Protein AF-A0A5Q4EM73-F1 (afdb_monomer)

Structure (mmCIF, N/CA/C/O backbone):
data_AF-A0A5Q4EM73-F1
#
_entry.id   AF-A0A5Q4EM73-F1
#
loop_
_atom_site.group_PDB
_atom_site.id
_atom_site.type_symbol
_atom_site.label_atom_id
_atom_site.label_alt_id
_atom_site.label_comp_id
_atom_site.label_asym_id
_atom_site.label_entity_id
_atom_site.label_seq_id
_atom_site.pdbx_PDB_ins_code
_atom_site.Cartn_x
_atom_site.Cartn_y
_atom_site.Cartn_z
_atom_site.occupancy
_atom_site.B_iso_or_equiv
_atom_site.auth_seq_id
_atom_site.auth_comp_id
_atom_site.auth_asym_id
_atom_site.auth_atom_id
_atom_site.pdbx_PDB_model_num
ATOM 1 N N . MET A 1 1 ? -38.622 -19.178 69.644 1.00 38.97 1 MET A N 1
ATOM 2 C CA . MET A 1 1 ? -37.407 -19.852 69.141 1.00 38.97 1 MET A CA 1
ATOM 3 C C . MET A 1 1 ? -37.600 -20.087 67.652 1.00 38.97 1 MET A C 1
ATOM 5 O O . MET A 1 1 ? -38.387 -20.945 67.285 1.00 38.97 1 MET A O 1
ATOM 9 N N . LYS A 1 2 ? -37.016 -19.221 66.815 1.00 32.97 2 LYS A N 1
ATOM 10 C CA . LYS A 1 2 ? -37.108 -19.261 65.348 1.00 32.97 2 LYS A CA 1
ATOM 11 C C . LYS A 1 2 ? -35.816 -19.890 64.819 1.00 32.97 2 LYS A C 1
ATOM 13 O O . LYS A 1 2 ? -34.749 -19.385 65.151 1.00 32.97 2 LYS A O 1
ATOM 18 N N . GLN A 1 3 ? -35.909 -20.966 64.044 1.00 35.38 3 GLN A N 1
ATOM 19 C CA . GLN A 1 3 ? -34.787 -21.503 63.271 1.00 35.38 3 GLN A CA 1
ATOM 20 C C . GLN A 1 3 ? -34.847 -20.900 61.864 1.00 35.38 3 GLN A C 1
ATOM 22 O O . GLN A 1 3 ? -35.831 -21.083 61.155 1.00 35.38 3 GLN A O 1
ATOM 27 N N . PHE A 1 4 ? -33.809 -20.153 61.492 1.00 36.59 4 PHE A N 1
ATOM 28 C CA . PHE A 1 4 ? -33.537 -19.743 60.117 1.00 36.59 4 PHE A CA 1
ATOM 29 C C . PHE A 1 4 ? -32.548 -20.750 59.522 1.00 36.59 4 PHE A C 1
ATOM 31 O O . PHE A 1 4 ? -31.447 -20.907 60.044 1.00 36.59 4 PHE A O 1
ATOM 38 N N . PHE A 1 5 ? -32.944 -21.431 58.448 1.00 36.12 5 PHE A N 1
ATOM 39 C CA . PHE A 1 5 ? -32.032 -22.183 57.588 1.00 36.12 5 PHE A CA 1
ATOM 40 C C . PHE A 1 5 ? -31.454 -21.206 56.555 1.00 36.12 5 PHE A C 1
ATOM 42 O O . PHE A 1 5 ? -32.193 -20.683 55.723 1.00 36.12 5 PHE A O 1
ATOM 49 N N . LEU A 1 6 ? -30.148 -20.937 56.624 1.00 33.84 6 LEU A N 1
ATOM 50 C CA . LEU A 1 6 ? -29.406 -20.305 55.533 1.00 33.84 6 LEU A CA 1
ATOM 51 C C . LEU A 1 6 ? -29.084 -21.386 54.494 1.00 33.84 6 LEU A C 1
ATOM 53 O O . LEU A 1 6 ? -28.344 -22.323 54.787 1.00 33.84 6 LEU A O 1
ATOM 57 N N . ILE A 1 7 ? -29.626 -21.244 53.287 1.00 38.78 7 ILE A N 1
ATOM 58 C CA . ILE A 1 7 ? -29.175 -21.978 52.104 1.00 38.78 7 ILE A CA 1
ATOM 59 C C . ILE A 1 7 ? -28.118 -21.097 51.439 1.00 38.78 7 ILE A C 1
ATOM 61 O O . ILE A 1 7 ? -28.426 -20.044 50.887 1.00 38.78 7 ILE A O 1
ATOM 65 N N . SER A 1 8 ? -26.858 -21.503 51.547 1.00 34.34 8 SER A N 1
ATOM 66 C CA . SER A 1 8 ? -25.734 -20.916 50.822 1.00 34.34 8 SER A CA 1
ATOM 67 C C . SER A 1 8 ? -25.813 -21.322 49.349 1.00 34.34 8 SER A C 1
ATOM 69 O O . SER A 1 8 ? -25.648 -22.498 49.022 1.00 34.34 8 SER A O 1
ATOM 71 N N . LEU A 1 9 ? -26.071 -20.351 48.472 1.00 36.38 9 LEU A N 1
ATOM 72 C CA . LEU A 1 9 ? -25.993 -20.503 47.022 1.00 36.38 9 LEU A CA 1
ATOM 73 C C . LEU A 1 9 ? -24.510 -20.592 46.621 1.00 36.38 9 LEU A C 1
ATOM 75 O O . LEU A 1 9 ? -23.767 -19.617 46.733 1.00 36.38 9 LEU A O 1
ATOM 79 N N . LEU A 1 10 ? -24.067 -21.777 46.205 1.00 33.44 10 LEU A N 1
ATOM 80 C CA . LEU A 1 10 ? -22.731 -22.006 45.663 1.00 33.44 10 LEU A CA 1
ATOM 81 C C . LEU A 1 10 ? -22.728 -21.528 44.201 1.00 33.44 10 LEU A C 1
ATOM 83 O O . LEU A 1 10 ? -23.272 -22.202 43.329 1.00 33.44 10 LEU A O 1
ATOM 87 N N . ILE A 1 11 ? -22.164 -20.349 43.938 1.00 40.94 11 ILE A N 1
ATOM 88 C CA . ILE A 1 11 ? -21.911 -19.870 42.574 1.00 40.94 11 ILE A CA 1
ATOM 89 C C . ILE A 1 11 ? -20.755 -20.705 42.018 1.00 40.94 11 ILE A C 1
ATOM 91 O O . ILE A 1 11 ? -19.607 -20.543 42.427 1.00 40.94 11 ILE A O 1
ATOM 95 N N . ILE A 1 12 ? -21.069 -21.634 41.117 1.00 41.03 12 ILE A N 1
ATOM 96 C CA . ILE A 1 12 ? -20.075 -22.361 40.328 1.00 41.03 12 ILE A CA 1
ATOM 97 C C . ILE A 1 12 ? -19.661 -21.427 39.190 1.00 41.03 12 ILE A C 1
ATOM 99 O O . ILE A 1 12 ? -20.373 -21.277 38.201 1.00 41.03 12 ILE A O 1
ATOM 103 N N . THR A 1 13 ? -18.515 -20.772 39.346 1.00 41.41 13 THR A N 1
ATOM 104 C CA . THR A 1 13 ? -17.815 -20.103 38.251 1.00 41.41 13 THR A CA 1
ATOM 105 C C . THR A 1 13 ? -17.264 -21.172 37.310 1.00 41.41 13 THR A C 1
ATOM 107 O O . THR A 1 13 ? -16.243 -21.803 37.580 1.00 41.41 13 THR A O 1
ATOM 110 N N . ILE A 1 14 ? -17.953 -21.404 36.193 1.00 44.47 14 ILE A N 1
ATOM 111 C CA . ILE A 1 14 ? -17.386 -22.153 35.070 1.00 44.47 14 ILE A CA 1
ATOM 112 C C . ILE A 1 14 ? -16.396 -21.209 34.388 1.00 44.47 14 ILE A C 1
ATOM 114 O O . ILE A 1 14 ? -16.768 -20.379 33.564 1.00 44.47 14 ILE A O 1
ATOM 118 N N . ALA A 1 15 ? -15.125 -21.305 34.775 1.00 41.47 15 ALA A N 1
ATOM 119 C CA . ALA A 1 15 ? -14.029 -20.754 33.997 1.00 41.47 15 ALA A CA 1
ATOM 120 C C . ALA A 1 15 ? -13.901 -21.589 32.716 1.00 41.47 15 ALA A C 1
ATOM 122 O O . ALA A 1 15 ? -13.253 -22.637 32.701 1.00 41.47 15 ALA A O 1
ATOM 123 N N . ALA A 1 16 ? -14.558 -21.144 31.647 1.00 36.41 16 ALA A N 1
ATOM 124 C CA . ALA A 1 16 ? -14.248 -21.596 30.303 1.00 36.41 16 ALA A CA 1
ATOM 125 C C . ALA A 1 16 ? -12.872 -21.024 29.926 1.00 36.41 16 ALA A C 1
ATOM 127 O O . ALA A 1 16 ? -12.758 -19.946 29.356 1.00 36.41 16 ALA A O 1
ATOM 128 N N . CYS A 1 17 ? -11.804 -21.735 30.291 1.00 40.22 17 CYS A N 1
ATOM 129 C CA . CYS A 1 17 ? -10.510 -21.566 29.643 1.00 40.22 17 CYS A CA 1
ATOM 130 C C . CYS A 1 17 ? -10.630 -22.110 28.214 1.00 40.22 17 CYS A C 1
ATOM 132 O O . CYS A 1 17 ? -10.231 -23.242 27.945 1.00 40.22 17 CYS A O 1
ATOM 134 N N . SER A 1 18 ? -11.175 -21.320 27.288 1.00 47.06 18 SER A N 1
ATOM 135 C CA . SER A 1 18 ? -10.705 -21.412 25.912 1.00 47.06 18 SER A CA 1
ATOM 136 C C . SER A 1 18 ? -9.288 -20.856 25.927 1.00 47.06 18 SER A C 1
ATOM 138 O O . SER A 1 18 ? -9.061 -19.714 26.323 1.00 47.06 18 SER A O 1
ATOM 140 N N . THR A 1 19 ? -8.305 -21.672 25.567 1.00 44.88 19 THR A N 1
ATOM 141 C CA . THR A 1 19 ? -6.982 -21.168 25.206 1.00 44.88 19 THR A CA 1
ATOM 142 C C . THR A 1 19 ? -7.166 -20.322 23.954 1.00 44.88 19 THR A C 1
ATOM 144 O O . THR A 1 19 ? -7.084 -20.850 22.848 1.00 44.88 19 THR A O 1
ATOM 147 N N . THR A 1 20 ? -7.507 -19.045 24.119 1.00 52.72 20 THR A N 1
ATOM 148 C CA . THR A 1 20 ? -7.550 -18.097 23.012 1.00 52.72 20 THR A CA 1
ATOM 149 C C . THR A 1 20 ? -6.156 -18.104 22.405 1.00 52.72 20 THR A C 1
ATOM 151 O O . THR A 1 20 ? -5.164 -17.863 23.101 1.00 52.72 20 THR A O 1
ATOM 154 N N . ASP A 1 21 ? -6.077 -18.522 21.145 1.00 73.19 21 ASP A N 1
ATOM 155 C CA . ASP A 1 21 ? -4.852 -18.488 20.363 1.00 73.19 21 ASP A CA 1
ATOM 156 C C . ASP A 1 21 ? -4.276 -17.072 20.470 1.00 73.19 21 ASP A C 1
ATOM 158 O O . ASP A 1 21 ? -4.942 -16.107 20.104 1.00 73.19 21 ASP A O 1
ATOM 162 N N . LYS A 1 22 ? -3.065 -16.942 21.029 1.00 73.25 22 LYS A N 1
ATOM 163 C CA . LYS A 1 22 ? -2.439 -15.638 21.314 1.00 73.25 22 LYS A CA 1
ATOM 164 C C . LYS A 1 22 ? -2.195 -14.808 20.052 1.00 73.25 22 LYS A C 1
ATOM 166 O O . LYS A 1 22 ? -1.909 -13.623 20.166 1.00 73.25 22 LYS A O 1
ATOM 171 N N . GLU A 1 23 ? -2.297 -15.425 18.879 1.00 85.62 23 GLU A N 1
ATOM 172 C CA . GLU A 1 23 ? -2.185 -14.758 17.585 1.00 85.62 23 GLU A CA 1
ATOM 173 C C . GLU A 1 23 ? -3.529 -14.202 17.085 1.00 85.62 23 GLU A C 1
ATOM 175 O O . GLU A 1 23 ? -3.541 -13.304 16.245 1.00 85.62 23 GLU A O 1
ATOM 180 N N . THR A 1 24 ? -4.656 -14.712 17.596 1.00 92.56 24 THR A N 1
ATOM 181 C CA . THR A 1 24 ? -5.999 -14.278 17.189 1.00 92.56 24 THR A CA 1
ATOM 182 C C . THR A 1 24 ? -6.386 -13.023 17.956 1.00 92.56 24 THR A C 1
ATOM 184 O O . THR A 1 24 ? -6.264 -12.973 19.180 1.00 92.56 24 THR A O 1
ATOM 187 N N . MET A 1 25 ? -6.848 -12.008 17.236 1.00 94.81 25 MET A N 1
ATOM 188 C CA . MET A 1 25 ? -7.498 -10.843 17.818 1.00 94.81 25 MET A CA 1
ATOM 189 C C . MET A 1 25 ? -9.006 -10.909 17.596 1.00 94.81 25 MET A C 1
ATOM 191 O O . MET A 1 25 ? -9.470 -11.445 16.586 1.00 94.81 25 MET A O 1
ATOM 195 N N . LEU A 1 26 ? -9.749 -10.341 18.540 1.00 95.56 26 LEU A N 1
ATOM 196 C CA . LEU A 1 26 ? -11.199 -10.228 18.463 1.00 95.56 26 LEU A CA 1
ATOM 197 C C . LEU A 1 26 ? -11.571 -8.773 18.182 1.00 95.56 26 LEU A C 1
ATOM 199 O O . LEU A 1 26 ? -11.212 -7.882 18.955 1.00 95.56 26 LEU A O 1
ATOM 203 N N . LEU A 1 27 ? -12.282 -8.548 17.080 1.00 98.25 27 LEU A N 1
ATOM 204 C CA . LEU A 1 27 ? -12.940 -7.279 16.795 1.00 98.25 27 LEU A CA 1
ATOM 205 C C . LEU A 1 27 ? -14.444 -7.460 16.977 1.00 98.25 27 LEU A C 1
ATOM 207 O O . LEU A 1 27 ? -15.071 -8.243 16.264 1.00 98.25 27 LEU A O 1
ATOM 211 N N . THR A 1 28 ? -15.010 -6.696 17.899 1.00 98.44 28 THR A N 1
ATOM 212 C CA . THR A 1 28 ? -16.451 -6.621 18.130 1.00 98.44 28 THR A CA 1
ATOM 213 C C . THR A 1 28 ? -16.960 -5.274 17.635 1.00 98.44 28 THR A C 1
ATOM 215 O O . THR A 1 28 ? -16.345 -4.243 17.901 1.00 98.44 28 THR A O 1
ATOM 218 N N . VAL A 1 29 ? -18.075 -5.262 16.910 1.00 98.44 29 VAL A N 1
ATOM 219 C CA . VAL A 1 29 ? -18.740 -4.033 16.469 1.00 98.44 29 VAL A CA 1
ATOM 220 C C . VAL A 1 29 ? -20.173 -4.054 16.984 1.00 98.44 29 VAL A C 1
ATOM 222 O O . VAL A 1 29 ? -20.982 -4.870 16.551 1.00 98.44 29 VAL A O 1
ATOM 225 N N . GLU A 1 30 ? -20.472 -3.162 17.916 1.00 97.94 30 GLU A N 1
ATOM 226 C CA . GLU A 1 30 ? -21.786 -2.964 18.519 1.00 97.94 30 GLU A CA 1
ATOM 227 C C . GLU A 1 30 ? -22.431 -1.748 17.848 1.00 97.94 30 GLU A C 1
ATOM 229 O O . GLU A 1 30 ? -21.932 -0.625 17.975 1.00 97.94 30 GLU A O 1
ATOM 234 N N . VAL A 1 31 ? -23.508 -1.968 17.089 1.00 95.75 31 VAL A N 1
ATOM 235 C CA . VAL A 1 31 ? -24.197 -0.886 16.376 1.00 95.75 31 VAL A CA 1
ATOM 236 C C . VAL A 1 31 ? -25.672 -0.800 16.726 1.00 95.75 31 VAL A C 1
ATOM 238 O O . VAL A 1 31 ? -26.395 -1.795 16.707 1.00 95.75 31 VAL A O 1
ATOM 241 N N . GLU A 1 32 ? -26.130 0.420 16.981 1.00 95.25 32 GLU A N 1
ATOM 242 C CA . GLU A 1 32 ? -27.552 0.745 17.074 1.00 95.25 32 GLU A CA 1
ATOM 243 C C . GLU A 1 32 ? -28.086 1.194 15.702 1.00 95.25 32 GLU A C 1
ATOM 245 O O . GLU A 1 32 ? -27.343 1.706 14.863 1.00 95.25 32 GLU A O 1
ATOM 250 N N . ASN A 1 33 ? -29.383 0.979 15.455 1.00 94.06 33 ASN A N 1
ATOM 251 C CA . ASN A 1 33 ? -30.091 1.423 14.242 1.00 94.06 33 ASN A CA 1
ATOM 252 C C . ASN A 1 33 ? -29.496 0.925 12.904 1.00 94.06 33 ASN A C 1
ATOM 254 O O . ASN A 1 33 ? -29.628 1.577 11.865 1.00 94.06 33 ASN A O 1
ATOM 258 N N . ALA A 1 34 ? -28.854 -0.248 12.894 1.00 94.31 34 ALA A N 1
ATOM 259 C CA . ALA A 1 34 ? -28.332 -0.844 11.667 1.00 94.31 34 ALA A CA 1
ATOM 260 C C . ALA A 1 34 ? -29.455 -1.236 10.687 1.00 94.31 34 ALA A C 1
ATOM 262 O O . ALA A 1 34 ? -30.492 -1.774 11.070 1.00 94.31 34 ALA A O 1
ATOM 263 N N . THR A 1 35 ? -29.219 -0.991 9.397 1.00 95.25 35 THR A N 1
ATOM 264 C CA . THR A 1 35 ? -30.128 -1.345 8.286 1.00 95.25 35 THR A CA 1
ATOM 265 C C . THR A 1 35 ? -29.537 -2.419 7.366 1.00 95.25 35 THR A C 1
ATOM 267 O O . THR A 1 35 ? -30.001 -2.620 6.244 1.00 95.25 35 THR A O 1
ATOM 270 N N . PHE A 1 36 ? -28.496 -3.102 7.839 1.00 95.94 36 PHE A N 1
ATOM 271 C CA . PHE A 1 36 ? -27.735 -4.131 7.137 1.00 95.94 36 PHE A CA 1
ATOM 272 C C . PHE A 1 36 ? -27.481 -5.311 8.081 1.00 95.94 36 PHE A C 1
ATOM 274 O O . PHE A 1 36 ? -27.344 -5.120 9.286 1.00 95.94 36 PHE A O 1
ATOM 281 N N . GLU A 1 37 ? -27.393 -6.517 7.522 1.00 96.44 37 GLU A N 1
ATOM 282 C CA . GLU A 1 37 ? -27.178 -7.756 8.288 1.00 96.44 37 GLU A CA 1
ATOM 283 C C . GLU A 1 37 ? -25.746 -8.295 8.154 1.00 96.44 37 GLU A C 1
ATOM 285 O O . GLU A 1 37 ? -25.356 -9.189 8.900 1.00 96.44 37 GLU A O 1
ATOM 290 N N . GLU A 1 38 ? -24.950 -7.750 7.230 1.00 97.69 38 GLU A N 1
ATOM 291 C CA . GLU A 1 38 ? -23.573 -8.171 6.964 1.00 97.69 38 GLU A CA 1
ATOM 292 C C . GLU A 1 38 ? -22.604 -6.990 7.066 1.00 97.69 38 GLU A C 1
ATOM 294 O O . GLU A 1 38 ? -22.862 -5.899 6.551 1.00 97.69 38 GLU A O 1
ATOM 299 N N . ALA A 1 39 ? -21.466 -7.236 7.707 1.00 98.12 39 ALA A N 1
ATOM 300 C CA . ALA A 1 39 ? -20.331 -6.330 7.780 1.00 98.12 39 ALA A CA 1
ATOM 301 C C . ALA A 1 39 ? -19.096 -6.994 7.162 1.00 98.12 39 ALA A C 1
ATOM 303 O O . ALA A 1 39 ? -18.912 -8.210 7.260 1.00 98.12 39 ALA A O 1
ATOM 304 N N . GLU A 1 40 ? -18.232 -6.194 6.542 1.00 98.50 40 GLU A N 1
ATOM 305 C CA . GLU A 1 40 ? -17.037 -6.680 5.846 1.00 98.50 40 GLU A CA 1
ATOM 306 C C . GLU A 1 40 ? -15.783 -6.001 6.392 1.00 98.50 40 GLU A C 1
ATOM 308 O O . GLU A 1 40 ? -15.755 -4.788 6.590 1.00 98.50 40 GLU A O 1
ATOM 313 N N . LEU A 1 41 ? -14.725 -6.780 6.588 1.00 98.31 41 LEU A N 1
ATOM 314 C CA . LEU A 1 41 ? -13.400 -6.314 6.960 1.00 98.31 41 LEU A CA 1
ATOM 315 C C . LEU A 1 41 ? -12.382 -6.781 5.916 1.00 98.31 41 LEU A C 1
ATOM 317 O O . LEU A 1 41 ? -12.256 -7.979 5.657 1.00 98.31 41 LEU A O 1
ATOM 321 N N . VAL A 1 42 ? -11.631 -5.843 5.334 1.00 98.00 42 VAL A N 1
ATOM 322 C CA . VAL A 1 42 ? -10.642 -6.128 4.282 1.00 98.00 42 VAL A CA 1
ATOM 323 C C . VAL A 1 42 ? -9.282 -5.535 4.623 1.00 98.00 42 VAL A C 1
ATOM 325 O O . VAL A 1 42 ? -9.171 -4.330 4.853 1.00 98.00 42 VAL A O 1
ATOM 328 N N . TYR A 1 43 ? -8.223 -6.341 4.574 1.00 96.25 43 TYR A N 1
ATOM 329 C CA . TYR A 1 43 ? -6.847 -5.860 4.731 1.00 96.25 43 TYR A CA 1
ATOM 330 C C . TYR A 1 43 ? -5.868 -6.570 3.799 1.00 96.25 43 TYR A C 1
ATOM 332 O O . TYR A 1 43 ? -6.089 -7.701 3.376 1.00 96.25 43 TYR A O 1
ATOM 340 N N . MET A 1 44 ? -4.777 -5.880 3.467 1.00 94.12 44 MET A N 1
ATOM 341 C CA . MET A 1 44 ? -3.710 -6.417 2.621 1.00 94.12 44 MET A CA 1
ATOM 342 C C . MET A 1 44 ? -2.864 -7.424 3.403 1.00 94.12 44 MET A C 1
ATOM 344 O O . MET A 1 44 ? -2.483 -7.156 4.542 1.00 94.12 44 MET A O 1
ATOM 348 N N . THR A 1 45 ? -2.534 -8.552 2.778 1.00 92.25 45 THR A N 1
ATOM 349 C CA . THR A 1 45 ? -1.664 -9.589 3.361 1.00 92.25 45 THR A CA 1
ATOM 350 C C . THR A 1 45 ? -0.259 -9.564 2.770 1.00 92.25 45 THR A C 1
ATOM 352 O O . THR A 1 45 ? 0.694 -9.940 3.449 1.00 92.25 45 THR A O 1
ATOM 355 N N . ASP A 1 46 ? -0.112 -9.085 1.532 1.00 91.81 46 ASP A N 1
ATOM 356 C CA . ASP A 1 46 ? 1.179 -8.775 0.925 1.00 91.81 46 ASP A CA 1
ATOM 357 C C . ASP A 1 46 ? 1.057 -7.661 -0.128 1.00 91.81 46 ASP A C 1
ATOM 359 O O . ASP A 1 46 ? -0.011 -7.418 -0.692 1.00 91.81 46 ASP A O 1
ATOM 363 N N . PHE A 1 47 ? 2.169 -6.974 -0.393 1.00 94.19 47 PHE A N 1
ATOM 364 C CA . PHE A 1 47 ? 2.222 -5.821 -1.301 1.00 94.19 47 PHE A CA 1
ATOM 365 C C . PHE A 1 47 ? 2.902 -6.120 -2.646 1.00 94.19 47 PHE A C 1
ATOM 367 O O . PHE A 1 47 ? 3.120 -5.197 -3.427 1.00 94.19 47 PHE A O 1
ATOM 374 N N . ILE A 1 48 ? 3.262 -7.380 -2.916 1.00 94.44 48 ILE A N 1
ATOM 375 C CA . ILE A 1 48 ? 3.913 -7.787 -4.175 1.00 94.44 48 ILE A CA 1
ATOM 376 C C . ILE A 1 48 ? 2.868 -8.328 -5.149 1.00 94.44 48 ILE A C 1
ATOM 378 O O . ILE A 1 48 ? 2.836 -7.923 -6.309 1.00 94.44 48 ILE A O 1
ATOM 382 N N . LEU A 1 49 ? 2.004 -9.220 -4.667 1.00 94.25 49 LEU A N 1
ATOM 383 C CA . LEU A 1 49 ? 0.869 -9.788 -5.394 1.00 94.25 49 LEU A CA 1
ATOM 384 C C . LEU A 1 49 ? -0.423 -9.015 -5.147 1.00 94.25 49 LEU A C 1
ATOM 386 O O . LEU A 1 49 ? -1.427 -9.290 -5.797 1.00 94.25 49 LEU A O 1
ATOM 390 N N . TYR A 1 50 ? -0.394 -8.050 -4.225 1.00 91.88 50 TYR A N 1
ATOM 39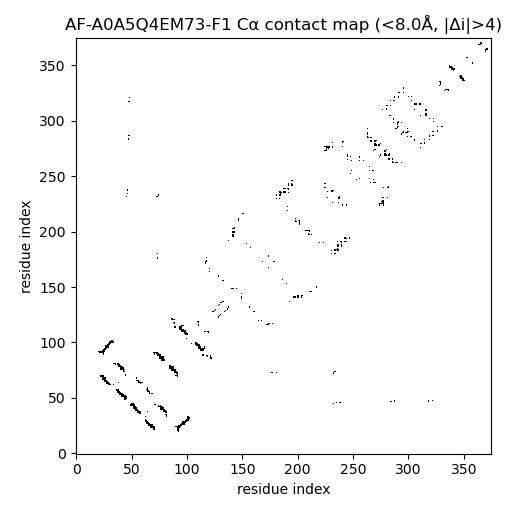1 C CA . TYR A 1 50 ? -1.564 -7.297 -3.786 1.00 91.88 50 TYR A CA 1
ATOM 392 C C . TYR A 1 50 ? -2.673 -8.199 -3.219 1.00 91.88 50 TYR A C 1
ATOM 394 O O . TYR A 1 50 ? -3.860 -7.896 -3.369 1.00 91.88 50 TYR A O 1
ATOM 402 N N . ASN A 1 51 ? -2.306 -9.304 -2.559 1.00 93.25 51 ASN A N 1
ATOM 403 C CA . ASN A 1 51 ? -3.303 -10.156 -1.925 1.00 93.25 51 ASN A CA 1
ATOM 404 C C . ASN A 1 51 ? -3.940 -9.445 -0.731 1.00 93.25 51 ASN A C 1
ATOM 406 O O . ASN A 1 51 ? -3.310 -8.663 -0.009 1.00 93.25 51 ASN A O 1
ATOM 410 N N . ARG A 1 52 ? -5.212 -9.768 -0.523 1.00 94.94 52 ARG A N 1
ATOM 411 C CA . ARG A 1 52 ? -6.027 -9.267 0.574 1.00 94.94 52 ARG A CA 1
ATOM 412 C C . ARG A 1 52 ? -6.781 -10.411 1.222 1.00 94.94 52 ARG A C 1
ATOM 414 O O . ARG A 1 52 ? -7.186 -11.354 0.544 1.00 94.94 52 ARG A O 1
ATOM 421 N N . GLU A 1 53 ? -7.021 -10.269 2.511 1.00 95.69 53 GLU A N 1
ATOM 422 C CA . GLU A 1 53 ? -7.973 -11.085 3.243 1.00 95.69 53 GLU A CA 1
ATOM 423 C C . GLU A 1 53 ? -9.295 -10.325 3.348 1.00 95.69 53 GLU A C 1
ATOM 425 O O . GLU A 1 53 ? -9.318 -9.100 3.500 1.00 95.69 53 GLU A O 1
ATOM 430 N N . THR A 1 54 ? -10.402 -11.048 3.211 1.00 97.38 54 THR A N 1
ATOM 431 C CA . THR A 1 54 ? -11.757 -10.514 3.352 1.00 97.38 54 THR A CA 1
ATOM 432 C C . THR A 1 54 ? -12.495 -11.388 4.343 1.00 97.38 54 THR A C 1
ATOM 434 O O . THR A 1 54 ? -12.653 -12.587 4.120 1.00 97.38 54 THR A O 1
ATOM 437 N N . ILE A 1 55 ? -12.918 -10.779 5.443 1.00 97.88 55 ILE A N 1
ATOM 438 C CA . ILE A 1 55 ? -13.633 -11.439 6.527 1.00 97.88 55 ILE A CA 1
ATOM 439 C C . ILE A 1 55 ? -15.006 -10.788 6.605 1.00 97.88 55 ILE A C 1
ATOM 441 O O . ILE A 1 55 ? -15.117 -9.563 6.625 1.00 97.88 55 ILE A O 1
ATOM 445 N N . THR A 1 56 ? -16.050 -11.603 6.635 1.00 97.94 56 THR A N 1
ATOM 446 C CA . THR A 1 56 ? -17.432 -11.144 6.770 1.00 97.94 56 THR A CA 1
ATOM 447 C C . THR A 1 56 ? -17.991 -11.595 8.110 1.00 97.94 56 THR A C 1
ATOM 449 O O . THR A 1 56 ? -17.636 -12.660 8.617 1.00 97.94 56 THR A O 1
ATOM 452 N N . ALA A 1 57 ? -18.851 -10.767 8.692 1.00 97.94 57 ALA A N 1
ATOM 453 C CA . ALA A 1 57 ? -19.588 -11.087 9.903 1.00 97.94 57 ALA A CA 1
ATOM 454 C C . ALA A 1 57 ? -21.071 -10.795 9.678 1.00 97.94 57 ALA A C 1
ATOM 456 O O . ALA A 1 57 ? -21.424 -9.755 9.121 1.00 97.94 57 ALA A O 1
ATOM 457 N N . THR A 1 58 ? -21.928 -11.704 10.132 1.00 97.69 58 THR A N 1
ATOM 458 C CA . THR A 1 58 ? -23.380 -11.505 10.161 1.00 97.69 58 THR A CA 1
ATOM 459 C C . THR A 1 58 ? -23.788 -10.965 11.527 1.00 97.69 58 THR A C 1
ATOM 461 O O . THR A 1 58 ? -23.209 -11.354 12.545 1.00 97.69 58 THR A O 1
ATOM 464 N N . GLN A 1 59 ? -24.774 -10.075 11.550 1.00 96.38 59 GLN A N 1
ATOM 465 C CA . GLN A 1 59 ? -25.287 -9.489 12.781 1.00 96.38 59 GLN A CA 1
ATOM 466 C C . GLN A 1 59 ? -25.894 -10.561 13.699 1.00 96.38 59 GLN A C 1
ATOM 468 O O . GLN A 1 59 ? -26.656 -11.424 13.263 1.00 96.38 59 GLN A O 1
ATOM 473 N N . SER A 1 60 ? -25.567 -10.487 14.986 1.00 95.19 60 SER A N 1
ATOM 474 C CA . SER A 1 60 ? -26.172 -11.302 16.042 1.00 95.19 60 SER A CA 1
ATOM 475 C C . SER A 1 60 ? -27.523 -10.727 16.486 1.00 95.19 60 SER A C 1
ATOM 477 O O . SER A 1 60 ? -27.840 -9.573 16.208 1.00 95.19 60 SER A O 1
ATOM 479 N N . GLU A 1 61 ? -28.324 -11.508 17.223 1.00 90.38 61 GLU A N 1
ATOM 480 C CA . GLU A 1 61 ? -29.646 -11.070 17.719 1.00 90.38 61 GLU A CA 1
ATOM 481 C C . GLU A 1 61 ? -29.591 -9.809 18.601 1.00 90.38 61 GLU A C 1
ATOM 483 O O . GLU A 1 61 ? -30.576 -9.079 18.697 1.00 90.38 61 GLU A O 1
ATOM 488 N N . ASP A 1 62 ? -28.452 -9.553 19.247 1.00 89.44 62 ASP A N 1
ATOM 489 C CA . AS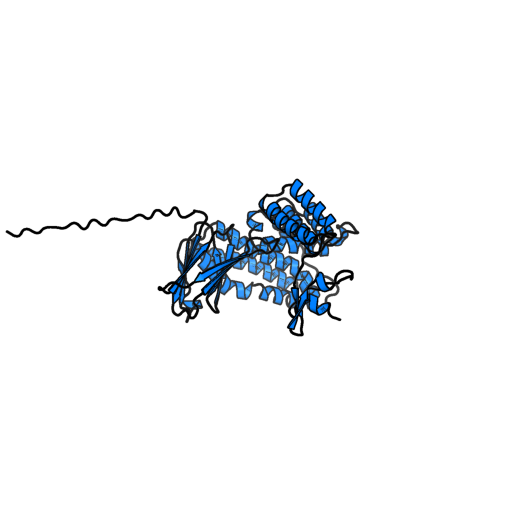P A 1 62 ? -28.208 -8.381 20.092 1.00 89.44 62 ASP A CA 1
ATOM 490 C C . ASP A 1 62 ? -27.679 -7.157 19.322 1.00 89.44 62 ASP A C 1
ATOM 492 O O . ASP A 1 62 ? -27.392 -6.131 19.932 1.00 89.44 62 ASP A O 1
ATOM 496 N N . GLY A 1 63 ? -27.575 -7.245 17.993 1.00 87.69 63 GLY A N 1
ATOM 497 C CA . GLY A 1 63 ? -27.101 -6.166 17.130 1.00 87.69 63 GLY A CA 1
ATOM 498 C C . GLY A 1 63 ? -25.591 -6.167 16.868 1.00 87.69 63 GLY A C 1
ATOM 499 O O . GLY A 1 63 ? -25.106 -5.292 16.148 1.00 87.69 63 GLY A O 1
ATOM 500 N N . THR A 1 64 ? -24.854 -7.146 17.399 1.00 96.88 64 THR A N 1
ATOM 501 C CA . THR A 1 64 ? -23.385 -7.179 17.370 1.00 96.88 64 THR A CA 1
ATOM 502 C C . THR A 1 64 ? -22.822 -7.933 16.164 1.00 96.88 64 THR A C 1
ATOM 504 O O . THR A 1 64 ? -23.320 -8.995 15.787 1.00 96.88 64 THR A O 1
ATOM 507 N N . PHE A 1 65 ? -21.714 -7.441 15.609 1.00 98.31 65 PHE A N 1
ATOM 508 C CA . PHE A 1 65 ? -20.862 -8.156 14.656 1.00 98.31 65 PHE A CA 1
ATOM 509 C C . PHE A 1 65 ? -19.562 -8.583 15.338 1.00 98.31 65 PHE A C 1
ATOM 511 O O . PHE A 1 65 ? -18.982 -7.831 16.122 1.00 98.31 65 PHE A O 1
ATOM 518 N N . THR A 1 66 ? -19.067 -9.779 15.029 1.00 97.88 66 THR A N 1
ATOM 519 C CA . THR A 1 66 ? -17.817 -10.291 15.603 1.00 97.88 66 THR A CA 1
ATOM 520 C C . THR A 1 66 ? -16.915 -10.848 14.515 1.00 97.88 66 THR A C 1
ATOM 522 O O . THR A 1 66 ? -17.333 -11.685 13.720 1.00 97.88 66 THR A O 1
ATOM 525 N N . PHE A 1 67 ? -15.663 -10.398 14.512 1.00 97.94 67 PHE A N 1
ATOM 526 C CA . PHE A 1 67 ? -14.621 -10.848 13.600 1.00 97.94 67 PHE A CA 1
ATOM 527 C C . PHE A 1 67 ? -13.493 -11.503 14.401 1.00 97.94 67 PHE A C 1
ATOM 529 O O . PHE A 1 67 ? -12.897 -10.878 15.282 1.00 97.94 67 PHE A O 1
ATOM 536 N N . GLU A 1 68 ? -13.167 -12.749 14.061 1.00 95.38 68 GLU A N 1
ATOM 537 C CA . GLU A 1 68 ? -11.936 -13.406 14.501 1.00 95.38 68 GLU A CA 1
ATOM 538 C C . GLU A 1 68 ? -10.866 -13.216 13.427 1.00 95.38 68 GLU A C 1
ATOM 540 O O . GLU A 1 68 ? -11.035 -13.647 12.288 1.00 95.38 68 GLU A O 1
ATOM 545 N N . ILE A 1 69 ? -9.772 -12.543 13.780 1.00 95.38 69 ILE A N 1
ATOM 546 C CA . ILE A 1 69 ? -8.775 -12.083 12.808 1.00 95.38 69 ILE A CA 1
ATOM 547 C C . ILE A 1 69 ? -7.394 -12.551 13.257 1.00 95.38 69 ILE A C 1
ATOM 549 O O . ILE A 1 69 ? -7.063 -12.496 14.443 1.00 95.38 69 ILE A O 1
ATOM 553 N N . LYS A 1 70 ? -6.552 -12.979 12.313 1.00 94.06 70 LYS A N 1
ATOM 554 C CA . LYS A 1 70 ? -5.158 -13.374 12.575 1.00 94.06 70 LYS A CA 1
ATOM 555 C C . LYS A 1 70 ? -4.202 -12.524 11.735 1.00 94.06 70 LYS A C 1
ATOM 557 O O . LYS A 1 70 ? -3.540 -13.054 10.843 1.00 94.06 70 LYS A O 1
ATOM 562 N N . PRO A 1 71 ? -4.118 -11.203 11.988 1.00 92.19 71 PRO A N 1
ATOM 563 C CA . PRO A 1 71 ? -3.369 -10.311 11.113 1.00 92.19 71 PRO A CA 1
ATOM 564 C C . PRO A 1 71 ? -1.884 -10.671 11.170 1.00 92.19 71 PRO A C 1
ATOM 566 O O . PRO A 1 71 ? -1.318 -10.709 12.251 1.00 92.19 71 PRO A O 1
ATOM 569 N N . HIS A 1 72 ? -1.213 -10.931 10.045 1.00 89.06 72 HIS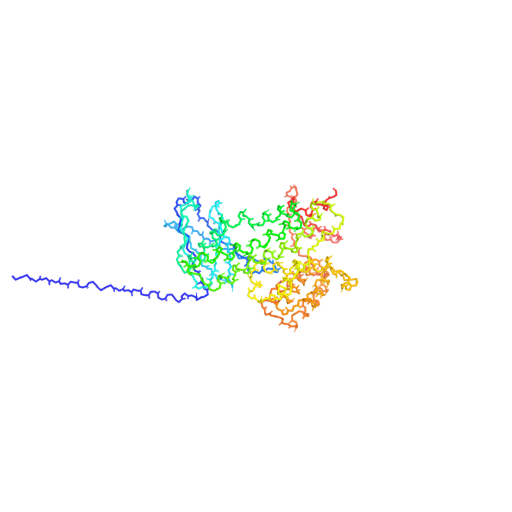 A N 1
ATOM 570 C CA . HIS A 1 72 ? 0.196 -11.369 10.056 1.00 89.06 72 HIS A CA 1
ATOM 571 C C . HIS A 1 72 ? 1.168 -10.337 10.663 1.00 89.06 72 HIS A C 1
ATOM 573 O O . HIS A 1 72 ? 2.224 -10.717 11.174 1.00 89.06 72 HIS A O 1
ATOM 579 N N . ALA A 1 73 ? 0.792 -9.059 10.650 1.00 92.44 73 ALA A N 1
ATOM 580 C CA . ALA A 1 73 ? 1.506 -7.921 11.218 1.00 92.44 73 ALA A CA 1
ATOM 581 C C . ALA A 1 73 ? 0.493 -6.834 11.629 1.00 92.44 73 ALA A C 1
ATOM 583 O O . ALA A 1 73 ? -0.673 -6.937 11.242 1.00 92.44 73 ALA A O 1
ATOM 584 N N . PRO A 1 74 ? 0.906 -5.794 12.379 1.00 95.94 74 PRO A N 1
ATOM 585 C CA . PRO A 1 74 ? 0.090 -4.598 12.556 1.00 95.94 74 PRO A CA 1
ATOM 586 C C . PRO A 1 74 ? -0.412 -4.061 11.215 1.00 95.94 74 PRO A C 1
ATOM 588 O O . PRO A 1 74 ? 0.377 -3.931 10.278 1.00 95.94 74 PRO A O 1
ATOM 591 N N . VAL A 1 75 ? -1.709 -3.776 11.116 1.00 96.38 75 VAL A N 1
ATOM 592 C CA . VAL A 1 75 ? -2.337 -3.390 9.847 1.00 96.38 75 VAL A CA 1
ATOM 593 C C . VAL A 1 75 ? -3.541 -2.490 10.081 1.00 96.38 75 VAL A C 1
ATOM 595 O O . VAL A 1 75 ? -4.237 -2.622 11.084 1.00 96.38 75 VAL A O 1
ATOM 598 N N . VAL A 1 76 ? -3.808 -1.583 9.144 1.00 97.44 76 VAL A N 1
ATOM 599 C CA . VAL A 1 76 ? -5.087 -0.870 9.066 1.00 97.44 76 VAL A CA 1
ATOM 600 C C . VAL A 1 76 ? -5.989 -1.604 8.078 1.00 97.44 76 VAL A C 1
ATOM 602 O O . VAL A 1 76 ? -5.701 -1.660 6.883 1.00 97.44 76 VAL A O 1
ATOM 605 N N . ALA A 1 77 ? -7.072 -2.186 8.581 1.00 97.75 77 ALA A N 1
ATOM 606 C CA . ALA A 1 77 ? -8.109 -2.825 7.784 1.00 97.75 77 ALA A CA 1
ATOM 607 C C . ALA A 1 77 ? -9.220 -1.836 7.428 1.00 97.75 77 ALA A C 1
ATOM 609 O O . ALA A 1 77 ? -9.516 -0.922 8.191 1.00 97.75 77 ALA A O 1
ATOM 610 N N . ASN A 1 78 ? -9.869 -2.038 6.287 1.00 98.19 78 ASN A N 1
ATOM 611 C CA . ASN A 1 78 ? -11.075 -1.314 5.909 1.00 98.19 78 ASN A CA 1
ATOM 612 C C . ASN A 1 78 ? -12.288 -2.078 6.437 1.00 98.19 78 ASN A C 1
ATOM 614 O O . ASN A 1 78 ? -12.566 -3.178 5.963 1.00 98.19 78 ASN A O 1
ATOM 618 N N . LEU A 1 79 ? -12.989 -1.494 7.404 1.00 98.56 79 LEU A N 1
ATOM 619 C CA . LEU A 1 79 ? -14.268 -1.980 7.908 1.00 98.56 79 LEU A CA 1
ATOM 620 C C . LEU A 1 79 ? -15.403 -1.287 7.147 1.00 98.56 79 LEU A C 1
ATOM 622 O O . LEU A 1 79 ? -15.448 -0.056 7.088 1.00 98.56 79 LEU A O 1
ATOM 626 N N . THR A 1 80 ? -16.319 -2.077 6.595 1.00 98.50 80 THR A N 1
ATOM 627 C CA . THR A 1 80 ? -17.535 -1.630 5.911 1.00 98.50 80 THR A CA 1
ATOM 628 C C . THR A 1 80 ? -18.760 -2.027 6.733 1.00 98.50 80 THR A C 1
ATOM 630 O O . THR A 1 80 ? -18.958 -3.205 7.027 1.00 98.50 80 THR A O 1
ATOM 633 N N . LEU A 1 81 ? -19.585 -1.034 7.073 1.00 97.25 81 LEU A N 1
ATOM 634 C CA . LEU A 1 81 ? -20.830 -1.152 7.837 1.00 97.25 81 LEU A CA 1
ATOM 635 C C . LEU A 1 81 ? -21.948 -0.468 7.038 1.00 97.25 81 LEU A C 1
ATOM 637 O O . LEU A 1 81 ? -22.113 0.751 7.112 1.00 97.25 81 LEU A O 1
ATOM 641 N N . GLY A 1 82 ? -22.668 -1.227 6.208 1.00 95.00 82 GLY A N 1
ATOM 642 C CA . GLY A 1 82 ? -23.652 -0.661 5.279 1.00 95.00 82 GLY A CA 1
ATOM 643 C C . GLY A 1 82 ? -23.020 0.328 4.288 1.00 95.00 82 GLY A C 1
ATOM 644 O O . GLY A 1 82 ? -22.191 -0.052 3.460 1.00 95.00 82 GLY A O 1
ATOM 645 N N . ASP A 1 83 ? -23.410 1.604 4.361 1.00 94.38 83 ASP A N 1
ATOM 646 C CA . ASP A 1 83 ? -22.850 2.696 3.550 1.00 94.38 83 ASP A CA 1
ATOM 647 C C . ASP A 1 83 ? -21.570 3.310 4.149 1.00 94.38 83 ASP A C 1
ATOM 649 O O . ASP A 1 83 ? -20.882 4.084 3.476 1.00 94.38 83 ASP A O 1
ATOM 653 N N . LYS A 1 84 ? -21.235 2.985 5.404 1.00 96.12 84 LYS A N 1
ATOM 654 C CA . LYS A 1 84 ? -20.071 3.533 6.107 1.00 96.12 84 LYS A CA 1
ATOM 655 C C . LYS A 1 84 ? -18.827 2.699 5.853 1.00 96.12 84 LYS A C 1
ATOM 657 O O . LYS A 1 84 ? -18.874 1.472 5.789 1.00 96.12 84 LYS A O 1
ATOM 662 N N . ARG A 1 85 ? -17.689 3.386 5.742 1.00 96.00 85 ARG A N 1
ATOM 663 C CA . ARG A 1 85 ? -16.360 2.778 5.615 1.00 96.00 85 ARG A CA 1
ATOM 664 C C . ARG A 1 85 ? -15.368 3.507 6.501 1.00 96.00 85 ARG A C 1
ATOM 666 O O . ARG A 1 85 ? -15.314 4.734 6.473 1.00 96.00 85 ARG A O 1
ATOM 673 N N . MET A 1 86 ? -14.559 2.758 7.240 1.00 96.44 86 MET A N 1
ATOM 674 C CA . MET A 1 86 ? -13.517 3.317 8.101 1.00 96.44 86 MET A CA 1
ATOM 675 C C . MET A 1 86 ? -12.278 2.428 8.145 1.00 96.44 86 MET A C 1
ATOM 677 O O . MET A 1 86 ? -12.369 1.209 8.020 1.00 96.44 86 MET A O 1
ATOM 681 N N . GLY A 1 87 ? -11.117 3.048 8.351 1.00 97.44 87 GLY A N 1
ATOM 682 C CA . GLY A 1 87 ? -9.889 2.322 8.654 1.00 97.44 87 GLY A CA 1
ATOM 683 C C . GLY A 1 87 ? -9.813 1.966 10.140 1.00 97.44 87 GLY A C 1
ATOM 684 O O . GLY A 1 87 ? -10.063 2.822 10.992 1.00 97.44 87 GLY A O 1
ATOM 685 N N . VAL A 1 88 ? -9.444 0.724 10.439 1.00 98.19 88 VAL A N 1
ATOM 686 C CA . VAL A 1 88 ? -9.336 0.160 11.789 1.00 98.19 88 VAL A CA 1
ATOM 687 C C . VAL A 1 88 ? -7.948 -0.438 11.967 1.00 98.19 88 VAL A C 1
ATOM 689 O O . VAL A 1 88 ? -7.565 -1.329 11.215 1.00 98.19 88 VAL A O 1
ATOM 692 N N . TYR A 1 89 ? -7.188 0.044 12.948 1.00 98.31 89 TYR A N 1
ATOM 693 C CA . TYR A 1 89 ? -5.894 -0.530 13.303 1.00 98.31 89 TYR A CA 1
ATOM 694 C C . TYR A 1 89 ? -6.076 -1.830 14.089 1.00 98.31 89 TYR A C 1
ATOM 696 O O . TYR A 1 89 ? -6.790 -1.875 15.096 1.00 98.31 89 TYR A O 1
ATOM 704 N N . LEU A 1 90 ? -5.379 -2.863 13.631 1.00 97.62 90 LEU A N 1
ATOM 705 C CA . LEU A 1 90 ? -5.442 -4.237 14.097 1.00 97.62 90 LEU A CA 1
ATOM 706 C C . LEU A 1 90 ? -4.049 -4.719 14.509 1.00 97.62 90 LEU A C 1
ATOM 708 O O . LEU A 1 90 ? -3.056 -4.453 13.831 1.00 97.62 90 LEU A O 1
ATOM 712 N N . GLU A 1 91 ? -3.979 -5.476 15.603 1.00 96.06 91 GLU A N 1
ATOM 713 C CA . GLU A 1 91 ? -2.745 -6.082 16.104 1.00 96.06 91 GLU A CA 1
ATOM 714 C C . GLU A 1 91 ? -3.053 -7.433 16.763 1.00 96.06 91 GLU A C 1
ATOM 716 O O . GLU A 1 91 ? -4.048 -7.587 17.472 1.00 96.06 91 GLU A O 1
ATOM 721 N N . LYS A 1 92 ? -2.188 -8.424 16.526 1.00 94.50 92 LYS A N 1
ATOM 722 C CA . LYS A 1 92 ? -2.351 -9.793 17.031 1.00 94.50 92 LYS A CA 1
ATOM 723 C C . LYS A 1 92 ? -2.507 -9.853 18.546 1.00 94.50 92 LYS A C 1
ATOM 725 O O . LYS A 1 92 ? -1.796 -9.168 19.284 1.00 94.50 92 LYS A O 1
ATOM 730 N N . GLY A 1 93 ? -3.388 -10.739 19.007 1.00 92.88 93 GLY A N 1
ATOM 731 C CA . GLY A 1 93 ? -3.586 -10.999 20.435 1.00 92.88 93 GLY A CA 1
ATOM 732 C C . GLY A 1 93 ? -4.142 -9.809 21.220 1.00 92.88 93 GLY A C 1
ATOM 733 O O . GLY A 1 93 ? -4.034 -9.785 22.448 1.00 92.88 93 GLY A O 1
ATOM 734 N N . LYS A 1 94 ? -4.682 -8.806 20.520 1.00 95.38 94 LYS A N 1
ATOM 735 C CA . LYS A 1 94 ? -5.391 -7.667 21.098 1.00 95.38 94 LYS A CA 1
ATOM 736 C C . LYS A 1 94 ? -6.898 -7.830 20.946 1.00 95.38 94 LYS A C 1
ATOM 738 O O . LYS A 1 94 ? -7.387 -8.765 20.317 1.00 95.38 94 LYS A O 1
ATOM 743 N N . ASP A 1 95 ? -7.620 -6.890 21.523 1.00 96.38 95 ASP A N 1
ATOM 744 C CA . ASP A 1 95 ? -9.064 -6.766 21.433 1.00 96.38 95 ASP A CA 1
ATOM 745 C C . ASP A 1 95 ? -9.439 -5.320 21.110 1.00 96.38 95 ASP A C 1
ATOM 747 O O . ASP A 1 95 ? -8.762 -4.367 21.519 1.00 96.38 95 ASP A O 1
ATOM 751 N N . LEU A 1 96 ? -10.514 -5.180 20.346 1.00 98.56 96 LEU A N 1
ATOM 752 C CA . LEU A 1 96 ? -11.113 -3.902 20.014 1.00 98.56 96 LEU A CA 1
ATOM 753 C C . LEU A 1 96 ? -12.628 -4.073 19.975 1.00 98.56 96 LEU A C 1
ATOM 755 O O . LEU A 1 96 ? -13.132 -4.922 19.242 1.00 98.56 96 LEU A O 1
ATOM 759 N N . THR A 1 97 ? -13.338 -3.226 20.710 1.00 98.75 97 THR A N 1
ATOM 760 C CA . THR A 1 97 ? -14.780 -3.043 20.537 1.00 98.75 97 THR A CA 1
ATOM 761 C C . THR A 1 97 ? -15.031 -1.673 19.930 1.00 98.75 97 THR A C 1
ATOM 763 O O . THR A 1 97 ? -14.536 -0.662 20.433 1.00 98.75 97 THR A O 1
ATOM 766 N N . ILE A 1 98 ? -15.792 -1.643 18.844 1.00 98.62 98 ILE A N 1
ATOM 767 C CA . ILE A 1 98 ? -16.282 -0.432 18.194 1.00 98.62 98 ILE A CA 1
ATOM 768 C C . ILE A 1 98 ? -17.751 -0.280 18.567 1.00 98.62 98 ILE A C 1
ATOM 770 O O . ILE A 1 98 ? -18.520 -1.207 18.345 1.00 98.62 98 ILE A O 1
ATOM 774 N N . VAL A 1 99 ? -18.135 0.874 19.105 1.00 98.44 99 VAL A N 1
ATOM 775 C CA . VAL A 1 99 ? -19.534 1.180 19.441 1.00 98.44 99 VAL A CA 1
ATOM 776 C C . VAL A 1 99 ? -19.975 2.395 18.639 1.00 98.44 99 VAL A C 1
ATOM 778 O O . VAL A 1 99 ? -19.268 3.402 18.671 1.00 98.44 99 VAL A O 1
ATOM 781 N N . ALA A 1 100 ? -21.100 2.321 17.927 1.00 97.44 100 ALA A N 1
ATOM 782 C CA . ALA A 1 100 ? -21.646 3.448 17.165 1.00 97.44 100 ALA A CA 1
ATOM 783 C C . ALA A 1 100 ? -23.174 3.364 16.994 1.00 97.44 100 ALA A C 1
ATOM 785 O O . ALA A 1 100 ? -23.749 2.283 16.960 1.00 97.44 100 ALA A O 1
ATOM 786 N N . ASP A 1 101 ? -23.826 4.506 16.809 1.00 97.00 101 ASP A N 1
ATOM 787 C CA . ASP A 1 101 ? -25.195 4.600 16.299 1.00 97.00 101 ASP A CA 1
ATOM 788 C C . ASP A 1 101 ? -25.138 4.880 14.795 1.00 97.00 101 ASP A C 1
ATOM 790 O O . ASP A 1 101 ? -24.507 5.847 14.367 1.00 97.00 101 ASP A O 1
ATOM 794 N N . MET A 1 102 ? -25.788 4.059 13.971 1.00 96.06 102 MET A N 1
ATOM 795 C CA . MET A 1 102 ? -25.762 4.246 12.520 1.00 96.06 102 MET A CA 1
ATOM 796 C C . MET A 1 102 ? -26.521 5.497 12.046 1.00 96.06 102 MET A C 1
ATOM 798 O O . MET A 1 102 ? -26.225 5.985 10.951 1.00 96.06 102 MET A O 1
ATOM 802 N N . GLU A 1 103 ? -27.441 6.056 12.843 1.00 96.00 103 GLU A N 1
ATOM 803 C CA . GLU A 1 103 ? -28.100 7.337 12.536 1.00 96.00 103 GLU A CA 1
ATOM 804 C C . GLU A 1 103 ? -27.180 8.548 12.780 1.00 96.00 103 GLU A C 1
ATOM 806 O O . GLU A 1 103 ? -27.318 9.568 12.100 1.00 96.00 103 GLU A O 1
ATOM 811 N N . ASP A 1 104 ? -26.209 8.427 13.693 1.00 96.44 104 ASP A N 1
ATOM 812 C CA . ASP A 1 104 ? -25.254 9.484 14.055 1.00 96.44 104 ASP A CA 1
ATOM 813 C C . ASP A 1 104 ? -23.819 8.944 14.190 1.00 96.44 104 ASP A C 1
ATOM 815 O O . ASP A 1 104 ? -23.124 9.124 15.198 1.00 96.44 104 ASP A O 1
ATOM 819 N N . PHE A 1 105 ? -23.376 8.235 13.150 1.00 95.19 105 PHE A N 1
ATOM 820 C CA . PHE A 1 105 ? -22.147 7.439 13.173 1.00 95.19 105 PHE A CA 1
ATOM 821 C C . PHE A 1 105 ? -20.914 8.257 13.576 1.00 95.19 105 PHE A C 1
ATOM 823 O O . PHE A 1 105 ? -20.171 7.885 14.484 1.00 95.19 105 PHE A O 1
ATOM 830 N N . ASP A 1 106 ? -20.714 9.413 12.943 1.00 92.25 106 ASP A N 1
ATOM 831 C CA . ASP A 1 106 ? -19.500 10.210 13.121 1.00 92.25 106 ASP A CA 1
ATOM 832 C C . ASP A 1 106 ? -19.390 10.876 14.497 1.00 92.25 106 ASP A C 1
ATOM 834 O O . ASP A 1 106 ? -18.280 11.248 14.876 1.00 92.25 106 ASP A O 1
ATOM 838 N N . ASN A 1 107 ? -20.480 11.029 15.254 1.00 95.00 107 ASN A N 1
ATOM 839 C CA . ASN A 1 107 ? -20.439 11.627 16.595 1.00 95.00 107 ASN A CA 1
ATOM 840 C C . ASN A 1 107 ? -20.503 10.581 17.713 1.00 95.00 107 ASN A C 1
ATOM 842 O O . ASN A 1 107 ? -19.991 10.826 18.805 1.00 95.00 107 ASN A O 1
ATOM 846 N N . THR A 1 108 ? -21.093 9.415 17.449 1.00 96.94 108 THR A N 1
ATOM 847 C CA . THR A 1 108 ? -21.299 8.353 18.450 1.00 96.94 108 THR A CA 1
ATOM 848 C C . THR A 1 108 ? -20.230 7.269 18.426 1.00 96.94 108 THR A C 1
ATOM 850 O O . THR A 1 108 ? -20.066 6.562 19.420 1.00 96.94 108 THR A O 1
ATOM 853 N N . LEU A 1 109 ? -19.476 7.151 17.327 1.00 97.62 109 LEU A N 1
ATOM 854 C CA . LEU A 1 109 ? -18.409 6.168 17.192 1.00 97.62 109 LEU A CA 1
ATOM 855 C C . LEU A 1 109 ? -17.410 6.291 18.359 1.00 97.62 109 LEU A C 1
ATOM 857 O O . LEU A 1 109 ? -16.864 7.364 18.621 1.00 97.62 109 LEU A O 1
ATOM 861 N N . THR A 1 110 ? -17.135 5.192 19.051 1.00 98.25 110 THR A N 1
ATOM 862 C CA . THR A 1 110 ? -16.141 5.103 20.127 1.00 98.25 110 THR A CA 1
ATOM 863 C C . THR A 1 110 ? -15.405 3.771 20.066 1.00 98.25 110 THR A C 1
ATOM 865 O O . THR A 1 110 ? -15.861 2.815 19.438 1.00 98.25 110 THR A O 1
ATOM 868 N N . PHE A 1 111 ? -14.240 3.724 20.710 1.00 98.62 111 PHE A N 1
ATOM 869 C CA . PHE A 1 111 ? -13.376 2.551 20.739 1.00 98.62 111 PHE A CA 1
ATOM 870 C C . PHE A 1 111 ? -13.126 2.120 22.181 1.00 98.62 111 PHE A C 1
ATOM 872 O O . PHE A 1 111 ? -12.854 2.951 23.048 1.00 98.62 111 PHE A O 1
ATOM 879 N N . GLN A 1 112 ? -13.189 0.818 22.430 1.00 98.50 112 GLN A N 1
ATOM 880 C CA . GLN A 1 112 ? -12.911 0.194 23.721 1.00 98.50 112 GLN A CA 1
ATOM 881 C C . GLN A 1 112 ? -11.974 -1.006 23.530 1.00 98.50 112 GLN A C 1
ATOM 883 O O . GLN A 1 112 ? -11.754 -1.461 22.410 1.00 98.50 112 GLN A O 1
ATOM 888 N N . GLY A 1 113 ? -11.412 -1.517 24.624 1.00 97.19 113 GLY A N 1
ATOM 889 C CA . GLY A 1 113 ? -10.459 -2.628 24.584 1.00 97.19 113 GLY A CA 1
ATOM 890 C C . GLY A 1 113 ? -8.999 -2.183 24.511 1.00 97.19 113 GLY A C 1
ATOM 891 O O . GLY A 1 113 ? -8.669 -1.009 24.708 1.00 97.19 113 GLY A O 1
ATOM 892 N N . THR A 1 114 ? -8.096 -3.131 24.266 1.00 96.75 114 THR A N 1
ATOM 893 C CA . THR A 1 114 ? -6.645 -2.870 24.309 1.00 96.75 114 THR A CA 1
ATOM 894 C C . THR A 1 114 ? -6.108 -2.010 23.164 1.00 96.75 114 THR A C 1
ATOM 896 O O . THR A 1 114 ? -5.002 -1.491 23.307 1.00 96.75 114 THR A O 1
ATOM 899 N N . LEU A 1 115 ? -6.865 -1.826 22.074 1.00 98.00 115 LEU A N 1
ATOM 900 C CA . LEU A 1 115 ? -6.522 -0.945 20.941 1.00 98.00 115 LEU A CA 1
ATOM 901 C C . LEU A 1 115 ? -7.360 0.344 20.872 1.00 98.00 115 LEU A C 1
ATOM 903 O O . LEU A 1 115 ? -7.410 0.999 19.823 1.00 98.00 115 LEU A O 1
ATOM 907 N N . ALA A 1 116 ? -8.046 0.704 21.962 1.00 98.56 116 ALA A N 1
ATOM 908 C CA . ALA A 1 116 ? -8.945 1.855 21.998 1.00 98.56 116 ALA A CA 1
ATOM 909 C C . ALA A 1 116 ? -8.240 3.177 21.658 1.00 98.56 116 ALA A C 1
ATOM 911 O O . ALA A 1 116 ? -8.714 3.937 20.812 1.00 98.56 116 ALA A O 1
ATOM 912 N N . ASN A 1 117 ? -7.088 3.445 22.281 1.00 98.56 117 ASN A N 1
ATOM 913 C CA . ASN A 1 117 ? -6.360 4.703 22.095 1.00 98.56 117 ASN A CA 1
ATOM 914 C C . ASN A 1 117 ? -5.760 4.805 20.689 1.00 98.56 117 ASN A C 1
ATOM 916 O O . ASN A 1 117 ? -5.831 5.862 20.069 1.00 98.56 117 ASN A O 1
ATOM 920 N N . GLU A 1 118 ? -5.205 3.712 20.167 1.00 98.56 118 GLU A N 1
ATOM 921 C CA . GLU A 1 118 ? -4.651 3.623 18.816 1.00 98.56 118 GLU A CA 1
ATOM 922 C C . GLU A 1 118 ? -5.703 3.939 17.747 1.00 98.56 118 GLU A C 1
ATOM 924 O O . GLU A 1 118 ? -5.465 4.755 16.856 1.00 98.56 118 GLU A O 1
ATOM 929 N N . ASN A 1 119 ? -6.893 3.344 17.856 1.00 98.69 119 ASN A N 1
ATOM 930 C CA . ASN A 1 119 ? -7.978 3.585 16.904 1.00 98.69 119 ASN A CA 1
ATOM 931 C C . ASN A 1 119 ? -8.631 4.962 17.087 1.00 98.69 119 ASN A C 1
ATOM 933 O O . ASN A 1 119 ? -9.003 5.602 16.101 1.00 98.69 119 ASN A O 1
ATOM 937 N N . THR A 1 120 ? -8.684 5.463 18.325 1.00 98.50 120 THR A N 1
ATOM 938 C CA . THR A 1 120 ? -9.089 6.848 18.605 1.00 98.50 120 THR A CA 1
ATOM 939 C C . THR A 1 120 ? -8.144 7.832 17.919 1.00 98.50 120 THR A C 1
ATOM 941 O O . THR A 1 120 ? -8.605 8.731 17.216 1.00 98.50 120 THR A O 1
ATOM 944 N N . TYR A 1 121 ? -6.828 7.632 18.042 1.00 98.38 121 TYR A N 1
ATOM 945 C CA . TYR A 1 121 ? -5.840 8.473 17.371 1.00 98.38 121 TYR A CA 1
ATOM 946 C C . TYR A 1 121 ? -5.921 8.367 15.848 1.00 98.38 121 TYR A C 1
ATOM 948 O O . TYR A 1 121 ? -5.900 9.387 15.163 1.00 98.38 121 TYR A O 1
ATOM 956 N N . HIS A 1 122 ? -6.043 7.147 15.312 1.00 98.06 122 HIS A N 1
ATOM 957 C CA . HIS A 1 122 ? -6.186 6.924 13.874 1.00 98.06 122 HIS A CA 1
ATOM 958 C C . HIS A 1 122 ? -7.357 7.734 13.303 1.00 98.06 122 HIS A C 1
ATOM 960 O O . HIS A 1 122 ? -7.197 8.462 12.325 1.00 98.06 122 HIS A O 1
ATOM 966 N N . ARG A 1 123 ? -8.524 7.685 13.954 1.00 97.06 123 ARG A N 1
ATOM 967 C CA . ARG A 1 123 ? -9.679 8.494 13.552 1.00 97.06 123 ARG A CA 1
ATOM 968 C C . ARG A 1 123 ? -9.429 9.992 13.697 1.00 97.06 123 ARG A C 1
ATOM 970 O O . ARG A 1 123 ? -9.762 10.729 12.773 1.00 97.06 123 ARG A O 1
ATOM 977 N N . LEU A 1 124 ? -8.849 10.436 14.812 1.00 97.06 124 LEU A N 1
ATOM 978 C CA . LEU A 1 124 ? -8.531 11.848 15.033 1.00 97.06 124 LEU A CA 1
ATOM 979 C C . LEU A 1 124 ? -7.624 12.388 13.918 1.00 97.06 124 LEU A C 1
ATO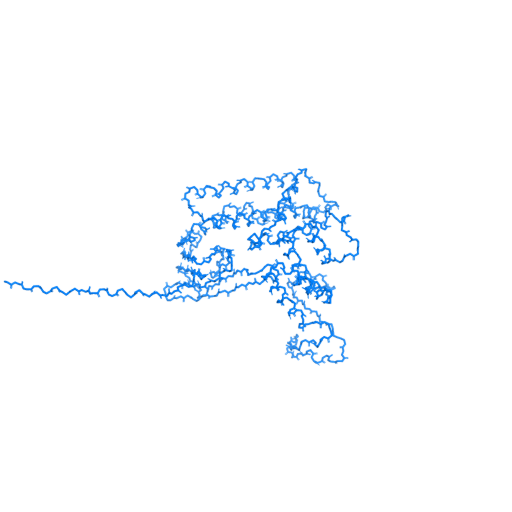M 981 O O . LEU A 1 124 ? -7.903 13.432 13.337 1.00 97.06 124 LEU A O 1
ATOM 985 N N . TYR A 1 125 ? -6.590 11.630 13.543 1.00 97.12 125 TYR A N 1
ATOM 986 C CA . TYR A 1 125 ? -5.734 11.949 12.402 1.00 97.12 125 TYR A CA 1
ATOM 987 C C . TYR A 1 125 ? -6.541 12.058 11.098 1.00 97.12 125 TYR A C 1
ATOM 989 O O . TYR A 1 125 ? -6.376 13.017 10.342 1.00 97.12 125 TYR A O 1
ATOM 997 N N . MET A 1 126 ? -7.446 11.111 10.836 1.00 95.56 126 MET A N 1
ATOM 998 C CA . MET A 1 126 ? -8.290 11.140 9.637 1.00 95.56 126 MET A CA 1
ATOM 999 C C . MET A 1 126 ? -9.255 12.335 9.601 1.00 95.56 126 MET A C 1
ATOM 1001 O O . MET A 1 126 ? -9.601 12.794 8.513 1.00 95.56 126 MET A O 1
ATOM 1005 N N . GLN A 1 127 ? -9.676 12.850 10.756 1.00 95.50 127 GLN A N 1
ATOM 1006 C CA . GLN A 1 127 ? -10.568 14.007 10.864 1.00 95.50 127 GLN A CA 1
ATOM 1007 C C . GLN A 1 127 ? -9.820 15.343 10.780 1.00 95.50 127 GLN A C 1
ATOM 1009 O O . GLN A 1 127 ? -10.313 16.275 10.149 1.00 95.50 127 GLN A O 1
ATOM 1014 N N . GLU A 1 128 ? -8.642 15.445 11.394 1.00 96.75 128 GLU A N 1
ATOM 1015 C CA . GLU A 1 128 ? -7.939 16.723 11.561 1.00 96.75 128 GLU A CA 1
ATOM 1016 C C . GLU A 1 128 ? -6.795 16.913 10.560 1.00 96.75 128 GLU A C 1
ATOM 1018 O O . GLU A 1 128 ? -6.639 17.990 9.989 1.00 96.75 128 GLU A O 1
ATOM 1023 N N . MET A 1 129 ? -6.011 15.863 10.308 1.00 96.44 129 MET A N 1
ATOM 1024 C CA . MET A 1 129 ? -4.791 15.946 9.501 1.00 96.44 129 MET A CA 1
ATOM 1025 C C . MET A 1 129 ? -5.037 15.558 8.044 1.00 96.44 129 MET A C 1
ATOM 1027 O O . MET A 1 129 ? -4.560 16.238 7.139 1.00 96.44 129 MET A O 1
ATOM 1031 N N . ASN A 1 130 ? -5.798 14.493 7.779 1.00 94.50 130 ASN A N 1
ATOM 1032 C CA . ASN A 1 130 ? -6.027 14.010 6.412 1.00 94.50 130 ASN A CA 1
ATOM 1033 C C . ASN A 1 130 ? -6.726 15.035 5.480 1.00 94.50 130 ASN A C 1
ATOM 1035 O O . ASN A 1 130 ? -6.370 15.087 4.304 1.00 94.50 130 ASN A O 1
ATOM 1039 N N . PRO A 1 131 ? -7.647 15.911 5.930 1.00 96.62 131 PRO A N 1
ATOM 1040 C CA . PRO A 1 131 ? -8.176 16.975 5.069 1.00 96.62 131 PRO A CA 1
ATOM 1041 C C . PRO A 1 131 ? -7.136 18.027 4.654 1.00 96.62 131 PRO A C 1
ATOM 1043 O O . PRO A 1 131 ? -7.346 18.726 3.665 1.00 96.62 131 PRO A O 1
ATOM 1046 N N . VAL A 1 132 ? -6.027 18.141 5.394 1.00 96.56 132 VAL A N 1
ATOM 1047 C CA . VAL A 1 132 ? -4.948 19.117 5.160 1.00 96.56 132 VAL A CA 1
ATOM 1048 C C . VAL A 1 132 ? -3.743 18.478 4.460 1.00 96.56 132 VAL A C 1
ATOM 1050 O O . VAL A 1 132 ? -3.125 19.104 3.604 1.00 96.56 132 VAL A O 1
ATOM 1053 N N . TYR A 1 133 ? -3.435 17.220 4.776 1.00 96.00 133 TYR A N 1
ATOM 1054 C CA . TYR A 1 133 ? -2.225 16.510 4.341 1.00 96.00 133 TYR A CA 1
ATOM 1055 C C . TYR A 1 133 ? -2.502 15.161 3.671 1.00 96.00 133 TYR A C 1
ATOM 1057 O O . TYR A 1 133 ? -1.587 14.386 3.410 1.00 96.00 133 TYR A O 1
ATOM 1065 N N . GLY A 1 134 ? -3.763 14.852 3.386 1.00 93.69 134 GLY A N 1
ATOM 1066 C CA . GLY A 1 134 ? -4.142 13.615 2.721 1.00 93.69 134 GLY A CA 1
ATOM 1067 C C . GLY A 1 134 ? -3.751 13.591 1.247 1.00 93.69 134 GLY A C 1
ATOM 1068 O O . GLY A 1 134 ? -3.442 14.610 0.620 1.00 93.69 134 GLY A O 1
ATOM 1069 N N . ARG A 1 135 ? -3.848 12.400 0.651 1.00 91.06 135 ARG A N 1
ATOM 1070 C CA . ARG A 1 135 ? -3.470 12.124 -0.745 1.00 91.06 135 ARG A CA 1
ATOM 1071 C C . ARG A 1 135 ? -4.046 13.129 -1.751 1.00 91.06 135 ARG A C 1
ATOM 1073 O O . ARG A 1 135 ? -3.334 13.569 -2.647 1.00 91.06 135 ARG A O 1
ATOM 1080 N N . GLN A 1 136 ? -5.318 13.507 -1.605 1.00 92.25 136 GLN A N 1
ATOM 1081 C CA . GLN A 1 136 ? -5.976 14.453 -2.519 1.00 92.25 136 GLN A CA 1
ATOM 1082 C C . GLN A 1 136 ? -5.363 15.857 -2.453 1.00 92.25 136 GLN A C 1
ATOM 1084 O O . GLN A 1 136 ? -5.236 16.522 -3.481 1.00 92.25 136 GLN A O 1
ATOM 1089 N N . VAL A 1 137 ? -4.925 16.292 -1.267 1.00 96.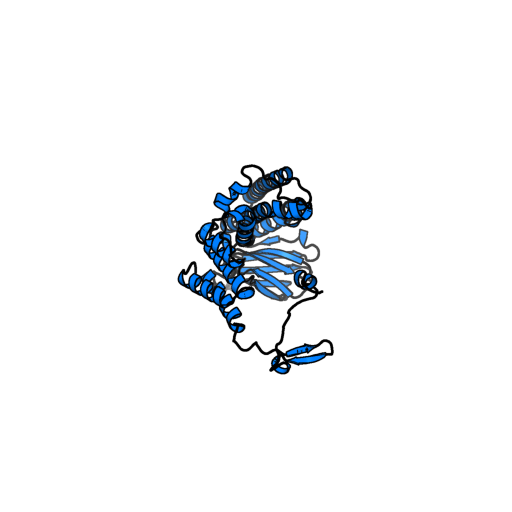94 137 VAL A N 1
ATOM 1090 C CA . VAL A 1 137 ? -4.253 17.584 -1.114 1.00 96.94 137 VAL A CA 1
ATOM 1091 C C . VAL A 1 137 ? -2.891 17.551 -1.793 1.00 96.94 137 VAL A C 1
ATOM 1093 O O . VAL A 1 137 ? -2.580 18.467 -2.548 1.00 96.94 137 VAL A O 1
ATOM 1096 N N . PHE A 1 138 ? -2.118 16.475 -1.620 1.00 96.19 138 PHE A N 1
ATOM 1097 C CA . PHE A 1 138 ? -0.852 16.297 -2.337 1.00 96.19 138 PHE A CA 1
ATOM 1098 C C . PHE A 1 138 ? -1.030 16.336 -3.857 1.00 96.19 138 PHE A C 1
ATOM 1100 O O . PHE A 1 138 ? -0.330 17.095 -4.521 1.00 96.19 138 PHE A O 1
ATOM 1107 N N . PHE A 1 139 ? -2.013 15.612 -4.406 1.00 93.75 139 PHE A N 1
ATOM 1108 C CA . PHE A 1 139 ? -2.318 15.673 -5.842 1.00 93.75 139 PHE A CA 1
ATOM 1109 C C . PHE A 1 139 ? -2.665 17.089 -6.309 1.00 93.75 139 PHE A C 1
ATOM 1111 O O . PHE A 1 139 ? -2.163 17.529 -7.344 1.00 93.75 139 PHE A O 1
ATOM 1118 N N . SER A 1 140 ? -3.462 17.829 -5.533 1.00 96.38 140 SER A N 1
ATOM 1119 C CA . SER A 1 140 ? -3.729 19.239 -5.827 1.00 96.38 140 SER A CA 1
ATOM 1120 C C . SER A 1 140 ? -2.443 20.068 -5.797 1.00 96.38 140 SER A C 1
ATOM 1122 O O . SER A 1 140 ? -2.223 20.872 -6.698 1.00 96.38 140 SER A O 1
ATOM 1124 N N . LYS A 1 141 ? -1.573 19.874 -4.799 1.00 97.44 141 LYS A N 1
ATOM 1125 C CA . LYS A 1 141 ? -0.302 20.603 -4.677 1.00 97.44 141 LYS A CA 1
ATOM 1126 C C . LYS A 1 141 ? 0.655 20.297 -5.824 1.00 97.44 141 LYS A C 1
ATOM 1128 O O . LYS A 1 141 ? 1.329 21.212 -6.278 1.00 97.44 141 LYS A O 1
ATOM 1133 N N . PHE A 1 142 ? 0.672 19.069 -6.344 1.00 96.81 142 PHE A N 1
ATOM 1134 C CA . PHE A 1 142 ? 1.458 18.731 -7.535 1.00 96.81 142 PHE A CA 1
ATOM 1135 C C . PHE A 1 142 ? 1.065 19.603 -8.734 1.00 96.81 142 PHE A C 1
ATOM 1137 O O . PHE A 1 142 ? 1.926 20.012 -9.509 1.00 96.81 142 PHE A O 1
ATOM 1144 N N . GLN A 1 143 ? -0.225 19.926 -8.857 1.00 95.75 143 GLN A N 1
ATOM 1145 C CA . GLN A 1 143 ? -0.741 20.831 -9.879 1.00 95.75 143 GLN A CA 1
ATOM 1146 C C . GLN A 1 143 ? -0.428 22.298 -9.586 1.00 95.75 143 GLN A C 1
ATOM 1148 O O . GLN A 1 143 ? 0.012 23.010 -10.484 1.00 95.75 143 GLN A O 1
ATOM 1153 N N . THR A 1 144 ? -0.689 22.755 -8.360 1.00 96.69 144 THR A N 1
ATOM 1154 C CA . THR A 1 144 ? -0.856 24.189 -8.085 1.00 96.69 144 THR A CA 1
ATOM 1155 C C . THR A 1 144 ? 0.311 24.862 -7.374 1.00 96.69 144 THR A C 1
ATOM 1157 O O . THR A 1 144 ? 0.368 26.085 -7.393 1.00 96.69 144 THR A O 1
ATOM 1160 N N . ALA A 1 145 ? 1.166 24.117 -6.670 1.00 97.56 145 ALA A N 1
ATOM 1161 C CA . ALA A 1 145 ? 2.224 24.701 -5.845 1.00 97.56 145 ALA A CA 1
ATOM 1162 C C . ALA A 1 145 ? 3.495 24.972 -6.660 1.00 97.56 145 ALA A C 1
ATOM 1164 O O . ALA A 1 145 ? 3.856 24.164 -7.516 1.00 97.56 145 ALA A O 1
ATOM 1165 N N . SER A 1 146 ? 4.208 26.058 -6.347 1.00 97.12 146 SER A N 1
ATOM 1166 C CA . SER A 1 146 ? 5.613 26.203 -6.749 1.00 97.12 146 SER A CA 1
ATOM 1167 C C . SER A 1 146 ? 6.497 25.168 -6.039 1.00 97.12 146 SER A C 1
ATOM 1169 O O . SER A 1 146 ? 6.079 24.520 -5.074 1.00 97.12 146 SER A O 1
ATOM 1171 N N . VAL A 1 147 ? 7.748 25.025 -6.488 1.00 97.69 147 VAL A N 1
ATOM 1172 C CA . VAL A 1 147 ? 8.737 24.161 -5.824 1.00 97.69 147 VAL A CA 1
ATOM 1173 C C . VAL A 1 147 ? 8.931 24.578 -4.364 1.00 97.69 147 VAL A C 1
ATOM 1175 O O . VAL A 1 147 ? 8.877 23.737 -3.470 1.00 97.69 147 VAL A O 1
ATOM 1178 N N . GLU A 1 148 ? 9.111 25.872 -4.108 1.00 97.50 148 GLU A N 1
ATOM 1179 C CA . GLU A 1 148 ? 9.325 26.428 -2.770 1.00 97.50 148 GLU A CA 1
ATOM 1180 C C . GLU A 1 148 ? 8.097 26.235 -1.876 1.00 97.50 148 GLU A C 1
ATOM 1182 O O . GLU A 1 148 ? 8.229 25.847 -0.716 1.00 97.50 148 GLU A O 1
ATOM 1187 N N . GLU A 1 149 ? 6.898 26.461 -2.419 1.00 98.06 149 GLU A N 1
ATOM 1188 C CA . GLU A 1 149 ? 5.642 26.250 -1.697 1.00 98.06 149 GLU A CA 1
ATOM 1189 C C . GLU A 1 149 ? 5.440 24.778 -1.332 1.00 98.06 149 GLU A C 1
ATOM 1191 O O . GLU A 1 149 ? 5.001 24.474 -0.222 1.00 98.06 149 GLU A O 1
ATOM 1196 N N . PHE A 1 150 ? 5.766 23.857 -2.244 1.00 98.25 150 PHE A N 1
ATOM 1197 C CA . PHE A 1 150 ? 5.673 22.425 -1.982 1.00 98.25 150 PHE A CA 1
ATOM 1198 C C . PHE A 1 150 ? 6.671 21.984 -0.908 1.00 98.25 150 PHE A C 1
ATOM 1200 O O . PHE A 1 150 ? 6.300 21.262 0.016 1.00 98.25 150 PHE A O 1
ATOM 1207 N N . VAL A 1 151 ? 7.921 22.445 -0.989 1.00 97.44 151 VAL A N 1
ATOM 1208 C CA . VAL A 1 151 ? 8.955 22.147 0.012 1.00 97.44 151 VAL A CA 1
ATOM 1209 C C . VAL A 1 151 ? 8.520 22.631 1.393 1.00 97.44 151 VAL A C 1
ATOM 1211 O O . VAL A 1 151 ? 8.461 21.827 2.325 1.00 97.44 151 VAL A O 1
ATOM 1214 N N . ALA A 1 152 ? 8.099 23.893 1.507 1.00 97.50 152 ALA A N 1
ATOM 1215 C CA . ALA A 1 152 ? 7.602 24.445 2.764 1.00 97.50 152 ALA A CA 1
ATOM 1216 C C . ALA A 1 152 ? 6.382 23.669 3.292 1.00 97.50 152 ALA A C 1
ATOM 1218 O O . ALA A 1 152 ? 6.305 23.367 4.481 1.00 97.50 152 ALA A O 1
ATOM 1219 N N . PHE A 1 153 ? 5.449 23.285 2.414 1.00 98.00 153 PHE A N 1
ATOM 1220 C CA . PHE A 1 153 ? 4.290 22.469 2.783 1.00 98.00 153 PHE A CA 1
ATOM 1221 C C . PHE A 1 153 ? 4.699 21.119 3.390 1.00 98.00 153 PHE A C 1
ATOM 1223 O O . PHE A 1 153 ? 4.148 20.718 4.415 1.00 98.00 153 PHE A O 1
ATOM 1230 N N . THR A 1 154 ? 5.690 20.439 2.804 1.00 96.50 154 THR A N 1
ATOM 1231 C CA . THR A 1 154 ? 6.182 19.157 3.331 1.00 96.50 154 THR A CA 1
ATOM 1232 C C . THR A 1 154 ? 6.869 19.286 4.690 1.00 96.50 154 THR A C 1
ATOM 1234 O O . THR A 1 154 ? 6.662 18.439 5.555 1.00 96.50 154 THR A O 1
ATOM 1237 N N . GLU A 1 155 ? 7.628 20.358 4.920 1.00 94.56 155 GLU A N 1
ATOM 1238 C CA . GLU A 1 155 ? 8.287 20.614 6.210 1.00 94.56 155 GLU A CA 1
ATOM 1239 C C . GLU A 1 155 ? 7.280 20.947 7.317 1.00 94.56 155 GLU A C 1
ATOM 1241 O O . GLU A 1 155 ? 7.425 20.507 8.461 1.00 94.56 155 GLU A O 1
ATOM 1246 N N . ILE A 1 156 ? 6.232 21.708 6.989 1.00 96.88 156 ILE A N 1
ATOM 1247 C CA . ILE A 1 156 ? 5.152 22.016 7.932 1.00 96.88 156 ILE A CA 1
ATOM 1248 C C . ILE A 1 156 ? 4.413 20.728 8.314 1.00 96.88 156 ILE A C 1
ATOM 1250 O O . ILE A 1 156 ? 4.217 20.483 9.504 1.00 96.88 156 ILE A O 1
ATOM 1254 N N . MET A 1 157 ? 4.086 19.872 7.338 1.00 95.56 157 MET A N 1
ATOM 1255 C CA . MET A 1 157 ? 3.415 18.592 7.587 1.00 95.56 157 MET A CA 1
ATOM 1256 C C . MET A 1 157 ? 4.170 17.720 8.598 1.00 95.56 157 MET A C 1
ATOM 1258 O O . MET A 1 157 ? 3.550 17.186 9.517 1.00 95.56 157 MET A O 1
ATOM 1262 N N . GLU A 1 158 ? 5.490 17.557 8.443 1.00 92.44 158 GLU A N 1
ATOM 1263 C CA . GLU A 1 158 ? 6.296 16.733 9.359 1.00 92.44 158 GLU A CA 1
ATOM 1264 C C . GLU A 1 158 ? 6.214 17.252 10.802 1.00 92.44 158 GLU A C 1
ATOM 1266 O O . GLU A 1 158 ? 5.995 16.478 11.740 1.00 92.44 158 GLU A O 1
ATOM 1271 N N . ASN A 1 159 ? 6.345 18.570 10.974 1.00 95.00 159 ASN A N 1
ATOM 1272 C CA . ASN A 1 159 ? 6.301 19.217 12.282 1.00 95.00 159 ASN A CA 1
ATOM 1273 C C . ASN A 1 159 ? 4.908 19.137 12.919 1.00 95.00 159 ASN A C 1
ATOM 1275 O O . ASN A 1 159 ? 4.792 18.818 14.105 1.00 95.00 159 ASN A O 1
ATOM 1279 N N . GLU A 1 160 ? 3.851 19.394 12.146 1.00 97.31 160 GLU A N 1
ATOM 1280 C CA . GLU A 1 160 ? 2.474 19.325 12.635 1.00 97.31 160 GLU A CA 1
ATOM 1281 C C . GLU A 1 160 ? 2.070 17.896 12.988 1.00 97.31 160 GLU A C 1
ATOM 1283 O O . GLU A 1 160 ? 1.481 17.685 14.044 1.00 97.31 160 GLU A O 1
ATOM 1288 N N . PHE A 1 161 ? 2.456 16.898 12.189 1.00 96.56 161 PHE A N 1
ATOM 1289 C CA . PHE A 1 161 ? 2.219 15.495 12.524 1.00 96.56 161 PHE A CA 1
ATOM 1290 C C . PHE A 1 161 ? 2.916 15.084 13.826 1.00 96.56 161 PHE A C 1
ATOM 1292 O O . PHE A 1 161 ? 2.294 14.471 14.698 1.00 96.56 161 PHE A O 1
ATOM 1299 N N . ALA A 1 162 ? 4.190 15.450 13.996 1.00 94.75 162 ALA A N 1
ATOM 1300 C CA . ALA A 1 162 ? 4.924 15.152 15.222 1.00 94.75 162 ALA A CA 1
ATOM 1301 C C . ALA A 1 162 ? 4.281 15.818 16.451 1.00 94.75 162 ALA A C 1
ATOM 1303 O O . ALA A 1 162 ? 4.143 15.178 17.497 1.00 94.75 162 ALA A O 1
ATOM 1304 N N . ALA A 1 163 ? 3.857 17.080 16.324 1.00 97.00 163 ALA A N 1
ATOM 1305 C CA . ALA A 1 163 ? 3.172 17.809 17.387 1.00 97.00 163 ALA A CA 1
ATOM 1306 C C . ALA A 1 163 ? 1.793 17.210 17.708 1.00 97.00 163 ALA A C 1
ATOM 1308 O O . ALA A 1 163 ? 1.472 17.032 18.883 1.00 97.00 163 ALA A O 1
ATOM 1309 N N . HIS A 1 164 ? 1.019 16.850 16.682 1.00 97.31 164 HIS A N 1
ATOM 1310 C CA . HIS A 1 164 ? -0.312 16.247 16.792 1.00 97.31 164 HIS A CA 1
ATOM 1311 C C . HIS A 1 164 ? -0.271 14.910 17.536 1.00 97.31 164 HIS A C 1
ATOM 1313 O O . HIS A 1 164 ? -0.947 14.738 18.550 1.00 97.31 164 HIS A O 1
ATOM 1319 N N . MET A 1 165 ? 0.609 13.998 17.105 1.00 96.19 165 MET A N 1
ATOM 1320 C CA . MET A 1 165 ? 0.832 12.718 17.783 1.00 96.19 165 MET A CA 1
ATOM 1321 C C . MET A 1 165 ? 1.263 12.928 19.235 1.00 96.19 165 MET A C 1
ATOM 1323 O O . MET A 1 165 ? 0.724 12.303 20.148 1.00 96.19 165 MET A O 1
ATOM 1327 N N . LYS A 1 166 ? 2.232 13.822 19.470 1.00 96.31 166 LYS A N 1
ATOM 1328 C CA . LYS A 1 166 ? 2.738 14.087 20.819 1.00 96.31 166 LYS A CA 1
ATOM 1329 C C . LYS A 1 166 ? 1.633 14.620 21.740 1.00 96.31 166 LYS A C 1
ATOM 1331 O O . LYS A 1 166 ? 1.538 14.160 22.873 1.00 96.31 166 LYS A O 1
ATOM 1336 N N . ALA A 1 167 ? 0.813 15.555 21.265 1.00 97.25 167 ALA A N 1
ATOM 1337 C CA . ALA A 1 167 ? -0.279 16.130 22.046 1.00 97.25 167 ALA A CA 1
ATOM 1338 C C . ALA A 1 167 ? -1.288 15.058 22.482 1.00 97.25 167 ALA A C 1
ATOM 1340 O O . ALA A 1 167 ? -1.657 15.009 23.651 1.00 97.25 167 ALA A O 1
ATOM 1341 N N . PHE A 1 168 ? -1.662 14.143 21.582 1.00 97.81 168 PHE A N 1
ATOM 1342 C CA . PHE A 1 168 ? -2.536 13.023 21.937 1.00 97.81 168 PHE A CA 1
ATOM 1343 C C . PHE A 1 168 ? -1.889 12.091 22.974 1.00 97.81 168 PHE A C 1
ATOM 1345 O O . PHE A 1 168 ? -2.532 11.690 23.946 1.00 97.81 168 PHE A O 1
ATOM 1352 N N . MET A 1 169 ? -0.602 11.781 22.790 1.00 96.38 169 MET A N 1
ATOM 1353 C CA . MET A 1 169 ? 0.164 10.887 23.662 1.00 96.38 169 MET A CA 1
ATOM 1354 C C . MET A 1 169 ? 0.363 11.399 25.091 1.00 96.38 169 MET A C 1
ATOM 1356 O O . MET A 1 169 ? 0.590 10.583 25.986 1.00 96.38 169 MET A O 1
ATOM 1360 N N . ASP A 1 170 ? 0.327 12.716 25.308 1.00 95.44 170 ASP A N 1
ATOM 1361 C CA . ASP A 1 170 ? 0.510 13.308 26.638 1.00 95.44 170 ASP A CA 1
ATOM 1362 C C . ASP A 1 170 ? -0.630 12.899 27.600 1.00 95.44 170 ASP A C 1
ATOM 1364 O O . ASP A 1 170 ? -0.412 12.814 28.811 1.00 95.44 170 ASP A O 1
ATOM 1368 N N . GLU A 1 171 ? -1.813 12.576 27.065 1.00 96.19 171 GLU A N 1
ATOM 1369 C CA . GLU A 1 171 ? -2.996 12.158 27.834 1.00 96.19 171 GLU A CA 1
ATOM 1370 C C . GLU A 1 171 ? -3.411 10.701 27.564 1.00 96.19 171 GLU A C 1
ATOM 1372 O O . GLU A 1 171 ? -4.006 10.056 28.429 1.00 96.19 171 GLU A O 1
ATOM 1377 N N . ASN A 1 172 ? -3.059 10.152 26.395 1.00 97.06 172 ASN A N 1
ATOM 1378 C CA . ASN A 1 172 ? -3.531 8.850 25.926 1.00 97.06 172 ASN A CA 1
ATOM 1379 C C . ASN A 1 172 ? -2.344 7.938 25.577 1.00 97.06 172 ASN A C 1
ATOM 1381 O O . ASN A 1 172 ? -1.718 8.102 24.524 1.00 9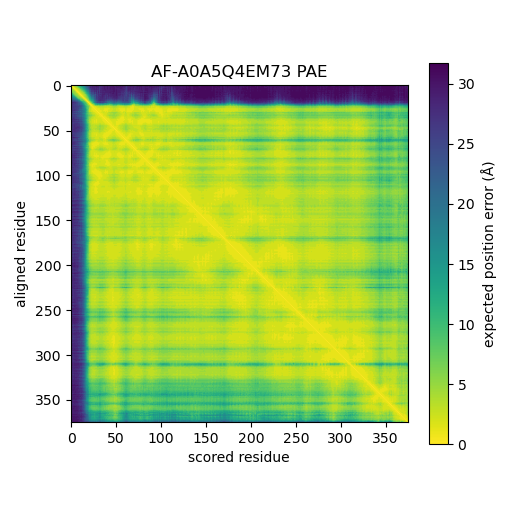7.06 172 ASN A O 1
ATOM 1385 N N . PRO A 1 173 ? -2.002 6.947 26.422 1.00 94.75 173 PRO A N 1
ATOM 1386 C CA . PRO A 1 173 ? -0.906 6.042 26.117 1.00 94.75 173 PRO A CA 1
ATOM 1387 C C . PRO A 1 173 ? -1.251 5.192 24.893 1.00 94.75 173 PRO A C 1
ATOM 1389 O O . PRO A 1 173 ? -2.251 4.480 24.884 1.00 94.75 173 PRO A O 1
ATOM 1392 N N . ILE A 1 174 ? -0.380 5.233 23.891 1.00 95.75 174 ILE A N 1
ATOM 1393 C CA . ILE A 1 174 ? -0.405 4.350 22.720 1.00 95.75 174 ILE A CA 1
ATOM 1394 C C . ILE A 1 174 ? 0.824 3.444 22.736 1.00 95.75 174 ILE A C 1
ATOM 1396 O O . ILE A 1 174 ? 1.883 3.807 23.265 1.00 95.75 174 ILE A O 1
ATOM 1400 N N . SER A 1 175 ? 0.710 2.254 22.162 1.00 96.25 175 SER A N 1
ATOM 1401 C CA . SER A 1 175 ? 1.796 1.278 22.114 1.00 96.25 175 SER A CA 1
ATOM 1402 C C . SER A 1 175 ? 2.986 1.750 21.267 1.00 96.25 175 SER A C 1
ATOM 1404 O O . SER A 1 175 ? 2.881 2.602 20.383 1.00 96.25 175 SER A O 1
ATOM 1406 N N . ARG A 1 176 ? 4.172 1.184 21.529 1.00 96.12 176 ARG A N 1
ATOM 1407 C CA . ARG A 1 176 ? 5.355 1.423 20.684 1.00 96.12 176 ARG A CA 1
ATOM 1408 C C . ARG A 1 176 ? 5.132 0.906 19.259 1.00 96.12 176 ARG A C 1
ATOM 1410 O O . ARG A 1 176 ? 5.530 1.593 18.324 1.00 96.12 176 ARG A O 1
ATOM 1417 N N . THR A 1 177 ? 4.496 -0.257 19.127 1.00 96.31 177 THR A N 1
ATOM 1418 C CA . THR A 1 177 ? 4.171 -0.899 17.850 1.00 96.31 177 THR A CA 1
ATOM 1419 C C . THR A 1 177 ? 3.353 0.032 16.966 1.00 96.31 177 THR A C 1
ATOM 1421 O O . THR A 1 177 ? 3.787 0.356 15.863 1.00 96.31 177 THR A O 1
ATOM 1424 N N . PHE A 1 178 ? 2.243 0.561 17.491 1.00 97.38 178 PHE A N 1
ATOM 1425 C CA . PHE A 1 178 ? 1.399 1.497 16.757 1.00 97.38 178 PHE A CA 1
ATOM 1426 C C . PHE A 1 178 ? 2.146 2.772 16.367 1.00 97.38 178 PHE A C 1
ATOM 1428 O O . PHE A 1 178 ? 2.063 3.197 15.220 1.00 97.38 178 PHE A O 1
ATOM 1435 N N . ARG A 1 179 ? 2.941 3.359 17.277 1.00 96.44 179 ARG A N 1
ATOM 1436 C CA . ARG A 1 179 ? 3.746 4.546 16.937 1.00 96.44 179 ARG A CA 1
ATOM 1437 C C . ARG A 1 179 ? 4.677 4.286 15.766 1.00 96.44 179 ARG A C 1
ATOM 1439 O O . ARG A 1 179 ? 4.722 5.092 14.849 1.00 96.44 179 ARG A O 1
ATOM 1446 N N . GLN A 1 180 ? 5.401 3.170 15.790 1.00 96.69 180 GLN A N 1
ATOM 1447 C CA . GLN A 1 180 ? 6.328 2.820 14.716 1.00 96.69 180 GLN A CA 1
ATOM 1448 C C . GLN A 1 180 ? 5.587 2.556 13.402 1.00 96.69 180 GLN A C 1
ATOM 1450 O O . GLN A 1 180 ? 6.012 3.071 12.370 1.00 96.69 180 GLN A O 1
ATOM 1455 N N . TYR A 1 181 ? 4.477 1.812 13.446 1.00 97.69 181 TYR A N 1
ATOM 1456 C CA . TYR A 1 181 ? 3.626 1.553 12.284 1.00 97.69 181 TYR A CA 1
ATOM 1457 C C . TYR A 1 181 ? 3.109 2.861 11.678 1.00 97.69 181 TYR A C 1
ATOM 1459 O O . TYR A 1 181 ? 3.353 3.142 10.509 1.00 97.69 181 TYR A O 1
ATOM 1467 N N . PHE A 1 182 ? 2.459 3.696 12.487 1.00 97.31 182 PHE A N 1
ATOM 1468 C CA . PHE A 1 182 ? 1.779 4.892 12.008 1.00 97.31 182 PHE A CA 1
ATOM 1469 C C . PHE A 1 182 ? 2.762 5.978 11.559 1.00 97.31 182 PHE A C 1
ATOM 1471 O O . PHE A 1 182 ? 2.570 6.592 10.516 1.00 97.31 182 PHE A O 1
ATOM 1478 N N . GLN A 1 183 ? 3.871 6.175 12.282 1.00 96.44 183 GLN A N 1
ATOM 1479 C CA . GLN A 1 183 ? 4.937 7.079 11.834 1.00 96.44 183 GLN A CA 1
ATOM 1480 C C . GLN A 1 183 ? 5.568 6.607 10.523 1.00 96.44 183 GLN A C 1
ATOM 1482 O O . GLN A 1 183 ? 5.837 7.434 9.657 1.00 96.44 183 GLN A O 1
ATOM 1487 N N . THR A 1 184 ? 5.782 5.295 10.365 1.00 97.75 184 THR A N 1
ATOM 1488 C CA . THR A 1 184 ? 6.248 4.723 9.095 1.00 97.75 184 THR A CA 1
ATOM 1489 C C . THR A 1 184 ? 5.234 5.002 7.992 1.00 97.75 184 THR A C 1
ATOM 1491 O O . THR A 1 184 ? 5.621 5.470 6.926 1.00 97.75 184 THR A O 1
ATOM 1494 N N . ASP A 1 185 ? 3.944 4.784 8.248 1.00 97.06 185 ASP A N 1
ATOM 1495 C CA . ASP A 1 185 ? 2.922 4.988 7.229 1.00 97.06 185 ASP A CA 1
ATOM 1496 C C . ASP A 1 185 ? 2.925 6.435 6.710 1.00 97.06 185 ASP A C 1
ATOM 1498 O O . ASP A 1 185 ? 3.108 6.675 5.515 1.00 97.06 185 ASP A O 1
ATOM 1502 N N . ILE A 1 186 ? 2.841 7.407 7.620 1.00 95.88 186 ILE A N 1
ATOM 1503 C CA . ILE A 1 186 ? 2.776 8.826 7.257 1.00 95.88 186 ILE A CA 1
ATOM 1504 C C . ILE A 1 186 ? 4.076 9.315 6.604 1.00 95.88 186 ILE A C 1
ATOM 1506 O O . ILE A 1 186 ? 4.028 10.002 5.580 1.00 95.88 186 ILE A O 1
ATOM 1510 N N . ILE A 1 187 ? 5.246 8.949 7.141 1.00 96.19 187 ILE A N 1
ATOM 1511 C CA . ILE A 1 187 ? 6.522 9.458 6.615 1.00 96.19 187 ILE A CA 1
ATOM 1512 C C . ILE A 1 187 ? 6.820 8.917 5.212 1.00 96.19 187 ILE A C 1
ATOM 1514 O O . ILE A 1 187 ? 7.343 9.643 4.370 1.00 96.19 187 ILE A O 1
ATOM 1518 N N . TYR A 1 188 ? 6.437 7.673 4.911 1.00 97.81 188 TYR A N 1
ATOM 1519 C CA . TYR A 1 188 ? 6.655 7.108 3.582 1.00 97.81 188 TYR A CA 1
ATOM 1520 C C . TYR A 1 188 ? 5.605 7.553 2.557 1.00 97.81 188 TYR A C 1
ATOM 1522 O O . TYR A 1 188 ? 5.935 7.640 1.371 1.00 97.81 188 TYR A O 1
ATOM 1530 N N . GLN A 1 189 ? 4.392 7.938 2.975 1.00 96.62 189 GLN A N 1
ATOM 1531 C CA . GLN A 1 189 ? 3.467 8.680 2.103 1.00 96.62 189 GLN A CA 1
ATOM 1532 C C . GLN A 1 189 ? 4.056 10.041 1.709 1.00 96.62 189 GLN A C 1
ATOM 1534 O O . GLN A 1 189 ? 4.013 10.430 0.536 1.00 96.62 189 GLN A O 1
ATOM 1539 N N . LEU A 1 190 ? 4.671 10.737 2.668 1.00 96.69 190 LEU A N 1
ATOM 1540 C CA . LEU A 1 190 ? 5.361 11.997 2.423 1.00 96.69 190 LEU A CA 1
ATOM 1541 C C . LEU A 1 190 ? 6.566 11.821 1.489 1.00 96.69 190 LEU A C 1
ATOM 1543 O O . LEU A 1 190 ? 6.679 12.531 0.492 1.00 96.69 190 LEU A O 1
ATOM 1547 N N . TYR A 1 191 ? 7.449 10.861 1.766 1.00 97.44 191 TYR A N 1
ATOM 1548 C CA . TYR A 1 191 ? 8.619 10.587 0.926 1.00 97.44 191 TYR A CA 1
ATOM 1549 C C . TYR A 1 191 ? 8.233 10.201 -0.501 1.00 97.44 191 TYR A C 1
ATOM 1551 O O . TYR A 1 191 ? 8.820 10.720 -1.450 1.00 97.44 191 TYR A O 1
ATOM 1559 N N . SER A 1 192 ? 7.205 9.366 -0.664 1.00 97.19 192 SER A N 1
ATOM 1560 C CA . SER A 1 192 ? 6.654 9.033 -1.982 1.00 97.19 192 SER A CA 1
ATOM 1561 C C . SER A 1 192 ? 6.141 10.283 -2.699 1.00 97.19 192 SER A C 1
ATOM 1563 O O . SER A 1 192 ? 6.445 10.500 -3.871 1.00 97.19 192 SER A O 1
ATOM 1565 N N . SER A 1 193 ? 5.447 11.170 -1.980 1.00 96.62 193 SER A N 1
ATOM 1566 C CA . SER A 1 193 ? 4.959 12.437 -2.536 1.00 96.62 193 SER A CA 1
ATOM 1567 C C . SER A 1 193 ? 6.094 13.377 -2.952 1.00 96.62 193 SER A C 1
ATOM 1569 O O . SER A 1 193 ? 5.994 14.023 -3.994 1.00 96.62 193 SER A O 1
ATOM 1571 N N . LYS A 1 194 ? 7.199 13.418 -2.193 1.00 96.62 194 LYS A N 1
ATOM 1572 C CA . LYS A 1 194 ? 8.409 14.173 -2.559 1.00 96.62 194 LYS A CA 1
ATOM 1573 C C . LYS A 1 194 ? 9.062 13.627 -3.834 1.00 96.62 194 LYS A C 1
ATOM 1575 O O . LYS A 1 194 ? 9.444 14.403 -4.702 1.00 96.62 194 LYS A O 1
ATOM 1580 N N . LEU A 1 195 ? 9.150 12.304 -3.995 1.00 96.06 195 LEU A N 1
ATOM 1581 C CA . LEU A 1 195 ? 9.681 11.702 -5.228 1.00 96.06 195 LEU A CA 1
ATOM 1582 C C . LEU A 1 195 ? 8.773 11.931 -6.441 1.00 96.06 195 LEU A C 1
ATOM 1584 O O . LEU A 1 195 ? 9.257 12.164 -7.548 1.00 96.06 195 LEU A O 1
ATOM 1588 N N . SER A 1 196 ? 7.460 11.901 -6.225 1.00 94.94 196 SER A N 1
ATOM 1589 C CA . SER A 1 196 ? 6.452 12.103 -7.264 1.00 94.94 196 SER A CA 1
ATOM 1590 C C . SER A 1 196 ? 6.346 13.560 -7.735 1.00 94.94 196 SER A C 1
ATOM 1592 O O . SER A 1 196 ? 6.106 13.800 -8.921 1.00 94.94 196 SER A O 1
ATOM 1594 N N . PHE A 1 197 ? 6.530 14.541 -6.844 1.00 96.62 197 PHE A N 1
ATOM 1595 C CA . PHE A 1 197 ? 6.246 15.951 -7.131 1.00 96.62 197 PHE A CA 1
ATOM 1596 C C . PHE A 1 197 ? 6.880 16.478 -8.429 1.00 96.62 197 PHE A C 1
ATOM 1598 O O . PHE A 1 197 ? 6.117 16.963 -9.263 1.00 96.62 197 PHE A O 1
ATOM 1605 N N . PRO A 1 198 ? 8.198 16.349 -8.695 1.00 95.25 198 PRO A N 1
ATOM 1606 C CA . PRO A 1 198 ? 8.797 16.906 -9.913 1.00 95.25 198 PRO A CA 1
ATOM 1607 C C . PRO A 1 198 ? 8.165 16.361 -11.199 1.00 95.25 198 PRO A C 1
ATOM 1609 O O . PRO A 1 198 ? 7.968 17.095 -12.169 1.00 95.25 198 PRO A O 1
ATOM 1612 N N . LEU A 1 199 ? 7.805 15.073 -11.196 1.00 92.50 199 LEU A N 1
ATOM 1613 C CA . LEU A 1 199 ? 7.225 14.387 -12.347 1.00 92.50 199 LEU A CA 1
ATOM 1614 C C . LEU A 1 199 ? 5.799 14.853 -12.623 1.00 92.50 199 LEU A C 1
ATOM 1616 O O . LEU A 1 199 ? 5.475 15.226 -13.753 1.00 92.50 199 LEU A O 1
ATOM 1620 N N . TYR A 1 200 ? 4.955 14.836 -11.591 1.00 94.31 200 TYR A N 1
ATOM 1621 C CA . TYR A 1 200 ? 3.567 15.270 -11.714 1.00 94.31 200 TYR A CA 1
ATOM 1622 C C . TYR A 1 200 ? 3.480 16.771 -11.969 1.00 94.31 200 TYR A C 1
ATOM 1624 O O . TYR A 1 200 ? 2.680 17.194 -12.799 1.00 94.31 200 TYR A O 1
ATOM 1632 N N . HIS A 1 201 ? 4.339 17.567 -11.335 1.00 95.56 201 HIS A N 1
ATOM 1633 C CA . HIS A 1 201 ? 4.394 19.005 -11.553 1.00 95.56 201 HIS A CA 1
ATOM 1634 C C . HIS A 1 201 ? 4.750 19.339 -13.004 1.00 95.56 201 HIS A C 1
ATOM 1636 O O . HIS A 1 201 ? 4.031 20.116 -13.633 1.00 95.56 201 HIS A O 1
ATOM 1642 N N . ARG A 1 202 ? 5.771 18.678 -13.577 1.00 94.56 202 ARG A N 1
ATOM 1643 C CA . ARG A 1 202 ? 6.092 18.776 -15.011 1.00 94.56 202 ARG A CA 1
ATOM 1644 C C . ARG A 1 202 ? 4.899 18.385 -15.880 1.00 94.56 202 ARG A C 1
ATOM 1646 O O . ARG A 1 202 ? 4.553 19.119 -16.799 1.00 94.56 202 ARG A O 1
ATOM 1653 N N . HIS A 1 203 ? 4.275 17.241 -15.595 1.00 93.19 203 HIS A N 1
ATOM 1654 C CA . HIS A 1 203 ? 3.159 16.720 -16.386 1.00 93.19 203 HIS A CA 1
ATOM 1655 C C . HIS A 1 203 ? 1.957 17.674 -16.397 1.00 93.19 203 HIS A C 1
ATOM 1657 O O . HIS A 1 203 ? 1.459 18.030 -17.462 1.00 93.19 203 HIS A O 1
ATOM 1663 N N . PHE A 1 204 ? 1.505 18.113 -15.223 1.00 94.19 204 PHE A N 1
ATOM 1664 C CA . PHE A 1 204 ? 0.314 18.945 -15.101 1.00 94.19 204 PHE A CA 1
ATOM 1665 C C . PHE A 1 204 ? 0.512 20.375 -15.605 1.00 94.19 204 PHE A C 1
ATOM 1667 O O . PHE A 1 204 ? -0.436 20.965 -16.119 1.00 94.19 204 PHE A O 1
ATOM 1674 N N . ASN A 1 205 ? 1.730 20.909 -15.495 1.00 94.25 205 ASN A N 1
ATOM 1675 C CA . ASN A 1 205 ? 2.065 22.257 -15.954 1.00 94.25 205 ASN A CA 1
ATOM 1676 C C . ASN A 1 205 ? 2.691 22.284 -17.356 1.00 94.25 205 ASN A C 1
ATOM 1678 O O . ASN A 1 205 ? 3.079 23.350 -17.823 1.00 94.25 205 ASN A O 1
ATOM 1682 N N . GLN A 1 206 ? 2.759 21.132 -18.037 1.00 95.06 206 GLN A N 1
ATOM 1683 C CA . GLN A 1 206 ? 3.279 20.991 -19.404 1.00 95.06 206 GLN A CA 1
ATOM 1684 C C . GLN A 1 206 ? 4.695 21.572 -19.566 1.00 95.06 206 GLN A C 1
ATOM 1686 O O . GLN A 1 206 ? 5.005 22.218 -20.566 1.00 95.06 206 GLN A O 1
ATOM 1691 N N . LEU A 1 207 ? 5.552 21.361 -18.563 1.00 93.56 207 LEU A N 1
ATOM 1692 C CA . LEU A 1 207 ? 6.938 21.828 -18.601 1.00 93.56 207 LEU A CA 1
ATOM 1693 C C . LEU A 1 207 ? 7.778 20.904 -19.498 1.00 93.56 207 LEU A C 1
ATOM 1695 O O . LEU A 1 207 ? 7.580 19.687 -19.500 1.00 93.56 207 LEU A O 1
ATOM 1699 N N . GLU A 1 208 ? 8.726 21.474 -20.245 1.00 92.38 208 GLU A N 1
ATOM 1700 C CA . GLU A 1 208 ? 9.641 20.699 -21.101 1.00 92.38 208 GLU A CA 1
ATOM 1701 C C . GLU A 1 208 ? 10.620 19.863 -20.262 1.00 92.38 208 GLU A C 1
ATOM 1703 O O . GLU A 1 208 ? 10.826 18.676 -20.519 1.00 92.38 208 GLU A O 1
ATOM 1708 N N . GLU A 1 209 ? 11.170 20.466 -19.209 1.00 90.88 209 GLU A N 1
ATOM 1709 C CA . GLU A 1 209 ? 12.127 19.843 -18.295 1.00 90.88 209 GLU A CA 1
ATOM 1710 C C . GLU A 1 209 ? 11.524 19.644 -16.897 1.00 90.88 209 GLU A C 1
ATOM 1712 O O . GLU A 1 209 ? 10.471 20.191 -16.554 1.00 90.88 209 GLU A O 1
ATOM 1717 N N . LEU A 1 210 ? 12.178 18.817 -16.076 1.00 90.75 210 LEU A N 1
ATOM 1718 C CA . LEU A 1 210 ? 11.817 18.696 -14.663 1.00 90.75 210 LEU A CA 1
ATOM 1719 C C . LEU A 1 210 ? 12.108 20.014 -13.930 1.00 90.75 210 LEU A C 1
ATOM 1721 O O . LEU A 1 210 ? 13.104 20.670 -14.240 1.00 90.75 210 LEU A O 1
ATOM 1725 N N . PRO A 1 211 ? 11.282 20.402 -12.942 1.00 93.38 211 PRO A N 1
ATOM 1726 C CA . PRO A 1 211 ? 11.568 21.585 -12.143 1.00 93.38 211 PRO A CA 1
ATOM 1727 C C . PRO A 1 211 ? 12.897 21.422 -11.392 1.00 93.38 211 PRO A C 1
ATOM 1729 O O . PRO A 1 211 ? 13.225 20.337 -10.903 1.00 93.38 211 PRO A O 1
ATOM 1732 N N . GLN A 1 212 ? 13.654 22.514 -11.277 1.00 93.38 212 GLN A N 1
ATOM 1733 C CA . GLN A 1 212 ? 14.876 22.526 -10.481 1.00 93.38 212 GLN A CA 1
ATOM 1734 C C . GLN A 1 212 ? 14.519 22.424 -8.995 1.00 93.38 212 GLN A C 1
ATOM 1736 O O . GLN A 1 212 ? 13.829 23.284 -8.452 1.00 93.38 212 GLN A O 1
ATOM 1741 N N . MET A 1 213 ? 15.020 21.381 -8.335 1.00 95.31 213 MET A N 1
ATOM 1742 C CA . MET A 1 213 ? 14.799 21.167 -6.906 1.00 95.31 213 MET A CA 1
ATOM 1743 C C . MET A 1 213 ? 15.888 21.859 -6.074 1.00 95.31 213 MET A C 1
ATOM 1745 O O . MET A 1 213 ? 17.038 21.924 -6.524 1.00 95.31 213 MET A O 1
ATOM 1749 N N . PRO A 1 214 ? 15.561 22.370 -4.872 1.00 96.62 214 PRO A N 1
ATOM 1750 C CA . PRO A 1 214 ? 16.550 23.003 -4.011 1.00 96.62 214 PRO A CA 1
ATOM 1751 C C . PRO A 1 214 ? 17.605 22.001 -3.531 1.00 96.62 214 PRO A C 1
ATOM 1753 O O . PRO A 1 214 ? 17.381 20.786 -3.493 1.00 96.62 214 PRO A O 1
ATOM 1756 N N . GLU A 1 215 ? 18.765 22.526 -3.138 1.00 95.88 215 GLU A N 1
ATOM 1757 C CA . GLU A 1 215 ? 19.819 21.731 -2.511 1.00 95.88 215 GLU A CA 1
ATOM 1758 C C . GLU A 1 215 ? 19.277 21.016 -1.263 1.00 95.88 215 GLU A C 1
ATOM 1760 O O . GLU A 1 215 ? 18.486 21.574 -0.504 1.00 95.88 215 GLU A O 1
ATOM 1765 N N . GLY A 1 216 ? 19.663 19.754 -1.082 1.00 94.75 216 GLY A N 1
ATOM 1766 C CA . GLY A 1 216 ? 19.220 18.926 0.039 1.00 94.75 216 GLY A CA 1
ATOM 1767 C C . GLY A 1 216 ? 17.811 18.331 -0.089 1.00 94.75 216 GLY A C 1
ATOM 1768 O O . GLY A 1 216 ? 17.409 17.529 0.754 1.00 94.75 216 GLY A O 1
ATOM 1769 N N . TYR A 1 217 ? 17.055 18.636 -1.155 1.00 95.88 217 TYR A N 1
ATOM 1770 C CA . TYR A 1 217 ? 15.681 18.131 -1.328 1.00 95.88 217 TYR A CA 1
ATOM 1771 C C . TYR A 1 217 ? 15.567 16.601 -1.199 1.00 95.88 217 TYR A C 1
ATOM 1773 O O . TYR A 1 217 ? 14.606 16.087 -0.619 1.00 95.88 217 TYR A O 1
ATOM 1781 N N . TYR A 1 218 ? 16.568 15.879 -1.713 1.00 95.81 218 TYR A N 1
ATOM 1782 C CA . TYR A 1 218 ? 16.628 14.417 -1.742 1.00 95.81 218 TYR A CA 1
ATOM 1783 C C . TYR A 1 218 ? 17.434 13.793 -0.588 1.00 95.81 218 TYR A C 1
ATOM 1785 O O . TYR A 1 218 ? 17.602 12.575 -0.570 1.00 95.81 218 TYR A O 1
ATOM 1793 N N . ASP A 1 219 ? 17.903 14.568 0.396 1.00 95.75 219 ASP A N 1
ATOM 1794 C CA . ASP A 1 219 ? 18.779 14.061 1.471 1.00 95.75 219 ASP A CA 1
ATOM 1795 C C . ASP A 1 219 ? 18.121 12.957 2.311 1.00 95.75 219 ASP A C 1
ATOM 1797 O O . ASP A 1 219 ? 18.794 12.056 2.817 1.00 95.75 219 ASP A O 1
ATOM 1801 N N . PHE A 1 220 ? 16.787 12.959 2.397 1.00 95.50 220 PHE A N 1
ATOM 1802 C CA . PHE A 1 220 ? 16.025 11.910 3.077 1.00 95.50 220 PHE A CA 1
ATOM 1803 C C . PHE A 1 220 ? 16.287 10.508 2.494 1.00 95.50 220 PHE A C 1
ATOM 1805 O O . PHE A 1 220 ? 16.201 9.518 3.223 1.00 95.50 220 PHE A O 1
ATOM 1812 N N . LEU A 1 221 ? 16.676 10.402 1.215 1.00 96.44 221 LEU A N 1
ATOM 1813 C CA . LEU A 1 221 ? 16.985 9.131 0.552 1.00 96.44 221 LEU A CA 1
ATOM 1814 C C . LEU A 1 221 ? 18.205 8.416 1.130 1.00 96.44 221 LEU A C 1
ATOM 1816 O O . LEU A 1 221 ? 18.316 7.202 0.960 1.00 96.44 221 LEU A O 1
ATOM 1820 N N . VAL A 1 222 ? 19.099 9.125 1.830 1.00 92.12 222 VAL A N 1
ATOM 1821 C CA . VAL A 1 222 ? 20.253 8.510 2.507 1.00 92.12 222 VAL A CA 1
ATOM 1822 C C . VAL A 1 222 ? 19.788 7.428 3.486 1.00 92.12 222 VAL A C 1
ATOM 1824 O O . VAL A 1 222 ? 20.395 6.358 3.566 1.00 92.12 222 VAL A O 1
ATOM 1827 N N . THR A 1 223 ? 18.672 7.678 4.173 1.00 91.81 223 THR A N 1
ATOM 1828 C CA . THR A 1 223 ? 18.099 6.760 5.163 1.00 91.81 223 THR A CA 1
ATOM 1829 C C . THR A 1 223 ? 16.872 6.032 4.618 1.00 91.81 223 THR A C 1
ATOM 1831 O O . THR A 1 223 ? 16.771 4.817 4.774 1.00 91.81 223 THR A O 1
ATOM 1834 N N . ALA A 1 224 ? 15.964 6.740 3.938 1.00 95.50 224 ALA A N 1
ATOM 1835 C CA . ALA A 1 224 ? 14.644 6.228 3.560 1.00 95.50 224 ALA A CA 1
ATOM 1836 C C . ALA A 1 224 ? 14.682 5.000 2.638 1.00 95.50 224 ALA A C 1
ATOM 1838 O O . ALA A 1 224 ? 13.776 4.176 2.669 1.00 95.50 224 ALA A O 1
ATOM 1839 N N . LYS A 1 225 ? 15.729 4.837 1.820 1.00 93.94 225 LYS A N 1
ATOM 1840 C CA . LYS A 1 225 ? 15.830 3.693 0.899 1.00 93.94 225 LYS A CA 1
ATOM 1841 C C . LYS A 1 225 ? 16.203 2.369 1.579 1.00 93.94 225 LYS A C 1
ATOM 1843 O O . LYS A 1 225 ? 16.049 1.310 0.979 1.00 93.94 225 LYS A O 1
ATOM 1848 N N . ASN A 1 226 ? 16.698 2.404 2.816 1.00 89.38 226 ASN A N 1
ATOM 1849 C CA . ASN A 1 226 ? 17.169 1.220 3.540 1.00 89.38 226 ASN A CA 1
ATOM 1850 C C . ASN A 1 226 ? 16.112 0.731 4.541 1.00 89.38 226 ASN A C 1
ATOM 1852 O O . ASN A 1 226 ? 16.330 0.755 5.753 1.00 89.38 226 ASN A O 1
ATOM 1856 N N . LEU A 1 227 ? 14.954 0.309 4.027 1.00 95.38 227 LEU A N 1
ATOM 1857 C CA . LEU A 1 227 ? 13.825 -0.122 4.854 1.00 95.38 227 LEU A CA 1
ATOM 1858 C C . LEU A 1 227 ? 14.099 -1.435 5.596 1.00 95.38 227 LEU A C 1
ATOM 1860 O O . LEU A 1 227 ? 14.656 -2.387 5.040 1.00 95.38 227 LEU A O 1
ATOM 1864 N N . SER A 1 228 ? 13.643 -1.498 6.848 1.00 93.81 228 SER A N 1
ATOM 1865 C CA . SER A 1 228 ? 13.610 -2.737 7.625 1.00 93.81 228 SER A CA 1
ATOM 1866 C C . SER A 1 228 ? 12.472 -3.661 7.176 1.00 93.81 228 SER A C 1
ATOM 1868 O O . SER A 1 228 ? 11.537 -3.250 6.490 1.00 93.81 228 SER A O 1
ATOM 1870 N N . GLU A 1 229 ? 12.519 -4.922 7.611 1.00 92.25 229 GLU A N 1
ATOM 1871 C CA . GLU A 1 229 ? 11.424 -5.871 7.376 1.00 92.25 229 GLU A CA 1
ATOM 1872 C C . GLU A 1 229 ? 10.096 -5.394 7.982 1.00 92.25 229 GLU A C 1
ATOM 1874 O O . GLU A 1 229 ? 9.052 -5.522 7.354 1.00 92.25 229 GLU A O 1
ATOM 1879 N N . GLU A 1 230 ? 10.134 -4.801 9.178 1.00 93.38 230 GLU A N 1
ATOM 1880 C CA . GLU A 1 230 ? 8.951 -4.248 9.846 1.00 93.38 230 GLU A CA 1
ATOM 1881 C C . GLU A 1 230 ? 8.343 -3.091 9.044 1.00 93.38 230 GLU A C 1
ATOM 1883 O O . GLU A 1 230 ? 7.127 -3.019 8.896 1.00 93.38 230 GLU A O 1
ATOM 1888 N N . GLN A 1 231 ? 9.180 -2.215 8.477 1.00 96.31 231 GLN A N 1
ATOM 1889 C CA . GLN A 1 231 ? 8.708 -1.102 7.653 1.00 96.31 231 GLN A CA 1
ATOM 1890 C C . GLN A 1 231 ? 8.092 -1.591 6.342 1.00 96.31 231 GLN A C 1
ATOM 1892 O O . GLN A 1 231 ? 7.066 -1.070 5.929 1.00 96.31 231 GLN A O 1
ATOM 1897 N N . LEU A 1 232 ? 8.651 -2.629 5.717 1.00 95.44 232 LEU A N 1
ATOM 1898 C CA . LEU A 1 232 ? 8.102 -3.217 4.487 1.00 95.44 232 LEU A CA 1
ATOM 1899 C C . LEU A 1 232 ? 6.743 -3.909 4.685 1.00 95.44 232 LEU A C 1
ATOM 1901 O O . LEU A 1 232 ? 6.081 -4.238 3.704 1.00 95.44 232 LEU A O 1
ATOM 1905 N N . ARG A 1 233 ? 6.303 -4.109 5.934 1.00 93.56 233 ARG A N 1
ATOM 1906 C CA . ARG A 1 233 ? 4.943 -4.565 6.267 1.00 93.56 233 ARG A CA 1
ATOM 1907 C C . ARG A 1 233 ? 3.931 -3.408 6.338 1.00 93.56 233 ARG A C 1
ATOM 1909 O O . ARG A 1 233 ? 2.743 -3.659 6.503 1.00 93.56 233 ARG A O 1
ATOM 1916 N N . VAL A 1 234 ? 4.373 -2.162 6.152 1.00 97.00 234 VAL A N 1
ATOM 1917 C CA . VAL A 1 234 ? 3.518 -0.971 6.048 1.00 97.00 234 VAL A CA 1
ATOM 1918 C C . VAL A 1 234 ? 3.331 -0.597 4.578 1.00 97.00 234 VAL A C 1
ATOM 1920 O O . VAL A 1 234 ? 4.302 -0.462 3.833 1.00 97.00 234 VAL A O 1
ATOM 1923 N N . GLN A 1 235 ? 2.079 -0.398 4.159 1.00 94.94 235 GLN A N 1
ATOM 1924 C CA . GLN A 1 235 ? 1.718 -0.226 2.748 1.00 94.94 235 GLN A CA 1
ATOM 1925 C C . GLN A 1 235 ? 2.479 0.915 2.059 1.00 94.94 235 GLN A C 1
ATOM 1927 O O . GLN A 1 235 ? 2.985 0.732 0.951 1.00 94.94 235 GLN A O 1
ATOM 1932 N N . SER A 1 236 ? 2.572 2.090 2.686 1.00 96.88 236 SER A N 1
ATOM 1933 C CA . SER A 1 236 ? 3.241 3.241 2.071 1.00 96.88 236 SER A CA 1
ATOM 1934 C C . SER A 1 236 ? 4.752 3.052 1.937 1.00 96.88 236 SER A C 1
ATOM 1936 O O . SER A 1 236 ? 5.335 3.461 0.938 1.00 96.88 236 SER A O 1
ATOM 1938 N N . ALA A 1 237 ? 5.384 2.383 2.900 1.00 97.75 237 ALA A N 1
ATOM 1939 C CA . ALA A 1 237 ? 6.805 2.063 2.897 1.00 97.75 237 ALA A CA 1
ATOM 1940 C C . ALA A 1 237 ? 7.153 0.999 1.845 1.00 97.75 237 ALA A C 1
ATOM 1942 O O . ALA A 1 237 ? 8.133 1.147 1.117 1.00 97.75 237 ALA A O 1
ATOM 1943 N N . ALA A 1 238 ? 6.317 -0.032 1.703 1.00 96.50 238 ALA A N 1
ATOM 1944 C CA . ALA A 1 238 ? 6.420 -0.983 0.600 1.00 96.50 238 ALA A CA 1
ATOM 1945 C C . ALA A 1 238 ? 6.239 -0.288 -0.764 1.00 96.50 238 ALA A C 1
ATOM 1947 O O . ALA A 1 238 ? 7.037 -0.492 -1.678 1.00 96.50 238 ALA A O 1
ATOM 1948 N N . GLY A 1 239 ? 5.236 0.590 -0.884 1.00 96.38 239 GLY A N 1
ATOM 1949 C CA . GLY A 1 239 ? 4.995 1.388 -2.090 1.00 96.38 239 GLY A CA 1
ATOM 1950 C C . GLY A 1 239 ? 6.156 2.324 -2.441 1.00 96.38 239 GLY A C 1
ATOM 1951 O O . GLY A 1 239 ? 6.515 2.446 -3.611 1.00 96.38 239 GLY A O 1
ATOM 1952 N N . PHE A 1 240 ? 6.805 2.912 -1.435 1.00 98.12 240 PHE A N 1
ATOM 1953 C CA . PHE A 1 240 ? 7.955 3.793 -1.619 1.00 98.12 240 PHE A CA 1
ATOM 1954 C C . PHE A 1 240 ? 9.134 3.107 -2.319 1.00 98.12 240 PHE A C 1
ATOM 1956 O O . PHE A 1 240 ? 9.858 3.764 -3.063 1.00 98.12 240 PHE A O 1
ATOM 1963 N N . VAL A 1 241 ? 9.328 1.794 -2.141 1.00 97.38 241 VAL A N 1
ATOM 1964 C CA . VAL A 1 241 ? 10.381 1.063 -2.867 1.00 97.38 241 VAL A CA 1
ATOM 1965 C C . VAL A 1 241 ? 10.188 1.208 -4.378 1.00 97.38 241 VAL A C 1
ATOM 1967 O O . VAL A 1 241 ? 11.145 1.487 -5.098 1.00 97.38 241 VAL A O 1
ATOM 1970 N N . ASN A 1 242 ? 8.949 1.100 -4.857 1.00 94.19 242 ASN A N 1
ATOM 1971 C CA . ASN A 1 242 ? 8.629 1.233 -6.278 1.00 94.19 242 ASN A CA 1
ATOM 1972 C C . ASN A 1 242 ? 8.817 2.672 -6.773 1.00 94.19 242 ASN A C 1
ATOM 1974 O O . ASN A 1 242 ? 9.380 2.886 -7.850 1.00 94.19 242 ASN A O 1
ATOM 1978 N N . GLU A 1 243 ? 8.417 3.653 -5.961 1.00 96.12 243 GLU A N 1
ATOM 1979 C CA . GLU A 1 243 ? 8.648 5.077 -6.236 1.00 96.12 243 GLU A CA 1
ATOM 1980 C C . GLU A 1 243 ? 10.145 5.401 -6.303 1.00 96.12 243 GLU A C 1
ATOM 1982 O O . GLU A 1 243 ? 10.584 6.151 -7.174 1.00 96.12 243 GLU A O 1
ATOM 1987 N N . TYR A 1 244 ? 10.965 4.780 -5.450 1.00 97.25 244 TYR A N 1
ATOM 1988 C CA . TYR A 1 244 ? 12.417 4.919 -5.497 1.00 97.25 244 TYR A CA 1
ATOM 1989 C C . TYR A 1 244 ? 13.015 4.347 -6.788 1.00 97.25 244 TYR A C 1
ATOM 1991 O O . TYR A 1 244 ? 13.862 4.997 -7.407 1.00 97.25 244 TYR A O 1
ATOM 1999 N N . LEU A 1 245 ? 12.562 3.167 -7.233 1.00 96.12 245 LEU A N 1
ATOM 2000 C CA . LEU A 1 245 ? 12.992 2.595 -8.514 1.00 96.12 245 LEU A CA 1
ATOM 2001 C C . LEU A 1 245 ? 12.651 3.543 -9.674 1.00 96.12 245 LEU A C 1
ATOM 2003 O O . LEU A 1 245 ? 13.492 3.788 -10.539 1.00 96.12 245 LEU A O 1
ATOM 2007 N N . GLN A 1 246 ? 11.442 4.116 -9.683 1.00 93.31 246 GLN A N 1
ATOM 2008 C CA . GLN A 1 246 ? 11.037 5.099 -10.689 1.00 93.31 246 GLN A CA 1
ATOM 2009 C C . GLN A 1 246 ? 11.879 6.370 -10.635 1.00 93.31 246 GLN A C 1
ATOM 2011 O O . GLN A 1 246 ? 12.391 6.802 -11.668 1.00 93.31 246 GLN A O 1
ATOM 2016 N N . TYR A 1 247 ? 12.053 6.940 -9.445 1.00 94.31 247 TYR A N 1
ATOM 2017 C CA . TYR A 1 247 ? 12.906 8.099 -9.227 1.00 94.31 247 TYR A CA 1
ATOM 2018 C C . TYR A 1 247 ? 14.305 7.868 -9.801 1.00 94.31 247 TYR A C 1
ATOM 2020 O O . TYR A 1 247 ? 14.797 8.706 -10.559 1.00 94.31 247 TYR A O 1
ATOM 2028 N N . PHE A 1 248 ? 14.922 6.723 -9.493 1.00 95.25 248 PHE A N 1
ATOM 2029 C CA . PHE A 1 248 ? 16.276 6.426 -9.940 1.00 95.25 248 PHE A CA 1
ATOM 2030 C C . PHE A 1 248 ? 16.354 6.320 -11.467 1.00 95.25 248 PHE A C 1
ATOM 2032 O O . PHE A 1 248 ? 17.214 6.962 -12.065 1.00 95.25 248 PHE A O 1
ATOM 2039 N N . ARG A 1 249 ? 15.422 5.598 -12.113 1.00 92.44 249 ARG A N 1
ATOM 2040 C CA . ARG A 1 249 ? 15.364 5.510 -13.587 1.00 92.44 249 ARG A CA 1
ATOM 2041 C C . ARG A 1 249 ? 15.294 6.878 -14.251 1.00 92.44 249 ARG A C 1
ATOM 2043 O O . ARG A 1 249 ? 15.935 7.095 -15.267 1.00 92.44 249 ARG A O 1
ATOM 2050 N N . MET A 1 250 ? 14.517 7.792 -13.679 1.00 86.88 250 MET A N 1
ATOM 2051 C CA . MET A 1 250 ? 14.249 9.086 -14.303 1.00 86.88 250 MET A CA 1
ATOM 2052 C C . MET A 1 250 ? 15.323 10.144 -14.045 1.00 86.88 250 MET A C 1
ATOM 2054 O O . MET A 1 250 ? 15.433 11.082 -14.826 1.00 86.88 250 MET A O 1
ATOM 2058 N N . ASN A 1 251 ? 16.083 10.028 -12.953 1.00 87.19 251 ASN A N 1
ATOM 2059 C CA . ASN A 1 251 ? 17.055 11.050 -12.541 1.00 87.19 251 ASN A CA 1
ATOM 2060 C C . ASN A 1 251 ? 18.513 10.595 -12.677 1.00 87.19 251 ASN A C 1
ATOM 2062 O O . ASN A 1 251 ? 19.424 11.412 -12.540 1.00 87.19 251 ASN A O 1
ATOM 2066 N N . HIS A 1 252 ? 18.743 9.302 -12.903 1.00 90.88 252 HIS A N 1
ATOM 2067 C CA . HIS A 1 252 ? 20.071 8.696 -12.970 1.00 90.88 252 HIS A CA 1
ATOM 2068 C C . HIS A 1 252 ? 20.198 7.714 -14.140 1.00 90.88 252 HIS A C 1
ATOM 2070 O O . HIS A 1 252 ? 20.894 6.705 -14.026 1.00 90.88 252 HIS A O 1
ATOM 2076 N N . GLU A 1 253 ? 19.516 7.992 -15.256 1.00 89.00 253 GLU A N 1
ATOM 2077 C CA . GLU A 1 253 ? 19.601 7.191 -16.486 1.00 89.00 253 GLU A CA 1
ATOM 2078 C C . GLU A 1 253 ? 21.053 7.040 -16.966 1.00 89.00 253 GLU A C 1
ATOM 2080 O O . GLU A 1 253 ? 21.454 5.962 -17.385 1.00 89.00 253 GLU A O 1
ATOM 2085 N N . ASP A 1 254 ? 21.881 8.072 -16.772 1.00 92.94 254 ASP A N 1
ATOM 2086 C CA . ASP A 1 254 ? 23.316 8.086 -17.081 1.00 92.94 254 ASP A CA 1
ATOM 2087 C C . ASP A 1 254 ? 24.132 7.012 -16.339 1.00 92.94 254 ASP A C 1
ATOM 2089 O O . ASP A 1 254 ? 25.241 6.671 -16.754 1.00 92.94 254 ASP A O 1
ATOM 2093 N N . LYS A 1 255 ? 23.600 6.483 -15.233 1.00 95.38 255 LYS A N 1
ATOM 2094 C CA . LYS A 1 255 ? 24.241 5.432 -14.433 1.00 95.38 255 LYS A CA 1
ATOM 2095 C C . LYS A 1 255 ? 23.754 4.034 -14.793 1.00 95.38 255 LYS A C 1
ATOM 2097 O O . LYS A 1 255 ? 24.361 3.066 -14.337 1.00 95.38 255 LYS A O 1
ATOM 2102 N N . ILE A 1 256 ? 22.655 3.921 -15.535 1.00 95.75 256 ILE A N 1
ATOM 2103 C CA . ILE A 1 256 ? 22.021 2.646 -15.863 1.00 95.75 256 ILE A CA 1
ATOM 2104 C C . ILE A 1 256 ? 22.694 2.076 -17.120 1.00 95.75 256 I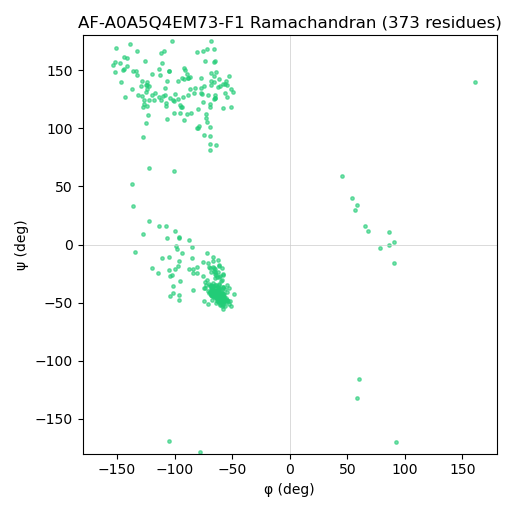LE A C 1
ATOM 2106 O O . ILE A 1 256 ? 22.900 2.812 -18.084 1.00 95.75 256 ILE A O 1
ATOM 2110 N N . PRO A 1 257 ? 23.055 0.778 -17.144 1.00 96.38 257 PRO A N 1
ATOM 2111 C CA . PRO A 1 257 ? 23.586 0.152 -18.348 1.00 96.38 257 PRO A CA 1
ATOM 2112 C C . PRO A 1 257 ? 22.611 0.250 -19.527 1.00 96.38 257 PRO A C 1
ATOM 2114 O O . PRO A 1 257 ? 21.413 0.008 -19.378 1.00 96.38 257 PRO A O 1
ATOM 2117 N N . GLU A 1 258 ? 23.137 0.552 -20.712 1.00 94.69 258 GLU A N 1
ATOM 2118 C CA . GLU A 1 258 ? 22.343 0.558 -21.941 1.00 94.69 258 GLU A CA 1
ATOM 2119 C C . GLU A 1 258 ? 21.822 -0.848 -22.283 1.00 94.69 258 GLU A C 1
ATOM 2121 O O . GLU A 1 258 ? 22.485 -1.857 -22.037 1.00 94.69 258 GLU A O 1
ATOM 2126 N N . GLY A 1 259 ? 20.645 -0.907 -22.913 1.00 92.44 259 GLY A N 1
ATOM 2127 C CA . GLY A 1 259 ? 20.072 -2.144 -23.452 1.00 92.44 259 GLY A CA 1
ATOM 2128 C C . GLY A 1 259 ? 19.250 -2.980 -22.469 1.00 92.44 259 GLY A C 1
ATOM 2129 O O . GLY A 1 259 ? 18.717 -4.002 -22.886 1.00 92.44 259 GLY A O 1
ATOM 2130 N N . LEU A 1 260 ? 19.107 -2.550 -21.211 1.00 92.56 260 LEU A N 1
ATOM 2131 C CA . LEU A 1 260 ? 18.225 -3.205 -20.243 1.00 92.56 260 LEU A CA 1
ATOM 2132 C C . LEU A 1 260 ? 16.752 -2.846 -20.494 1.00 92.56 260 LEU A C 1
ATOM 2134 O O . LEU A 1 260 ? 16.392 -1.677 -20.643 1.00 92.56 260 LEU A O 1
ATOM 2138 N N . GLY A 1 261 ? 15.879 -3.849 -20.469 1.00 91.06 261 GLY A N 1
ATOM 2139 C CA . GLY A 1 261 ? 14.434 -3.682 -20.400 1.00 91.06 261 GLY A CA 1
ATOM 2140 C C . GLY A 1 261 ? 13.975 -3.109 -19.054 1.00 91.06 261 GLY A C 1
ATOM 2141 O O . GLY A 1 261 ? 14.752 -2.937 -18.112 1.00 91.06 261 GLY A O 1
ATOM 2142 N N . PHE A 1 262 ? 12.677 -2.817 -18.931 1.00 91.25 262 PHE A N 1
ATOM 2143 C CA . PHE A 1 262 ? 12.116 -2.176 -17.732 1.00 91.25 262 PHE A CA 1
ATOM 2144 C C . PHE A 1 262 ? 12.378 -2.966 -16.438 1.00 91.25 262 PHE A C 1
ATOM 2146 O O . PHE A 1 262 ? 12.825 -2.400 -15.439 1.00 91.25 262 PHE A O 1
ATOM 2153 N N . ALA A 1 263 ? 12.106 -4.273 -16.442 1.00 92.00 263 ALA A N 1
ATOM 2154 C CA . ALA A 1 263 ? 12.264 -5.102 -15.251 1.00 92.00 263 ALA A CA 1
ATOM 2155 C C . ALA A 1 263 ? 13.737 -5.391 -14.930 1.00 92.00 263 ALA A C 1
ATOM 2157 O O . ALA A 1 263 ? 14.125 -5.346 -13.765 1.00 92.00 263 ALA A O 1
ATOM 2158 N N . GLU A 1 264 ? 14.568 -5.599 -15.951 1.00 94.06 264 GLU A N 1
ATOM 2159 C CA . GLU A 1 264 ? 16.018 -5.776 -15.801 1.00 94.06 264 GLU A CA 1
ATOM 2160 C C . GLU A 1 264 ? 16.669 -4.516 -15.226 1.00 94.06 264 GLU A C 1
ATOM 2162 O O . GLU A 1 264 ? 17.501 -4.592 -14.323 1.00 94.06 264 GLU A O 1
ATOM 2167 N N . THR A 1 265 ? 16.218 -3.343 -15.676 1.00 96.38 265 THR A N 1
ATOM 2168 C CA . THR A 1 265 ? 16.612 -2.056 -15.100 1.00 96.38 265 THR A CA 1
ATOM 2169 C C . THR A 1 265 ? 16.252 -1.993 -13.615 1.00 96.38 265 THR A C 1
ATOM 2171 O O . THR A 1 265 ? 17.078 -1.590 -12.798 1.00 96.38 265 THR A O 1
ATOM 2174 N N . ASN A 1 266 ? 15.049 -2.426 -13.224 1.00 96.38 266 ASN A N 1
ATOM 2175 C CA . ASN A 1 266 ? 14.641 -2.435 -11.815 1.00 96.38 266 ASN A CA 1
ATOM 2176 C C . ASN A 1 266 ? 15.456 -3.412 -10.967 1.00 96.38 266 ASN A C 1
ATOM 2178 O O . ASN A 1 266 ? 15.835 -3.064 -9.849 1.00 96.38 266 ASN A O 1
ATOM 2182 N N . LEU A 1 267 ? 15.770 -4.596 -11.500 1.00 96.62 267 LEU A N 1
ATOM 2183 C CA . LEU A 1 267 ? 16.663 -5.555 -10.850 1.00 96.62 267 LEU A CA 1
ATOM 2184 C C . LEU A 1 267 ? 18.062 -4.967 -10.664 1.00 96.62 267 LEU A C 1
ATOM 2186 O O . LEU A 1 267 ? 18.623 -5.057 -9.572 1.00 96.62 267 LEU A O 1
ATOM 2190 N N . TRP A 1 268 ? 18.597 -4.301 -11.687 1.00 97.44 268 TRP A N 1
ATOM 2191 C CA . TRP A 1 268 ? 19.892 -3.638 -11.598 1.00 97.44 268 TRP A CA 1
ATOM 2192 C C . TRP A 1 268 ? 19.890 -2.525 -10.541 1.00 97.44 268 TRP A C 1
ATOM 2194 O O . TRP A 1 268 ? 20.809 -2.455 -9.724 1.00 97.44 268 TRP A O 1
ATOM 2204 N N . ILE A 1 269 ? 18.848 -1.687 -10.493 1.00 97.81 269 ILE A N 1
ATOM 2205 C CA . ILE A 1 269 ? 18.719 -0.641 -9.467 1.00 97.81 269 ILE A CA 1
ATOM 2206 C C . ILE A 1 269 ? 18.622 -1.270 -8.077 1.00 97.81 269 ILE A C 1
ATOM 2208 O O . ILE A 1 269 ? 19.309 -0.821 -7.163 1.00 97.81 269 ILE A O 1
ATOM 2212 N N . ALA A 1 270 ? 17.813 -2.316 -7.903 1.00 96.81 270 ALA A N 1
ATOM 2213 C CA . ALA A 1 270 ? 17.702 -3.017 -6.629 1.00 96.81 270 ALA A CA 1
ATOM 2214 C C . ALA A 1 270 ? 19.066 -3.549 -6.159 1.00 96.81 270 ALA A C 1
ATOM 2216 O O . ALA A 1 270 ? 19.443 -3.342 -5.006 1.00 96.81 270 ALA A O 1
ATOM 2217 N N . GLU A 1 271 ? 19.834 -4.166 -7.058 1.00 96.06 271 GLU A N 1
ATOM 2218 C CA . GLU A 1 271 ? 21.143 -4.740 -6.743 1.00 96.06 271 GLU A CA 1
ATOM 2219 C C . GLU A 1 271 ? 22.191 -3.668 -6.391 1.00 96.06 271 GLU A C 1
ATOM 2221 O O . GLU A 1 271 ? 22.996 -3.854 -5.483 1.00 96.06 271 GLU A O 1
ATOM 2226 N N . ASN A 1 272 ? 22.161 -2.516 -7.067 1.00 96.69 272 ASN A N 1
ATOM 2227 C CA . ASN A 1 272 ? 23.222 -1.508 -6.959 1.00 96.69 272 ASN A CA 1
ATOM 2228 C C . ASN A 1 272 ? 22.894 -0.341 -6.017 1.00 96.69 272 ASN A C 1
ATOM 2230 O O . ASN A 1 272 ? 23.800 0.374 -5.587 1.00 96.69 272 ASN A O 1
ATOM 2234 N N . GLN A 1 273 ? 21.615 -0.094 -5.733 1.00 96.38 273 GLN A N 1
ATOM 2235 C CA . GLN A 1 273 ? 21.165 1.112 -5.029 1.00 96.38 273 GLN A CA 1
ATOM 2236 C C . GLN A 1 273 ? 20.443 0.823 -3.719 1.00 96.38 273 GLN A C 1
ATOM 2238 O O . GLN A 1 273 ? 20.378 1.710 -2.862 1.00 96.38 273 GLN A O 1
ATOM 2243 N N . LEU A 1 274 ? 19.929 -0.391 -3.543 1.00 96.19 274 LEU A N 1
ATOM 2244 C CA . LEU A 1 274 ? 19.281 -0.835 -2.317 1.00 96.19 274 LEU A CA 1
ATOM 2245 C C . LEU A 1 274 ? 20.155 -1.861 -1.600 1.00 96.19 274 LEU A C 1
ATOM 2247 O O . LEU A 1 274 ? 21.122 -2.381 -2.147 1.00 96.19 274 LEU A O 1
ATOM 2251 N N . SER A 1 275 ? 19.818 -2.145 -0.345 1.00 94.19 275 SER A N 1
ATOM 2252 C CA . SER A 1 275 ? 20.485 -3.188 0.429 1.00 94.19 275 SER A CA 1
ATOM 2253 C C . SER A 1 275 ? 19.502 -3.911 1.347 1.00 94.19 275 SER A C 1
ATOM 2255 O O . SER A 1 275 ? 18.405 -3.414 1.628 1.00 94.19 275 SER A O 1
ATOM 2257 N N . GLY A 1 276 ? 19.883 -5.104 1.806 1.00 94.12 276 GLY A N 1
ATOM 2258 C CA . GLY A 1 276 ? 19.122 -5.866 2.793 1.00 94.12 276 GLY A CA 1
ATOM 2259 C C . GLY A 1 276 ? 17.689 -6.174 2.349 1.00 94.12 276 GLY A C 1
ATOM 2260 O O . GLY A 1 276 ? 17.447 -6.640 1.237 1.00 94.12 276 GLY A O 1
ATOM 2261 N N . LYS A 1 277 ? 16.718 -5.925 3.234 1.00 94.75 277 LYS A N 1
ATOM 2262 C CA . LYS A 1 277 ? 15.312 -6.289 3.001 1.00 94.75 277 LYS A CA 1
ATOM 2263 C C . LYS A 1 277 ? 14.645 -5.443 1.916 1.00 94.75 277 LYS A C 1
ATOM 2265 O O . LYS A 1 277 ? 13.850 -5.984 1.154 1.00 94.75 277 LYS A O 1
ATOM 2270 N N . ALA A 1 278 ? 15.011 -4.168 1.786 1.00 95.88 278 ALA A N 1
ATOM 2271 C CA . ALA A 1 278 ? 14.513 -3.311 0.710 1.00 95.88 278 ALA A CA 1
ATOM 2272 C C . ALA A 1 278 ? 14.979 -3.796 -0.673 1.00 95.88 278 ALA A C 1
ATOM 2274 O O . ALA A 1 278 ? 14.183 -3.838 -1.608 1.00 95.88 278 ALA A O 1
ATOM 2275 N N . GLN A 1 279 ? 16.240 -4.232 -0.790 1.00 96.56 279 GLN A N 1
ATOM 2276 C CA . GLN A 1 279 ? 16.762 -4.847 -2.017 1.00 96.56 279 GLN A CA 1
ATOM 2277 C C . GLN A 1 279 ? 16.004 -6.130 -2.363 1.00 96.56 279 GLN A C 1
ATOM 2279 O O . GLN A 1 279 ? 15.533 -6.278 -3.488 1.00 96.56 279 GLN A O 1
ATOM 2284 N N . ALA A 1 280 ? 15.840 -7.034 -1.395 1.00 96.81 280 ALA A N 1
ATOM 2285 C CA . ALA A 1 280 ? 15.091 -8.271 -1.597 1.00 96.81 280 ALA A CA 1
ATOM 2286 C C . ALA A 1 280 ? 13.644 -8.010 -2.042 1.00 96.81 280 ALA A C 1
ATOM 2288 O O . ALA A 1 280 ? 13.160 -8.642 -2.977 1.00 96.81 280 ALA A O 1
ATOM 2289 N N . PHE A 1 281 ? 12.967 -7.050 -1.410 1.00 96.88 281 PHE A N 1
ATOM 2290 C CA . PHE A 1 281 ? 11.610 -6.658 -1.778 1.00 96.88 281 PHE A CA 1
ATOM 2291 C C . PHE A 1 281 ? 11.545 -6.095 -3.205 1.00 96.88 281 PHE A C 1
ATOM 2293 O O . PHE A 1 281 ? 10.705 -6.523 -3.990 1.00 96.88 281 PHE A O 1
ATOM 2300 N N . ALA A 1 282 ? 12.462 -5.194 -3.574 1.00 97.12 282 ALA A N 1
ATOM 2301 C CA . ALA A 1 282 ? 12.532 -4.625 -4.921 1.00 97.12 282 ALA A CA 1
ATOM 2302 C C . ALA A 1 282 ? 12.805 -5.686 -6.000 1.00 97.12 282 ALA A C 1
ATOM 2304 O O . ALA A 1 282 ? 12.182 -5.659 -7.067 1.00 97.12 282 ALA A O 1
ATOM 2305 N N . LYS A 1 283 ? 13.699 -6.648 -5.718 1.00 97.50 283 LYS A N 1
ATOM 2306 C CA . LYS A 1 283 ? 13.944 -7.802 -6.597 1.00 97.50 283 LYS A CA 1
ATOM 2307 C C . LYS A 1 283 ? 12.679 -8.643 -6.739 1.00 97.50 283 LYS A C 1
ATOM 2309 O O . LYS A 1 283 ? 12.267 -8.917 -7.860 1.00 97.50 283 LYS A O 1
ATOM 2314 N N . ALA A 1 284 ? 12.018 -8.974 -5.630 1.00 97.19 284 ALA A N 1
ATOM 2315 C CA . ALA A 1 284 ? 10.794 -9.767 -5.654 1.00 97.19 284 ALA A CA 1
ATOM 2316 C C . ALA A 1 284 ? 9.658 -9.083 -6.431 1.00 97.19 284 ALA A C 1
ATOM 2318 O O . ALA A 1 284 ? 9.015 -9.709 -7.270 1.00 97.19 284 ALA A O 1
ATOM 2319 N N . PHE A 1 285 ? 9.462 -7.781 -6.229 1.00 95.75 285 PHE A N 1
ATOM 2320 C CA . PHE A 1 285 ? 8.511 -6.990 -7.006 1.00 95.75 285 PHE A CA 1
ATOM 2321 C C . PHE A 1 285 ? 8.827 -7.020 -8.511 1.00 95.75 285 PHE A C 1
ATOM 2323 O O . PHE A 1 285 ? 7.937 -7.239 -9.333 1.00 95.75 285 PHE A O 1
ATOM 2330 N N . SER A 1 286 ? 10.102 -6.863 -8.877 1.00 96.81 286 SER A N 1
ATOM 2331 C CA . SER A 1 286 ? 10.542 -6.861 -10.279 1.00 96.81 286 SER A CA 1
ATOM 2332 C C . SER A 1 286 ? 10.387 -8.232 -10.940 1.00 96.81 286 SER A C 1
ATOM 2334 O O . SER A 1 286 ? 9.919 -8.308 -12.071 1.00 96.81 286 SER A O 1
ATOM 2336 N N . ILE A 1 287 ? 10.697 -9.319 -10.228 1.00 97.62 287 ILE A N 1
ATOM 2337 C CA . ILE A 1 287 ? 10.499 -10.694 -10.714 1.00 97.62 287 ILE A CA 1
ATOM 2338 C C . ILE A 1 287 ? 9.009 -10.986 -10.897 1.00 97.62 287 ILE A C 1
ATOM 2340 O O . ILE A 1 287 ? 8.620 -11.536 -11.922 1.00 97.62 287 ILE A O 1
ATOM 2344 N N . ASN A 1 288 ? 8.155 -10.572 -9.954 1.00 97.00 288 ASN A N 1
ATOM 2345 C CA . ASN A 1 288 ? 6.709 -10.698 -10.125 1.00 97.00 288 ASN A CA 1
ATOM 2346 C C . ASN A 1 288 ? 6.224 -9.953 -11.381 1.00 97.00 288 ASN A C 1
ATOM 2348 O O . ASN A 1 288 ? 5.417 -10.487 -12.137 1.00 97.00 288 ASN A O 1
ATOM 2352 N N . TYR A 1 289 ? 6.752 -8.756 -11.653 1.00 95.38 289 TYR A N 1
ATOM 2353 C CA . TYR A 1 289 ? 6.454 -8.049 -12.899 1.00 95.38 289 TYR A CA 1
ATOM 2354 C C . TYR A 1 289 ? 6.891 -8.855 -14.134 1.00 95.38 289 TYR A C 1
ATOM 2356 O O . TYR A 1 289 ? 6.106 -8.998 -15.068 1.00 95.38 289 TYR A O 1
ATOM 2364 N N . MET A 1 290 ? 8.099 -9.433 -14.133 1.00 95.94 290 MET A N 1
ATOM 2365 C CA . MET A 1 290 ? 8.577 -10.282 -15.237 1.00 95.94 290 MET A CA 1
ATOM 2366 C C . MET A 1 290 ? 7.675 -11.500 -15.457 1.00 95.94 290 MET A C 1
ATOM 2368 O O . MET A 1 290 ? 7.331 -11.800 -16.593 1.00 95.94 290 MET A O 1
ATOM 2372 N N . LEU A 1 291 ? 7.232 -12.159 -14.383 1.00 96.19 291 LEU A N 1
ATOM 2373 C CA . LEU A 1 291 ? 6.344 -13.323 -14.463 1.00 96.19 291 LEU A CA 1
ATOM 2374 C C . LEU A 1 291 ? 4.976 -12.998 -15.086 1.00 96.19 291 LEU A C 1
ATOM 2376 O O . LEU A 1 291 ? 4.357 -13.883 -15.670 1.00 96.19 291 LEU A O 1
ATOM 2380 N N . ASN A 1 292 ? 4.502 -11.754 -14.958 1.00 92.94 292 ASN A N 1
ATOM 2381 C CA . ASN A 1 292 ? 3.201 -11.328 -15.483 1.00 92.94 292 ASN A CA 1
ATOM 2382 C C . ASN A 1 292 ? 3.285 -10.667 -16.868 1.00 92.94 292 ASN A C 1
ATOM 2384 O O . ASN A 1 292 ? 2.333 -10.761 -17.638 1.00 92.94 292 ASN A O 1
ATOM 2388 N N . PHE A 1 293 ? 4.389 -9.979 -17.178 1.00 91.38 293 PHE A N 1
ATOM 2389 C CA . PHE A 1 293 ? 4.476 -9.088 -18.343 1.00 91.38 293 PHE A CA 1
ATOM 2390 C C . PHE A 1 293 ? 5.752 -9.249 -19.186 1.00 91.38 293 PHE A C 1
ATOM 2392 O O . PHE A 1 293 ? 5.878 -8.584 -20.213 1.00 91.38 293 PHE A O 1
ATOM 2399 N N . GLY A 1 294 ? 6.717 -10.059 -18.746 1.00 90.88 294 GLY A N 1
ATOM 2400 C CA . GLY A 1 294 ? 8.010 -10.253 -19.408 1.00 90.88 294 GLY A CA 1
ATOM 2401 C C . GLY A 1 294 ? 8.125 -11.580 -20.158 1.00 90.88 294 GLY A C 1
ATOM 2402 O O . GLY A 1 294 ? 7.147 -12.307 -20.337 1.00 90.88 294 GLY A O 1
ATOM 2403 N N . ASP A 1 295 ? 9.347 -11.904 -20.589 1.00 92.56 295 ASP A N 1
ATOM 2404 C CA . ASP A 1 295 ? 9.663 -13.243 -21.084 1.00 92.56 295 ASP A CA 1
ATOM 2405 C C . ASP A 1 295 ? 9.668 -14.244 -19.919 1.00 92.56 295 ASP A C 1
ATOM 2407 O O . ASP A 1 295 ? 10.317 -14.037 -18.889 1.00 92.56 295 ASP A O 1
ATOM 2411 N N . PHE A 1 296 ? 8.926 -15.342 -20.075 1.00 94.94 296 PHE A N 1
ATOM 2412 C CA . PHE A 1 296 ? 8.772 -16.332 -19.012 1.00 94.94 296 PHE A CA 1
ATOM 2413 C C . PHE A 1 296 ? 10.107 -16.980 -18.617 1.00 94.94 296 PHE A C 1
ATOM 2415 O O . PHE A 1 296 ? 10.313 -17.261 -17.439 1.00 94.94 296 PHE A O 1
ATOM 2422 N N . TYR A 1 297 ? 10.999 -17.262 -19.571 1.00 95.06 297 TYR A N 1
ATOM 2423 C CA . TYR A 1 297 ? 12.244 -17.978 -19.288 1.00 95.06 297 TYR A CA 1
ATOM 2424 C C . TYR A 1 297 ? 13.248 -17.084 -18.559 1.00 95.06 297 TYR A C 1
ATOM 2426 O O . TYR A 1 297 ? 13.900 -17.546 -17.624 1.00 95.06 297 TYR A O 1
ATOM 2434 N N . GLU A 1 298 ? 13.310 -15.800 -18.913 1.00 94.94 298 GLU A N 1
ATOM 2435 C CA . GLU A 1 298 ? 14.080 -14.803 -18.157 1.00 94.94 298 GLU A CA 1
ATOM 2436 C C . GLU A 1 298 ? 13.523 -14.630 -16.734 1.00 94.94 298 GLU A C 1
ATOM 2438 O O . GLU A 1 298 ? 14.275 -14.571 -15.759 1.00 94.94 298 GLU A O 1
ATOM 2443 N N . ALA A 1 299 ? 12.192 -14.602 -16.590 1.00 96.69 299 ALA A N 1
ATOM 2444 C CA . ALA A 1 299 ? 11.536 -14.533 -15.286 1.00 96.69 299 ALA A CA 1
ATOM 2445 C C . ALA A 1 299 ? 11.807 -15.782 -14.427 1.00 96.69 299 ALA A C 1
ATOM 2447 O O . ALA A 1 299 ? 12.026 -15.667 -13.220 1.00 96.69 299 ALA A O 1
ATOM 2448 N N . GLU A 1 300 ? 11.806 -16.968 -15.043 1.00 97.44 300 GLU A N 1
ATOM 2449 C CA . GLU A 1 300 ? 12.122 -18.254 -14.411 1.00 97.44 300 GLU A CA 1
ATOM 2450 C C . GLU A 1 300 ? 13.573 -18.278 -13.912 1.00 97.44 300 GLU A C 1
ATOM 2452 O O . GLU A 1 300 ? 13.809 -18.638 -12.759 1.00 97.44 300 GLU A O 1
ATOM 2457 N N . GLU A 1 301 ? 14.534 -17.816 -14.716 1.00 97.12 301 GLU A N 1
ATOM 2458 C CA . GLU A 1 301 ? 15.931 -17.682 -14.286 1.00 97.12 301 GLU A CA 1
ATOM 2459 C C . GLU A 1 301 ? 16.071 -16.713 -13.100 1.00 97.12 301 GLU A C 1
ATOM 2461 O O . GLU A 1 301 ? 16.708 -17.040 -12.094 1.00 97.12 301 GLU A O 1
ATOM 2466 N N . ALA A 1 302 ? 15.435 -15.540 -13.175 1.00 97.12 302 ALA A N 1
ATOM 2467 C CA . ALA A 1 302 ? 15.474 -14.554 -12.100 1.00 97.12 302 ALA A CA 1
ATOM 2468 C C . ALA A 1 302 ? 14.844 -15.085 -10.796 1.00 97.12 302 ALA A C 1
ATOM 2470 O O . ALA A 1 302 ? 15.393 -14.870 -9.712 1.00 97.12 302 ALA A O 1
ATOM 2471 N N . TYR A 1 303 ? 13.729 -15.816 -10.892 1.00 97.81 303 TYR A N 1
ATOM 2472 C CA . TYR A 1 303 ? 13.089 -16.487 -9.759 1.00 97.81 303 TYR A CA 1
ATOM 2473 C C . TYR A 1 303 ? 13.987 -17.564 -9.133 1.00 97.81 303 TYR A C 1
ATOM 2475 O O . TYR A 1 303 ? 14.146 -17.589 -7.910 1.00 97.81 303 TYR A O 1
ATOM 2483 N N . GLU A 1 304 ? 14.598 -18.436 -9.939 1.00 97.88 304 GLU A N 1
ATOM 2484 C CA . GLU A 1 304 ? 15.483 -19.491 -9.431 1.00 97.88 304 GLU A CA 1
ATOM 2485 C C . GLU A 1 304 ? 16.716 -18.905 -8.733 1.00 97.88 304 GLU A C 1
ATOM 2487 O O . GLU A 1 304 ? 17.075 -19.355 -7.641 1.00 97.88 304 GLU A O 1
ATOM 2492 N N . ASN A 1 305 ? 17.304 -17.843 -9.294 1.00 96.88 305 ASN A N 1
ATOM 2493 C CA . ASN A 1 305 ? 18.397 -17.106 -8.660 1.00 96.88 305 ASN A CA 1
ATOM 2494 C C . ASN A 1 305 ? 17.956 -16.479 -7.329 1.00 96.88 305 ASN A C 1
ATOM 2496 O O . ASN A 1 305 ? 18.625 -16.657 -6.311 1.00 96.88 305 ASN A O 1
ATOM 2500 N N . PHE A 1 306 ? 16.793 -15.823 -7.296 1.00 97.12 306 PHE A N 1
ATOM 2501 C CA . PHE A 1 306 ? 16.240 -15.243 -6.069 1.00 97.12 306 PHE A CA 1
ATOM 2502 C C . PHE A 1 306 ? 16.018 -16.299 -4.978 1.00 97.12 306 PHE A C 1
ATOM 2504 O O . PHE A 1 306 ? 16.378 -16.094 -3.819 1.00 97.12 306 PHE A O 1
ATOM 2511 N N . LYS A 1 307 ? 15.460 -17.457 -5.342 1.00 96.88 307 LYS A N 1
ATOM 2512 C CA . LYS A 1 307 ? 15.254 -18.583 -4.423 1.00 96.88 307 LYS A CA 1
ATOM 2513 C C . LYS A 1 307 ? 16.584 -19.145 -3.911 1.00 96.88 307 LYS A C 1
ATOM 2515 O O . LYS A 1 307 ? 16.687 -19.476 -2.732 1.00 96.88 307 LYS A O 1
ATOM 2520 N N . ALA A 1 308 ? 17.602 -19.236 -4.770 1.00 96.25 308 ALA A N 1
ATOM 2521 C CA . ALA A 1 308 ? 18.934 -19.713 -4.400 1.00 96.25 308 ALA A CA 1
ATOM 2522 C C . ALA A 1 308 ? 19.663 -18.759 -3.435 1.00 96.25 308 ALA A C 1
ATOM 2524 O O . ALA A 1 308 ? 20.363 -19.222 -2.533 1.00 96.25 308 ALA A O 1
ATOM 2525 N N . GLU A 1 309 ? 19.470 -17.446 -3.585 1.00 94.50 309 GLU A N 1
ATOM 2526 C CA . GLU A 1 309 ? 19.983 -16.427 -2.657 1.00 94.50 309 GLU A CA 1
ATOM 2527 C C . GLU A 1 309 ? 19.291 -16.472 -1.280 1.00 94.50 309 GLU A C 1
ATOM 2529 O O . GLU A 1 309 ? 19.872 -16.041 -0.284 1.00 94.50 309 GLU A O 1
ATOM 2534 N N . ASN A 1 310 ? 18.066 -17.009 -1.217 1.00 87.19 310 ASN A N 1
ATOM 2535 C CA . ASN A 1 310 ? 17.224 -17.127 -0.022 1.00 87.19 310 ASN A CA 1
ATOM 2536 C C . ASN A 1 310 ? 17.160 -15.840 0.842 1.00 87.19 310 ASN A C 1
ATOM 2538 O O . ASN A 1 310 ? 17.494 -15.855 2.033 1.00 87.19 310 ASN A O 1
ATOM 2542 N N . PRO A 1 311 ? 16.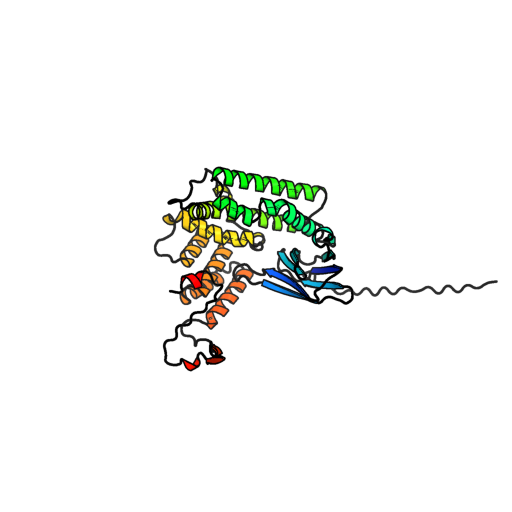711 -14.701 0.283 1.00 85.88 311 PRO A N 1
ATOM 2543 C CA . PRO A 1 311 ? 16.710 -13.412 0.985 1.00 85.88 311 PRO A CA 1
ATOM 2544 C C . PRO A 1 311 ? 15.655 -13.306 2.114 1.00 85.88 311 PRO A C 1
ATOM 2546 O O . PRO A 1 311 ? 15.623 -12.340 2.894 1.00 85.88 311 PRO A O 1
ATOM 2549 N N . GLY A 1 312 ? 14.780 -14.307 2.223 1.00 87.19 312 GLY A N 1
ATOM 2550 C CA . GLY A 1 312 ? 13.767 -14.460 3.262 1.00 87.19 312 GLY A CA 1
ATOM 2551 C C . GLY A 1 312 ? 12.669 -15.425 2.821 1.00 87.19 312 GLY A C 1
ATOM 2552 O O . GLY A 1 312 ? 12.242 -15.382 1.665 1.00 87.19 312 GLY A O 1
ATOM 2553 N N . GLN A 1 313 ? 12.200 -16.267 3.745 1.00 89.44 313 GLN A N 1
ATOM 2554 C CA . GLN A 1 313 ? 11.184 -17.280 3.447 1.00 89.44 313 GLN A CA 1
ATOM 2555 C C . GLN A 1 313 ? 9.873 -16.638 2.969 1.00 89.44 313 GLN A C 1
ATOM 2557 O O . GLN A 1 313 ? 9.399 -17.001 1.901 1.00 89.44 313 GLN A O 1
ATOM 2562 N N . ASP A 1 314 ? 9.373 -15.608 3.663 1.00 90.81 314 ASP A N 1
ATOM 2563 C CA . ASP A 1 314 ? 8.123 -14.913 3.309 1.00 90.81 314 ASP A CA 1
ATOM 2564 C C . ASP A 1 314 ? 8.112 -14.420 1.847 1.00 90.81 314 ASP A C 1
ATOM 2566 O O . ASP A 1 314 ? 7.170 -14.676 1.101 1.00 90.81 314 ASP A O 1
ATOM 2570 N N . LEU A 1 315 ? 9.183 -13.751 1.399 1.00 94.12 315 LEU A N 1
ATOM 2571 C CA . LEU A 1 315 ? 9.289 -13.259 0.017 1.00 94.12 315 LEU A CA 1
ATOM 2572 C C . LEU A 1 315 ? 9.432 -14.402 -0.994 1.00 94.12 315 LEU A C 1
ATOM 2574 O O . LEU A 1 315 ? 8.902 -14.319 -2.101 1.00 94.12 315 LEU A O 1
ATOM 2578 N N . THR A 1 316 ? 10.139 -15.466 -0.613 1.00 95.38 316 THR A N 1
ATOM 2579 C CA . THR A 1 316 ? 10.312 -16.657 -1.452 1.00 95.38 316 THR A CA 1
ATOM 2580 C C . THR A 1 316 ? 8.986 -17.392 -1.640 1.00 95.38 316 THR A C 1
ATOM 2582 O O . THR A 1 316 ? 8.689 -17.829 -2.750 1.00 95.38 316 THR A O 1
ATOM 2585 N N . ASP A 1 317 ? 8.157 -17.482 -0.601 1.00 95.44 317 ASP A N 1
ATOM 2586 C CA . ASP A 1 317 ? 6.834 -18.112 -0.654 1.00 95.44 317 ASP A CA 1
ATOM 2587 C C . ASP A 1 317 ? 5.863 -17.300 -1.522 1.00 95.44 317 ASP A C 1
ATOM 2589 O O . ASP A 1 317 ? 5.163 -17.858 -2.376 1.00 95.44 317 ASP A O 1
ATOM 2593 N N . ILE A 1 318 ? 5.884 -15.970 -1.373 1.00 95.19 318 ILE A N 1
ATOM 2594 C CA . ILE A 1 318 ? 5.126 -15.045 -2.224 1.00 95.19 318 ILE A CA 1
ATOM 2595 C C . ILE A 1 318 ? 5.523 -15.236 -3.694 1.00 95.19 318 ILE A C 1
ATOM 2597 O O . ILE A 1 318 ? 4.667 -15.479 -4.547 1.00 95.19 318 ILE A O 1
ATOM 2601 N N . LEU A 1 319 ? 6.820 -15.202 -4.008 1.00 96.75 319 LEU A N 1
ATOM 2602 C CA . LEU A 1 319 ? 7.282 -15.390 -5.383 1.00 96.75 319 LEU A CA 1
ATOM 2603 C C . LEU A 1 319 ? 7.031 -16.795 -5.923 1.00 96.75 319 LEU A C 1
ATOM 2605 O O . LEU A 1 319 ? 6.738 -16.946 -7.103 1.00 96.75 319 LEU A O 1
ATOM 2609 N N . THR A 1 320 ? 7.097 -17.822 -5.082 1.00 97.25 320 THR A N 1
ATOM 2610 C CA . THR A 1 320 ? 6.765 -19.193 -5.490 1.00 97.25 320 THR A CA 1
ATOM 2611 C C . THR A 1 320 ? 5.294 -19.300 -5.880 1.00 97.25 320 THR A C 1
ATOM 2613 O O . THR A 1 320 ? 4.961 -19.970 -6.856 1.00 97.25 320 THR A O 1
ATOM 2616 N N . THR A 1 321 ? 4.408 -18.587 -5.180 1.00 96.81 321 THR A N 1
ATOM 2617 C CA . THR A 1 321 ? 2.995 -18.473 -5.568 1.00 96.81 321 THR A CA 1
ATOM 2618 C C . THR A 1 321 ? 2.851 -17.801 -6.936 1.00 96.81 321 THR A C 1
ATOM 2620 O O . THR A 1 321 ? 2.151 -18.325 -7.803 1.00 96.81 321 THR A O 1
ATOM 2623 N N . ALA A 1 322 ? 3.563 -16.693 -7.165 1.00 97.06 322 ALA A N 1
ATOM 2624 C CA . ALA A 1 322 ? 3.580 -15.995 -8.453 1.00 97.06 322 ALA A CA 1
ATOM 2625 C C . ALA A 1 322 ? 4.080 -16.895 -9.596 1.00 97.06 322 ALA A C 1
ATOM 2627 O O . ALA A 1 322 ? 3.428 -17.019 -10.632 1.00 97.06 322 ALA A O 1
ATOM 2628 N N . TYR A 1 323 ? 5.207 -17.576 -9.376 1.00 98.00 323 TYR A N 1
ATOM 2629 C CA . TYR A 1 323 ? 5.824 -18.483 -10.338 1.00 98.00 323 TYR A CA 1
ATOM 2630 C C . TYR A 1 323 ? 4.900 -19.654 -10.679 1.00 98.00 323 TYR A C 1
ATOM 2632 O O . TYR A 1 323 ? 4.676 -19.936 -11.853 1.00 98.00 323 TYR A O 1
ATOM 2640 N N . ASN A 1 324 ? 4.287 -20.291 -9.677 1.00 97.06 324 ASN A N 1
ATOM 2641 C CA . ASN A 1 324 ? 3.342 -21.384 -9.901 1.00 97.06 324 ASN A CA 1
ATOM 2642 C C . ASN A 1 324 ? 2.116 -20.936 -10.709 1.00 97.06 324 ASN A C 1
ATOM 2644 O O . ASN A 1 324 ? 1.609 -21.707 -11.523 1.00 97.06 324 ASN A O 1
ATOM 2648 N N . ASN A 1 325 ? 1.649 -19.699 -10.521 1.00 94.75 325 ASN A N 1
ATOM 2649 C CA . ASN A 1 325 ? 0.573 -19.137 -11.335 1.00 94.75 325 ASN A CA 1
ATOM 2650 C C . ASN A 1 325 ? 1.017 -18.920 -12.786 1.00 94.75 325 ASN A C 1
ATOM 2652 O O . ASN A 1 325 ? 0.323 -19.371 -13.698 1.00 94.75 325 ASN A O 1
ATOM 2656 N N . ALA A 1 326 ? 2.186 -18.313 -13.006 1.00 95.88 326 ALA A N 1
ATOM 2657 C CA . ALA A 1 326 ? 2.744 -18.107 -14.343 1.00 95.88 326 ALA A CA 1
ATOM 2658 C C . ALA A 1 326 ? 3.024 -19.440 -15.065 1.00 95.88 326 ALA A C 1
ATOM 2660 O O . ALA A 1 326 ? 2.766 -19.577 -16.260 1.00 95.88 326 ALA A O 1
ATOM 2661 N N . LEU A 1 327 ? 3.468 -20.467 -14.333 1.00 95.31 327 LEU A N 1
ATOM 2662 C CA . LEU A 1 327 ? 3.758 -21.800 -14.867 1.00 95.31 327 LEU A CA 1
ATOM 2663 C C . LEU A 1 327 ? 2.533 -22.446 -15.538 1.00 95.31 327 LEU A C 1
ATOM 2665 O O . LEU A 1 327 ? 2.679 -23.187 -16.512 1.00 95.31 327 LEU A O 1
ATOM 2669 N N . ARG A 1 328 ? 1.315 -22.135 -15.070 1.00 93.25 328 ARG A N 1
ATOM 2670 C CA . ARG A 1 328 ? 0.057 -22.643 -15.651 1.00 93.25 328 ARG A CA 1
ATOM 2671 C C . ARG A 1 328 ? -0.188 -22.150 -17.076 1.00 93.25 328 ARG A C 1
ATOM 2673 O O . ARG A 1 328 ? -0.913 -22.810 -17.812 1.00 93.25 328 ARG A O 1
ATOM 2680 N N . VAL A 1 329 ? 0.408 -21.021 -17.454 1.00 92.62 329 VAL A N 1
ATOM 2681 C CA . VAL A 1 329 ? 0.270 -20.380 -18.773 1.00 92.62 329 VAL A CA 1
ATOM 2682 C C . VAL A 1 329 ? 1.623 -20.204 -19.477 1.00 92.62 329 VAL A C 1
ATOM 2684 O O . VAL A 1 329 ? 1.747 -19.404 -20.401 1.00 92.62 329 VAL A O 1
ATOM 2687 N N . LYS A 1 330 ? 2.643 -20.974 -19.063 1.00 93.88 330 LYS A N 1
ATOM 2688 C CA . LYS A 1 330 ? 3.992 -20.963 -19.650 1.00 93.88 330 LYS A CA 1
ATOM 2689 C C . LYS A 1 330 ? 3.948 -21.198 -21.172 1.00 93.88 330 LYS A C 1
ATOM 2691 O O . LYS A 1 330 ? 3.259 -22.123 -21.616 1.00 93.88 330 LYS A O 1
ATOM 2696 N N . PRO A 1 331 ? 4.729 -20.453 -21.979 1.00 93.38 331 PRO A N 1
ATOM 2697 C CA . PRO A 1 331 ? 4.860 -20.711 -23.410 1.00 93.38 331 PRO A CA 1
ATOM 2698 C C . PRO A 1 331 ? 5.199 -22.175 -23.725 1.00 93.38 331 PRO A C 1
ATOM 2700 O O . PRO A 1 331 ? 6.076 -22.781 -23.111 1.00 93.38 331 PRO A O 1
ATOM 2703 N N . GLY A 1 332 ? 4.491 -22.748 -24.699 1.00 92.88 332 GLY A N 1
ATOM 2704 C CA . GLY A 1 332 ? 4.615 -24.158 -25.082 1.00 92.88 332 GLY A CA 1
ATOM 2705 C C . GLY A 1 332 ? 3.672 -25.108 -24.335 1.00 92.88 332 GLY A C 1
ATOM 2706 O O . GLY A 1 332 ? 3.456 -26.217 -24.824 1.00 92.88 332 GLY A O 1
ATOM 2707 N N . ASN A 1 333 ? 3.063 -24.685 -23.219 1.00 93.31 333 ASN A N 1
ATOM 2708 C CA . ASN A 1 333 ? 1.967 -25.434 -22.607 1.00 93.31 333 ASN A CA 1
ATOM 2709 C C . ASN A 1 333 ? 0.680 -25.298 -23.428 1.00 93.31 333 ASN A C 1
ATOM 2711 O O . ASN A 1 333 ? 0.483 -24.348 -24.189 1.00 93.31 333 ASN A O 1
ATOM 2715 N N . GLU A 1 334 ? -0.222 -26.258 -23.244 1.00 92.56 334 GLU A N 1
ATOM 2716 C CA . GLU A 1 334 ? -1.586 -26.122 -23.733 1.00 92.56 334 GLU A CA 1
ATOM 2717 C C . GLU A 1 334 ? -2.292 -24.973 -22.998 1.00 92.56 334 GLU A C 1
ATOM 2719 O O . GLU A 1 334 ? -2.273 -24.915 -21.767 1.00 92.56 334 GLU A O 1
ATOM 2724 N N . ALA A 1 335 ? -2.897 -24.051 -23.753 1.00 92.62 335 ALA A N 1
ATOM 2725 C CA . ALA A 1 335 ? -3.666 -22.954 -23.176 1.00 92.62 335 ALA A CA 1
ATOM 2726 C C . ALA A 1 335 ? -4.847 -23.509 -22.349 1.00 92.62 335 ALA A C 1
ATOM 2728 O O . ALA A 1 335 ? -5.514 -24.432 -22.825 1.00 92.62 335 ALA A O 1
ATOM 2729 N N . PRO A 1 336 ? -5.128 -22.976 -21.142 1.00 93.44 336 PRO A N 1
ATOM 2730 C CA . PRO A 1 336 ? -6.235 -23.450 -20.318 1.00 93.44 336 PRO A CA 1
ATOM 2731 C C . PRO A 1 336 ? -7.573 -23.375 -21.056 1.00 93.44 336 PRO A C 1
ATOM 2733 O O . PRO A 1 336 ? -7.917 -22.3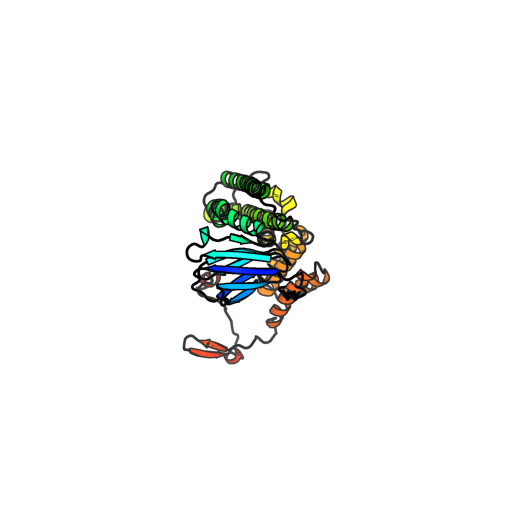33 -21.613 1.00 93.44 336 PRO A O 1
ATOM 2736 N N . GLU A 1 337 ? -8.337 -24.467 -21.035 1.00 95.00 337 GLU A N 1
ATOM 2737 C CA . GLU A 1 337 ? -9.669 -24.486 -21.639 1.00 95.00 337 GLU A CA 1
ATOM 2738 C C . GLU A 1 337 ? -10.631 -23.601 -20.838 1.00 95.00 337 GLU A C 1
ATOM 2740 O O . GLU A 1 337 ? -10.660 -23.639 -19.604 1.00 95.00 337 GLU A O 1
ATOM 2745 N N . PHE A 1 338 ? -11.445 -22.831 -21.556 1.00 95.38 338 PHE A N 1
ATOM 2746 C CA . PHE A 1 338 ? -12.555 -22.070 -21.004 1.00 95.38 338 PHE A CA 1
ATOM 2747 C C . PHE A 1 338 ? -13.692 -21.973 -22.026 1.00 95.38 338 PHE A C 1
ATOM 2749 O O . PHE A 1 338 ? -13.462 -22.035 -23.237 1.00 95.38 338 PHE A O 1
ATOM 2756 N N . THR A 1 339 ? -14.903 -21.761 -21.516 1.00 97.50 339 THR A N 1
ATOM 2757 C CA . THR A 1 339 ? -16.111 -21.478 -22.296 1.00 97.50 339 THR A CA 1
ATOM 2758 C C . THR A 1 339 ? -16.703 -20.172 -21.791 1.00 97.50 339 THR A C 1
ATOM 2760 O O . THR A 1 339 ? -16.840 -19.982 -20.581 1.00 97.50 339 THR A O 1
ATOM 2763 N N . LEU A 1 340 ? -17.021 -19.260 -22.706 1.00 96.25 340 LEU A N 1
ATOM 2764 C CA . LEU A 1 340 ? -17.639 -17.970 -22.406 1.00 96.25 340 LEU A CA 1
ATOM 2765 C C . LEU A 1 340 ? -18.912 -17.800 -23.230 1.00 96.25 340 LEU A C 1
ATOM 2767 O O . LEU A 1 340 ? -19.074 -18.416 -24.280 1.00 96.25 340 LEU A O 1
ATOM 2771 N N . THR A 1 341 ? -19.806 -16.938 -22.762 1.00 97.44 341 THR A N 1
ATOM 2772 C CA . THR A 1 341 ? -20.986 -16.526 -23.524 1.00 97.44 341 THR A CA 1
ATOM 2773 C C . THR A 1 341 ? -20.635 -15.324 -24.396 1.00 97.44 341 THR A C 1
ATOM 2775 O O . THR A 1 341 ? -20.086 -14.340 -23.898 1.00 97.44 341 THR A O 1
ATOM 2778 N N . ASP A 1 342 ? -20.935 -15.399 -25.690 1.00 95.50 342 ASP A N 1
ATOM 2779 C CA . ASP A 1 342 ? -20.727 -14.299 -26.629 1.00 95.50 342 ASP A CA 1
ATOM 2780 C C . ASP A 1 342 ? -21.823 -13.215 -26.521 1.00 95.50 342 ASP A C 1
ATOM 2782 O O . ASP A 1 342 ? -22.756 -13.297 -25.719 1.00 95.50 342 ASP A O 1
ATOM 2786 N N . ILE A 1 343 ? -21.733 -12.176 -27.358 1.00 95.69 343 ILE A N 1
ATOM 2787 C CA . ILE A 1 343 ? -22.704 -11.066 -27.376 1.00 95.69 343 ILE A CA 1
ATOM 2788 C C . ILE A 1 343 ? -24.117 -11.468 -27.839 1.00 95.69 343 ILE A C 1
ATOM 2790 O O . ILE A 1 343 ? -25.055 -10.693 -27.656 1.00 95.69 343 ILE A O 1
ATOM 2794 N N . ASN A 1 344 ? -24.276 -12.644 -28.448 1.00 97.38 344 ASN A N 1
ATOM 2795 C CA . ASN A 1 344 ? -25.551 -13.181 -28.920 1.00 97.38 344 ASN A CA 1
ATOM 2796 C C . ASN A 1 344 ? -26.170 -14.172 -27.922 1.00 97.38 344 ASN A C 1
ATOM 2798 O O . ASN A 1 344 ? -27.294 -14.628 -28.135 1.00 97.38 344 ASN A O 1
ATOM 2802 N N . GLY A 1 345 ? -25.472 -14.477 -26.824 1.00 97.25 345 GLY A N 1
ATOM 2803 C CA . GLY A 1 345 ? -25.904 -15.455 -25.832 1.00 97.25 345 GLY A CA 1
ATOM 2804 C C . GLY A 1 345 ? -25.494 -16.893 -26.159 1.00 97.25 345 GLY A C 1
ATOM 2805 O O . GLY A 1 345 ? -25.987 -17.811 -25.506 1.00 97.25 345 GLY A O 1
ATOM 2806 N N . GLU A 1 346 ? -24.627 -17.106 -27.150 1.00 97.50 346 GLU A N 1
ATOM 2807 C CA . GLU A 1 346 ? -24.127 -18.431 -27.519 1.00 97.50 346 GLU A CA 1
ATOM 2808 C C . GLU A 1 346 ? -22.872 -18.780 -26.710 1.00 97.50 346 GLU A C 1
ATOM 2810 O O . GLU A 1 346 ? -22.042 -17.921 -26.410 1.00 97.50 346 GLU A O 1
ATOM 2815 N N . GLU A 1 347 ? -22.727 -20.052 -26.336 1.00 98.12 347 GLU A N 1
ATOM 2816 C CA . GLU A 1 347 ? -21.502 -20.542 -25.703 1.00 98.12 347 GLU A CA 1
ATOM 2817 C C . GLU A 1 347 ? -20.402 -20.728 -26.753 1.00 98.12 347 GLU A C 1
ATOM 2819 O O . GLU A 1 347 ? -20.607 -21.377 -27.778 1.00 98.12 347 GLU A O 1
ATOM 2824 N N . VAL A 1 348 ? -19.221 -20.182 -26.470 1.00 96.69 348 VAL A N 1
ATOM 2825 C CA . VAL A 1 348 ? -18.023 -20.280 -27.304 1.00 96.69 348 VAL A CA 1
ATOM 2826 C C . VAL A 1 348 ? -16.879 -20.798 -26.443 1.00 96.69 348 VAL A C 1
ATOM 2828 O O . VAL A 1 348 ? -16.551 -20.213 -25.408 1.00 96.69 348 VAL A O 1
ATOM 2831 N N . SER A 1 349 ? -16.260 -21.896 -26.868 1.00 97.31 349 SER A N 1
ATOM 2832 C CA . SER A 1 349 ? -15.142 -22.532 -26.168 1.00 97.31 349 SER A CA 1
ATOM 2833 C C . SER A 1 349 ? -13.820 -22.260 -26.880 1.00 97.31 349 SER A C 1
ATOM 2835 O O . SER A 1 349 ? -13.767 -22.147 -28.106 1.00 97.31 349 SER A O 1
ATOM 2837 N N . LEU A 1 350 ? -12.714 -22.193 -26.134 1.00 95.88 350 LEU A N 1
ATOM 2838 C CA . LEU A 1 350 ? -11.387 -22.011 -26.738 1.00 95.88 350 LEU A CA 1
ATOM 2839 C C . LEU A 1 350 ? -11.065 -23.135 -27.742 1.00 95.88 350 LEU A C 1
ATOM 2841 O O . LEU A 1 350 ? -10.484 -22.892 -28.806 1.00 95.88 350 LEU A O 1
ATOM 2845 N N . SER A 1 351 ? -11.499 -24.360 -27.440 1.00 96.19 351 SER A N 1
ATOM 2846 C CA . SER A 1 351 ? -11.362 -25.524 -28.316 1.00 96.19 351 SER A CA 1
ATOM 2847 C C . SER A 1 351 ? -12.087 -25.406 -29.667 1.00 96.19 351 SER A C 1
ATOM 2849 O O . SER A 1 351 ? -11.678 -26.079 -30.620 1.00 96.19 351 SER A O 1
ATOM 2851 N N . ASP A 1 352 ? -13.057 -24.502 -29.824 1.00 96.12 352 ASP A N 1
ATOM 2852 C CA . ASP A 1 352 ? -13.722 -24.247 -31.112 1.00 96.12 352 ASP A CA 1
ATOM 2853 C C . ASP A 1 352 ? -12.767 -23.619 -32.145 1.00 96.12 352 ASP A C 1
ATOM 2855 O O . ASP A 1 352 ? -12.980 -23.698 -33.360 1.00 96.12 352 ASP A O 1
ATOM 2859 N N . PHE A 1 353 ? -11.661 -23.030 -31.680 1.00 95.75 353 PHE A N 1
ATOM 2860 C CA . PHE A 1 353 ? -10.659 -22.371 -32.516 1.00 95.75 353 PHE A CA 1
ATOM 2861 C C . PHE A 1 353 ? -9.414 -23.227 -32.800 1.00 95.75 353 PHE A C 1
ATOM 2863 O O . PHE A 1 353 ? -8.420 -22.715 -33.325 1.00 95.75 353 PHE A O 1
ATOM 2870 N N . ARG A 1 354 ? -9.435 -24.533 -32.494 1.00 93.94 354 ARG A N 1
ATOM 2871 C CA . ARG A 1 354 ? -8.291 -25.432 -32.740 1.00 93.94 354 ARG A CA 1
ATOM 2872 C C . ARG A 1 354 ? -7.800 -25.353 -34.189 1.00 93.94 354 ARG A C 1
ATOM 2874 O O . ARG A 1 354 ? -8.577 -25.234 -35.136 1.00 93.94 354 ARG A O 1
ATOM 2881 N N . ASN A 1 355 ? -6.484 -25.490 -34.355 1.00 93.62 355 ASN A N 1
ATOM 2882 C CA . ASN A 1 355 ? -5.759 -25.388 -35.632 1.00 93.62 355 ASN A CA 1
ATOM 2883 C C . ASN A 1 355 ? -5.735 -23.985 -36.266 1.00 93.62 355 ASN A C 1
ATOM 2885 O O . ASN A 1 355 ? -5.315 -23.845 -37.415 1.00 93.62 355 ASN A O 1
ATOM 2889 N N . LYS A 1 356 ? -6.149 -22.947 -35.532 1.00 95.25 356 LYS A N 1
ATOM 2890 C CA . LYS A 1 356 ? -5.952 -21.543 -35.906 1.00 95.25 356 LYS A CA 1
ATOM 2891 C C . LYS A 1 356 ? -4.957 -20.887 -34.957 1.00 95.25 356 LYS A C 1
ATOM 2893 O O . LYS A 1 356 ? -4.790 -21.318 -33.819 1.00 95.25 356 LYS A O 1
ATOM 2898 N N . VAL A 1 357 ? -4.325 -19.817 -35.429 1.00 94.44 357 VAL A N 1
ATOM 2899 C CA . VAL A 1 357 ? -3.683 -18.857 -34.530 1.00 94.44 357 VAL A CA 1
ATOM 2900 C C . VAL A 1 357 ? -4.798 -18.032 -33.899 1.00 94.44 357 VAL A C 1
ATOM 2902 O O . VAL A 1 357 ? -5.599 -17.434 -34.617 1.00 94.44 357 VAL A O 1
ATOM 2905 N N . VAL A 1 358 ? -4.864 -18.041 -32.571 1.00 94.44 358 VAL A N 1
ATOM 2906 C CA . VAL A 1 358 ? -5.863 -17.311 -31.788 1.00 94.44 358 VAL A CA 1
ATOM 2907 C C . VAL A 1 358 ? -5.142 -16.226 -31.009 1.00 94.44 358 VAL A C 1
ATOM 2909 O O . VAL A 1 358 ? -4.176 -16.510 -30.306 1.00 94.44 358 VAL A O 1
ATOM 2912 N N . TYR A 1 359 ? -5.609 -14.991 -31.153 1.00 93.00 359 TYR A N 1
ATOM 2913 C CA . TYR A 1 359 ? -5.184 -13.868 -30.331 1.00 93.00 359 TYR A CA 1
ATOM 2914 C C . TYR A 1 359 ? -6.265 -13.616 -29.280 1.00 93.00 359 TYR A C 1
ATOM 2916 O O . TYR A 1 359 ? -7.435 -13.468 -29.635 1.00 93.00 359 TYR A O 1
ATOM 2924 N N . LEU A 1 360 ? -5.877 -13.627 -28.007 1.00 91.94 360 LEU A N 1
ATOM 2925 C CA . LEU A 1 360 ? -6.764 -13.360 -26.880 1.00 91.94 360 LEU A CA 1
ATOM 2926 C C . LEU A 1 360 ? -6.417 -11.991 -26.304 1.00 91.94 360 LEU A C 1
ATOM 2928 O O . LEU A 1 360 ? -5.257 -11.735 -25.992 1.00 91.94 360 LEU A O 1
ATOM 2932 N N . ASP A 1 361 ? -7.434 -11.152 -26.153 1.00 90.81 361 ASP A N 1
ATOM 2933 C CA . ASP A 1 361 ? -7.335 -9.830 -25.548 1.00 90.81 361 ASP A CA 1
ATOM 2934 C C . ASP A 1 361 ? -8.333 -9.743 -24.387 1.00 90.81 361 ASP A C 1
ATOM 2936 O O . ASP A 1 361 ? -9.540 -9.933 -24.570 1.00 90.81 361 ASP A O 1
ATOM 2940 N N . PHE A 1 362 ? -7.813 -9.512 -23.183 1.00 90.06 362 PHE A N 1
ATOM 2941 C CA . PHE A 1 362 ? -8.589 -9.422 -21.953 1.00 90.06 362 PHE A CA 1
ATOM 2942 C C . PHE A 1 362 ? -8.653 -7.960 -21.518 1.00 90.06 362 PHE A C 1
ATOM 2944 O O . PHE A 1 362 ? -7.677 -7.408 -21.013 1.00 90.06 362 PHE A O 1
ATOM 2951 N N . TRP A 1 363 ? -9.825 -7.345 -21.657 1.00 91.62 363 TRP A N 1
ATOM 2952 C CA . TRP A 1 363 ? -10.037 -5.938 -21.329 1.00 91.62 363 TRP A CA 1
ATOM 2953 C C . TRP A 1 363 ? -11.379 -5.720 -20.626 1.00 91.62 363 TRP A C 1
ATOM 2955 O O . TRP A 1 363 ? -12.217 -6.616 -20.516 1.00 91.62 363 TRP A O 1
ATOM 2965 N N . ALA A 1 364 ? -11.591 -4.497 -20.148 1.00 89.19 364 ALA A N 1
ATOM 2966 C CA . ALA A 1 364 ? -12.867 -4.062 -19.602 1.00 89.19 364 ALA A CA 1
ATOM 2967 C C . ALA A 1 364 ? -13.131 -2.596 -19.954 1.00 89.19 364 ALA A C 1
ATOM 2969 O O . ALA A 1 364 ? -12.197 -1.802 -20.053 1.00 89.19 364 ALA A O 1
ATOM 2970 N N . SER A 1 365 ? -14.403 -2.205 -20.076 1.00 89.56 365 SER A N 1
ATOM 2971 C CA . SER A 1 365 ? -14.803 -0.832 -20.440 1.00 89.56 365 SER A CA 1
ATOM 2972 C C . SER A 1 365 ? -14.346 0.242 -19.447 1.00 89.56 365 SER A C 1
ATOM 2974 O O . SER A 1 365 ? -14.314 1.425 -19.772 1.00 89.56 365 SER A O 1
ATOM 2976 N N . TRP A 1 366 ? -13.988 -0.165 -18.231 1.00 90.12 366 TRP A N 1
ATOM 2977 C CA . TRP A 1 366 ? -13.452 0.689 -17.173 1.00 90.12 366 TRP A CA 1
ATOM 2978 C C . TRP A 1 366 ? -11.916 0.637 -17.072 1.00 90.12 366 TRP A C 1
ATOM 2980 O O . TRP A 1 366 ? -11.333 1.338 -16.246 1.00 90.12 366 TRP A O 1
ATOM 2990 N N . CYS A 1 367 ? -11.237 -0.163 -17.901 1.00 89.56 367 CYS A N 1
ATOM 2991 C CA . CYS A 1 367 ? -9.779 -0.218 -17.961 1.00 89.56 367 CYS A CA 1
ATOM 2992 C C . CYS A 1 367 ? -9.239 0.951 -18.800 1.00 89.56 367 CYS A C 1
ATOM 2994 O O . CYS A 1 367 ? -9.227 0.902 -20.028 1.00 89.56 367 CYS A O 1
ATOM 2996 N N . GLY A 1 368 ? -8.761 2.005 -18.133 1.00 86.00 368 GLY A N 1
ATOM 2997 C CA . GLY A 1 368 ? -8.226 3.203 -18.793 1.00 86.00 368 GLY A CA 1
ATOM 2998 C C . GLY A 1 368 ? -7.132 2.921 -19.838 1.00 86.00 368 GLY A C 1
ATOM 2999 O O . GLY A 1 368 ? -7.260 3.408 -20.960 1.00 86.00 368 GLY A O 1
ATOM 3000 N N . PRO A 1 369 ? -6.072 2.148 -19.520 1.00 85.12 369 PRO A N 1
ATOM 3001 C CA . PRO A 1 369 ? -5.062 1.751 -20.501 1.00 85.12 369 PRO A CA 1
ATOM 3002 C C . PRO A 1 369 ? -5.645 0.972 -21.683 1.00 85.12 369 PRO A C 1
ATOM 3004 O O . PRO A 1 369 ? -5.414 1.385 -22.813 1.00 85.12 369 PRO A O 1
ATOM 3007 N N . CYS A 1 370 ? -6.473 -0.046 -21.429 1.00 89.94 370 CYS A N 1
ATOM 3008 C CA . CYS A 1 370 ? -7.096 -0.851 -22.480 1.00 89.94 370 CYS A CA 1
ATOM 3009 C C . CYS A 1 370 ? -7.914 0.023 -23.447 1.00 89.94 370 CYS A C 1
ATOM 3011 O O . CYS A 1 370 ? -7.796 -0.095 -24.658 1.00 89.94 370 CYS A O 1
ATOM 3013 N N . MET A 1 371 ? -8.684 0.987 -22.927 1.00 90.19 371 MET A N 1
ATOM 3014 C CA . MET A 1 371 ? -9.463 1.915 -23.758 1.00 90.19 371 MET A CA 1
ATOM 3015 C C . MET A 1 371 ? -8.605 2.854 -24.616 1.00 90.19 371 MET A C 1
ATOM 3017 O O . MET A 1 371 ? -9.101 3.366 -25.614 1.00 90.19 371 MET A O 1
ATOM 3021 N N . ARG A 1 372 ? -7.340 3.103 -24.248 1.00 88.62 372 ARG A N 1
ATOM 3022 C CA . ARG A 1 372 ? -6.398 3.869 -25.085 1.00 88.62 372 ARG A CA 1
ATOM 3023 C C . ARG A 1 372 ? -5.773 3.029 -26.199 1.00 88.62 372 ARG A C 1
ATOM 3025 O O . ARG A 1 372 ? -5.234 3.611 -27.133 1.00 88.62 372 ARG A O 1
ATOM 3032 N N . GLU A 1 373 ? -5.805 1.704 -26.075 1.00 87.00 373 GLU A N 1
ATOM 3033 C CA . GLU A 1 373 ? -5.314 0.766 -27.092 1.00 87.00 373 GLU A CA 1
ATOM 3034 C C . GLU A 1 373 ? -6.369 0.479 -28.172 1.00 87.00 373 GLU A C 1
ATOM 3036 O O . GLU A 1 373 ? -6.014 0.081 -29.282 1.00 87.00 373 GLU A O 1
ATOM 3041 N N . VAL A 1 374 ? -7.654 0.717 -27.872 1.00 82.75 374 VAL A N 1
ATOM 3042 C CA . VAL A 1 374 ? -8.751 0.589 -28.842 1.00 82.75 374 VAL A CA 1
ATOM 3043 C C . VAL A 1 374 ? -8.583 1.634 -29.966 1.00 82.75 374 VAL A C 1
ATOM 3045 O O . VAL A 1 374 ? -8.460 2.819 -29.648 1.00 82.75 374 VAL A O 1
ATOM 3048 N N . PRO A 1 375 ? -8.579 1.218 -31.253 1.00 75.00 375 PRO A N 1
ATOM 3049 C CA . PRO A 1 375 ? -8.333 2.095 -32.405 1.00 75.00 375 PRO A CA 1
ATOM 3050 C C . PRO A 1 375 ? -9.287 3.280 -32.588 1.00 75.00 375 PRO A C 1
ATOM 3052 O O . PRO A 1 375 ? -10.499 3.133 -32.300 1.00 75.00 375 PRO A O 1
#

Foldseek 3Di:
DDDDDDDDDDPPPPPPPPVPDQQKEKEKEAEAPAPDQKKKKKWALAQQVRDIDIFMFGADPNRMTMDTDRRPAWTFIWIDRPPDIDTDTDGGNWYKYWYAYPVGRVVRTAIDTPCRLLRVLVVVCVVPPCVLQNPVNLLVCLQDPDLVRLLVSLVVSVVVVVVSVVVSCVPGPDDPRSVVQVVLQSVLLSVLSLLCSQVSNCVNVVPPDGDDHDPCSCVCLVPLLADDPNSCVHNSSVVSLVSVLVSCCVPPVVVFDPPDDPLSSQLVCLVPPYDQPSSLSSLLSSLLCCLVPNQLVVSVVSLVVSVVVCSDPVSNVVSVVSNVVSVQVHPPDDDDKDWDQDPVRDIDIPVVQPPDDDDDDDDDPPPPVVVVVPD

Mean predicted aligned error: 6.67 Å

Secondary structure (DSSP, 8-state):
-PPP-----------------TT-EEEEEEEES---SEEEEEEES-SSS--EEEEEEEPPTTSEEEEEE--SSSEEEEEEETTEEEEEEE-TT-EEEEEEETTSHHHH-EEESTTHHHHHHHHHHHHHTHHHHSHHHHHHHHHH--HHHHHHHHHHHHHHHHHHHHHHHHHS---HHHHHHHHHHHHHHHHHHHHHHHHHHHHHHT-SSPPPPPTTTTTTHHHHTS--TTGGGSHHHHHHHHHHHHHHHHH-GGGSPTT--HHHHHHHHHHHH--HHHHHHHHHHHHHHHHHHS-HHHHHHHHHHHHHH---HHHHHHHHHHHHHHHTT-TTSPPPP-EEE-TTS-EEEGGGGTTS--------TT-HHHHHH--

Radius of gyration: 26.38 Å; Cα contacts (8 Å, |Δi|>4): 455; chains: 1; bounding box: 62×52×105 Å

Solvent-accessible surface area (backbone atoms only — not comparable to full-atom values): 21758 Å² total; per-residue (Å²): 140,84,87,81,83,84,82,82,82,80,81,78,79,79,79,78,78,69,83,71,57,67,52,44,17,46,40,37,38,44,44,42,80,68,92,60,58,59,34,41,39,37,34,76,78,43,86,74,82,63,41,63,49,79,48,74,25,58,55,43,99,88,42,35,31,60,44,84,42,67,54,94,52,66,44,67,25,42,38,35,55,72,94,45,75,45,79,42,70,45,49,53,48,39,36,35,37,38,38,29,31,61,89,47,39,93,80,49,54,45,58,36,64,82,42,17,53,53,41,49,49,54,50,50,41,57,69,66,43,36,80,70,70,22,73,69,45,51,59,49,41,28,60,73,45,54,70,67,56,46,53,54,51,54,56,50,50,56,54,50,51,53,50,51,55,48,61,50,46,77,80,41,80,62,58,70,66,57,51,55,51,53,52,43,34,55,52,23,46,50,51,36,48,62,62,43,33,46,59,46,28,19,60,67,65,70,46,93,57,70,66,85,73,64,90,70,73,65,56,62,53,80,57,65,53,59,37,50,70,75,46,53,63,30,70,33,38,42,50,29,53,58,47,48,51,51,46,45,58,76,77,41,50,93,76,53,75,86,92,58,52,77,48,56,44,40,38,50,45,19,69,75,74,33,46,72,52,34,16,47,50,41,35,51,43,27,39,51,47,21,52,76,76,51,58,60,67,62,22,48,52,52,46,53,51,49,55,72,68,55,83,40,67,72,62,44,53,54,48,48,53,50,49,58,57,37,59,68,69,35,91,91,57,74,76,78,84,53,71,46,70,50,100,85,71,48,83,47,45,58,75,78,50,68,97,55,93,79,87,87,83,90,78,51,100,84,36,67,70,56,60,70,69,56,132

Sequence (375 aa):
MKQFFLISLLIITIAACSTTDKETMLLTVEVENATFEEAELVYMTDFILYNRETITATQSEDGTFTFEIKPHAPVVANLTLGDKRMGVYLEKGKDLTIVADMEDFDNTLTFQGTLANENTYHRLYMQEMNPVYGRQVFFSKFQTASVEEFVAFTEIMENEFAAHMKAFMDENPISRTFRQYFQTDIIYQLYSSKLSFPLYHRHFNQLEELPQMPEGYYDFLVTAKNLSEEQLRVQSAAGFVNEYLQYFRMNHEDKIPEGLGFAETNLWIAENQLSGKAQAFAKAFSINYMLNFGDFYEAEEAYENFKAENPGQDLTDILTTAYNNALRVKPGNEAPEFTLTDINGEEVSLSDFRNKVVYLDFWASWCGPCMREVP

Nearest PDB structures (foldseek):
  5a1v-assembly1_K  TM=3.481E-01  e=4.423E-01  Mus musculus
  3mv3-assembly1_A  TM=3.691E-01  e=4.245E+00  Saccharomyces cerevisiae
  3zkv-assembly1_A  TM=2.958E-01  e=4.245E+00  Drosophila melanogaster
  8qvw-assembly1_B  TM=2.183E-01  e=4.704E+00  Homo sapiens

pLDDT: mean 92.08, std 12.98, range [32.97, 98.75]